Protein AF-0000000066117180 (afdb_homodimer)

Organism: Rubrobacter xylanophilus (strain DSM 9941 / JCM 11954 / NBRC 16129 / PRD-1) (NCBI:txid266117)

Structure (mmCIF, N/CA/C/O backbone):
data_AF-0000000066117180-model_v1
#
loop_
_entity.id
_entity.type
_entity.pdbx_description
1 polymer 'Redox-sensing transcriptional repressor Rex'
#
loop_
_atom_site.group_PDB
_atom_site.id
_atom_site.type_symbol
_atom_site.label_atom_id
_atom_site.label_alt_id
_atom_site.label_comp_id
_atom_site.label_asym_id
_atom_site.label_entity_id
_atom_site.label_seq_id
_atom_site.pdbx_PDB_ins_code
_atom_site.Cartn_x
_atom_site.Cartn_y
_atom_site.Cartn_z
_atom_site.occupancy
_atom_site.B_iso_or_equiv
_atom_site.auth_seq_id
_atom_site.auth_comp_id
_atom_site.auth_asym_id
_atom_site.auth_atom_id
_atom_site.pdbx_PDB_model_num
ATOM 1 N N . MET A 1 1 ? 9.18 31.922 16.375 1 34.31 1 MET A N 1
ATOM 2 C CA . MET A 1 1 ? 8.93 33.156 15.648 1 34.31 1 MET A CA 1
ATOM 3 C C . MET A 1 1 ? 8.219 32.875 14.328 1 34.31 1 MET A C 1
ATOM 5 O O . MET A 1 1 ? 8.703 32.094 13.516 1 34.31 1 MET A O 1
ATOM 9 N N . ARG A 1 2 ? 6.934 32.906 14.25 1 46.25 2 ARG A N 1
ATOM 10 C CA . ARG A 1 2 ? 6.141 32.781 13.031 1 46.25 2 ARG A CA 1
ATOM 11 C C . ARG A 1 2 ? 6.684 33.688 11.93 1 46.25 2 ARG A C 1
ATOM 13 O O . ARG A 1 2 ? 6.598 34.938 12.031 1 46.25 2 ARG A O 1
ATOM 20 N N . THR A 1 3 ? 7.832 33.312 11.391 1 52.91 3 THR A N 1
ATOM 21 C CA . THR A 1 3 ? 8.398 34.25 10.43 1 52.91 3 THR A CA 1
ATOM 22 C C . THR A 1 3 ? 7.328 34.781 9.477 1 52.91 3 THR A C 1
ATOM 24 O O . THR A 1 3 ? 6.582 34 8.883 1 52.91 3 THR A O 1
ATOM 27 N N . THR A 1 4 ? 6.91 35.938 9.695 1 66.19 4 THR A N 1
ATOM 28 C CA . THR A 1 4 ? 5.934 36.656 8.898 1 66.19 4 THR A CA 1
ATOM 29 C C . THR A 1 4 ? 6.227 36.531 7.41 1 66.19 4 THR A C 1
ATOM 31 O O . THR A 1 4 ? 7.281 36.938 6.938 1 66.19 4 THR A O 1
ATOM 34 N N . LEU A 1 5 ? 5.586 35.5 6.812 1 76 5 LEU A N 1
ATOM 35 C CA . LEU A 1 5 ? 5.758 35.281 5.379 1 76 5 LEU A CA 1
ATOM 36 C C . LEU A 1 5 ? 5.312 36.5 4.59 1 76 5 LEU A C 1
ATOM 38 O O . LEU A 1 5 ? 4.336 37.156 4.957 1 76 5 LEU A O 1
ATOM 42 N N . GLN A 1 6 ? 6.176 36.906 3.691 1 85.38 6 GLN A N 1
ATOM 43 C CA . GLN A 1 6 ? 5.758 37.938 2.754 1 85.38 6 GLN A CA 1
ATOM 44 C C . GLN A 1 6 ? 4.43 37.594 2.092 1 85.38 6 GLN A C 1
ATOM 46 O O . GLN A 1 6 ? 4.199 36.438 1.738 1 85.38 6 GLN A O 1
ATOM 51 N N . PRO A 1 7 ? 3.561 38.531 2.035 1 85 7 PRO A N 1
ATOM 52 C CA . PRO A 1 7 ? 2.229 38.281 1.475 1 85 7 PRO A CA 1
ATOM 53 C C . PRO A 1 7 ? 2.277 37.625 0.11 1 85 7 PRO A C 1
ATOM 55 O O . PRO A 1 7 ? 1.459 36.719 -0.174 1 85 7 PRO A O 1
ATOM 58 N N . GLY A 1 8 ? 3.215 38 -0.684 1 91.19 8 GLY A N 1
ATOM 59 C CA . GLY A 1 8 ? 3.352 37.375 -1.987 1 91.19 8 GLY A CA 1
ATOM 60 C C . GLY A 1 8 ? 3.623 35.875 -1.903 1 91.19 8 GLY A C 1
ATOM 61 O O . GLY A 1 8 ? 3.025 35.094 -2.641 1 91.19 8 GLY A O 1
ATOM 62 N N . LEU A 1 9 ? 4.402 35.5 -1.028 1 94.06 9 LEU A N 1
ATOM 63 C CA . LEU A 1 9 ? 4.742 34.094 -0.833 1 94.06 9 LEU A CA 1
ATOM 64 C C . LEU A 1 9 ? 3.537 33.312 -0.324 1 94.06 9 LEU A C 1
ATOM 66 O O . LEU A 1 9 ? 3.266 32.219 -0.799 1 94.06 9 LEU A O 1
ATOM 70 N N . THR A 1 10 ? 2.775 33.906 0.556 1 94.25 10 THR A N 1
ATOM 71 C CA . THR A 1 10 ? 1.603 33.25 1.113 1 94.25 10 THR A CA 1
ATOM 72 C C . THR A 1 10 ? 0.587 32.938 0.018 1 94.25 10 THR A C 1
ATOM 74 O O . THR A 1 10 ? 0.051 31.812 -0.039 1 94.25 10 THR A O 1
ATOM 77 N N . ASN A 1 11 ? 0.408 33.875 -0.772 1 94.69 11 ASN A N 1
ATOM 78 C CA . ASN A 1 11 ? -0.53 33.688 -1.875 1 94.69 11 ASN A CA 1
ATOM 79 C C . ASN A 1 11 ? -0.065 32.594 -2.832 1 94.69 11 ASN A C 1
ATOM 81 O O . ASN A 1 11 ? -0.863 31.766 -3.264 1 94.69 11 ASN A O 1
ATOM 85 N N . ARG A 1 12 ? 1.149 32.625 -3.104 1 96.38 12 ARG A N 1
ATOM 86 C CA . ARG A 1 12 ? 1.686 31.609 -4.02 1 96.38 12 ARG A CA 1
ATOM 87 C C . ARG A 1 12 ? 1.634 30.219 -3.396 1 96.38 12 ARG A C 1
ATOM 89 O O . ARG A 1 12 ? 1.299 29.25 -4.074 1 96.38 12 ARG A O 1
ATOM 96 N N . LEU A 1 13 ? 1.874 30.156 -2.111 1 96.06 13 LEU A N 1
ATOM 97 C CA . LEU A 1 13 ? 1.799 28.875 -1.409 1 96.06 13 LEU A CA 1
ATOM 98 C C . LEU A 1 13 ? 0.381 28.312 -1.451 1 96.06 13 LEU A C 1
ATOM 100 O O . LEU A 1 13 ? 0.192 27.109 -1.603 1 96.06 13 LEU A O 1
ATOM 104 N N . THR A 1 14 ? -0.554 29.188 -1.378 1 95.06 14 THR A N 1
ATOM 105 C CA . THR A 1 14 ? -1.945 28.766 -1.455 1 95.06 14 THR A CA 1
ATOM 106 C C . THR A 1 14 ? -2.25 28.156 -2.824 1 95.06 14 THR A C 1
ATOM 108 O O . THR A 1 14 ? -2.941 27.141 -2.924 1 95.06 14 THR A O 1
ATOM 111 N N . LYS A 1 15 ? -1.695 28.766 -3.811 1 96.5 15 LYS A N 1
ATOM 112 C CA . LYS A 1 15 ? -1.879 28.25 -5.164 1 96.5 15 LYS A CA 1
ATOM 113 C C . LYS A 1 15 ? -1.208 26.891 -5.332 1 96.5 15 LYS A C 1
ATOM 115 O O . LYS A 1 15 ? -1.79 25.984 -5.914 1 96.5 15 LYS A O 1
ATOM 120 N N . TYR A 1 16 ? 0.015 26.797 -4.832 1 96.88 16 TYR A N 1
ATOM 121 C CA . TYR A 1 16 ? 0.725 25.531 -4.887 1 96.88 16 TYR A CA 1
ATOM 122 C C . TYR A 1 16 ? -0.072 24.422 -4.195 1 96.88 16 TYR A C 1
ATOM 124 O O . TYR A 1 16 ? -0.152 23.297 -4.695 1 96.88 16 TYR A O 1
ATOM 132 N N . LEU A 1 17 ? -0.601 24.766 -3.062 1 93.62 17 LEU A N 1
ATOM 133 C CA . LEU A 1 17 ? -1.385 23.828 -2.277 1 93.62 17 LEU A CA 1
ATOM 134 C C . LEU A 1 17 ? -2.576 23.312 -3.078 1 93.62 17 LEU A C 1
ATOM 136 O O . LEU A 1 17 ? -2.775 22.094 -3.193 1 93.62 17 LEU A O 1
ATOM 140 N N . ARG A 1 18 ? -3.283 24.203 -3.697 1 92.62 18 ARG A N 1
ATOM 141 C CA . ARG A 1 18 ? -4.484 23.859 -4.453 1 92.62 18 ARG A CA 1
ATOM 142 C C . ARG A 1 18 ? -4.145 22.969 -5.645 1 92.62 18 ARG A C 1
ATOM 144 O O . ARG A 1 18 ? -4.777 21.938 -5.855 1 92.62 18 ARG A O 1
ATOM 151 N N . VAL A 1 19 ? -3.172 23.344 -6.344 1 95.19 19 VAL A N 1
ATOM 152 C CA . VAL A 1 19 ? -2.777 22.609 -7.543 1 95.19 19 VAL A CA 1
ATOM 153 C C . VAL A 1 19 ? -2.271 21.234 -7.156 1 95.19 19 VAL A C 1
ATOM 155 O O . VAL A 1 19 ? -2.643 20.234 -7.777 1 95.19 19 VAL A O 1
ATOM 158 N N . THR A 1 20 ? -1.399 21.156 -6.156 1 94.56 20 THR A N 1
ATOM 159 C CA . THR A 1 20 ? -0.832 19.875 -5.746 1 94.56 20 THR A CA 1
ATOM 160 C C . THR A 1 20 ? -1.925 18.938 -5.25 1 94.56 20 THR A C 1
ATOM 162 O O . THR A 1 20 ? -1.898 17.734 -5.539 1 94.56 20 THR A O 1
ATOM 165 N N . GLN A 1 21 ? -2.871 19.484 -4.566 1 89.06 21 GLN A N 1
ATOM 166 C CA . GLN A 1 21 ? -3.998 18.688 -4.094 1 89.06 21 GLN A CA 1
ATOM 167 C C . GLN A 1 21 ? -4.797 18.109 -5.262 1 89.06 21 GLN A C 1
ATOM 169 O O . GLN A 1 21 ? -5.199 16.938 -5.234 1 89.06 21 GLN A O 1
ATOM 174 N N . GLN A 1 22 ? -4.988 18.922 -6.215 1 88.19 22 GLN A N 1
ATOM 175 C CA . GLN A 1 22 ? -5.699 18.484 -7.406 1 88.19 22 GLN A CA 1
ATOM 176 C C . GLN A 1 22 ? -4.945 17.359 -8.109 1 88.19 22 GLN A C 1
ATOM 178 O O . GLN A 1 22 ? -5.547 16.375 -8.562 1 88.19 22 GLN A O 1
ATOM 183 N N . LEU A 1 23 ? -3.684 17.516 -8.188 1 89.25 23 LEU A N 1
ATOM 184 C CA . LEU A 1 23 ? -2.857 16.5 -8.836 1 89.25 23 LEU A CA 1
ATOM 185 C C . LEU A 1 23 ? -2.9 15.188 -8.062 1 89.25 23 LEU A C 1
ATOM 187 O O . LEU A 1 23 ? -2.928 14.109 -8.664 1 89.25 23 LEU A O 1
ATOM 191 N N . ILE A 1 24 ? -2.865 15.273 -6.77 1 85.69 24 ILE A N 1
ATOM 192 C CA . ILE A 1 24 ? -2.996 14.094 -5.922 1 85.69 24 ILE A CA 1
ATOM 193 C C . ILE A 1 24 ? -4.324 13.398 -6.207 1 85.69 24 ILE A C 1
ATOM 195 O O . ILE A 1 24 ? -4.383 12.172 -6.309 1 85.69 24 ILE A O 1
ATOM 199 N N . GLU A 1 25 ? -5.336 14.195 -6.395 1 79.81 25 GLU A N 1
ATOM 200 C CA . GLU A 1 25 ? -6.656 13.656 -6.707 1 79.81 25 GLU A CA 1
ATOM 201 C C . GLU A 1 25 ? -6.637 12.883 -8.023 1 79.81 25 GLU A C 1
ATOM 203 O O . GLU A 1 25 ? -7.395 11.922 -8.195 1 79.81 25 GLU A O 1
ATOM 208 N N . GLU A 1 26 ? -5.77 13.258 -8.789 1 80.88 26 GLU A N 1
ATOM 209 C CA . GLU A 1 26 ? -5.652 12.609 -10.094 1 80.88 26 GLU A CA 1
ATOM 210 C C . GLU A 1 26 ? -4.711 11.414 -10.039 1 80.88 26 GLU A C 1
ATOM 212 O O . GLU A 1 26 ? -4.445 10.773 -11.055 1 80.88 26 GLU A O 1
ATOM 217 N N . GLY A 1 27 ? -4.164 11.211 -8.906 1 77.69 27 GLY A N 1
ATOM 218 C CA . GLY A 1 27 ? -3.377 10 -8.711 1 77.69 27 GLY A CA 1
ATOM 219 C C . GLY A 1 27 ? -1.883 10.242 -8.812 1 77.69 27 GLY A C 1
ATOM 220 O O . GLY A 1 27 ? -1.098 9.289 -8.844 1 77.69 27 GLY A O 1
ATOM 221 N N . ARG A 1 28 ? -1.498 11.523 -8.867 1 86.69 28 ARG A N 1
ATOM 222 C CA . ARG A 1 28 ? -0.08 11.844 -8.984 1 86.69 28 ARG A CA 1
ATOM 223 C C . ARG A 1 28 ? 0.591 11.867 -7.617 1 86.69 28 ARG A C 1
ATOM 225 O O . ARG A 1 28 ? 0.012 12.359 -6.645 1 86.69 28 ARG A O 1
ATOM 232 N N . ASP A 1 29 ? 1.791 11.305 -7.605 1 88.12 29 ASP A N 1
ATOM 233 C CA . ASP A 1 29 ? 2.49 11.289 -6.324 1 88.12 29 ASP A CA 1
ATOM 234 C C . ASP A 1 29 ? 3.695 12.227 -6.348 1 88.12 29 ASP A C 1
ATOM 236 O O . ASP A 1 29 ? 4.391 12.375 -5.34 1 88.12 29 ASP A O 1
ATOM 240 N N . ALA A 1 30 ? 3.904 12.82 -7.477 1 93.5 30 ALA A N 1
ATOM 241 C CA . ALA A 1 30 ? 4.996 13.781 -7.629 1 93.5 30 ALA A CA 1
ATOM 242 C C . ALA A 1 30 ? 4.574 14.945 -8.516 1 93.5 30 ALA A C 1
ATOM 244 O O . ALA A 1 30 ? 3.635 14.828 -9.305 1 93.5 30 ALA A O 1
ATOM 245 N N . VAL A 1 31 ? 5.238 16.078 -8.312 1 95.62 31 VAL A N 1
ATOM 246 C CA . VAL A 1 31 ? 4.992 17.266 -9.125 1 95.62 31 VAL A CA 1
ATOM 247 C C . VAL A 1 31 ? 6.285 18.062 -9.289 1 95.62 31 VAL A C 1
ATOM 249 O O . VAL A 1 31 ? 7.09 18.156 -8.359 1 95.62 31 VAL A O 1
ATOM 252 N N . SER A 1 32 ? 6.449 18.562 -10.492 1 96 32 SER A N 1
ATOM 253 C CA . SER A 1 32 ? 7.66 19.328 -10.758 1 96 32 SER A CA 1
ATOM 254 C C . SER A 1 32 ? 7.391 20.828 -10.641 1 96 32 SER A C 1
ATOM 256 O O . SER A 1 32 ? 6.234 21.266 -10.648 1 96 32 SER A O 1
ATOM 258 N N . SER A 1 33 ? 8.539 21.594 -10.531 1 96.75 33 SER A N 1
ATOM 259 C CA . SER A 1 33 ? 8.406 23.047 -10.562 1 96.75 33 SER A CA 1
ATOM 260 C C . SER A 1 33 ? 7.781 23.516 -11.867 1 96.75 33 SER A C 1
ATOM 262 O O . SER A 1 33 ? 6.996 24.469 -11.875 1 96.75 33 SER A O 1
ATOM 264 N N . LYS A 1 34 ? 8.125 22.844 -12.922 1 96.56 34 LYS A N 1
ATOM 265 C CA . LYS A 1 34 ? 7.559 23.172 -14.227 1 96.56 34 LYS A CA 1
ATOM 266 C C . LYS A 1 34 ? 6.047 22.969 -14.234 1 96.56 34 LYS A C 1
ATOM 268 O O . LYS A 1 34 ? 5.293 23.828 -14.672 1 96.56 34 LYS A O 1
ATOM 273 N N . GLU A 1 35 ? 5.641 21.859 -13.75 1 96.12 35 GLU A N 1
ATOM 274 C CA . GLU A 1 35 ? 4.219 21.547 -13.695 1 96.12 35 GLU A CA 1
ATOM 275 C C . GLU A 1 35 ? 3.461 22.547 -12.82 1 96.12 35 GLU A C 1
ATOM 277 O O . GLU A 1 35 ? 2.398 23.031 -13.203 1 96.12 35 GLU A O 1
ATOM 282 N N . LEU A 1 36 ? 3.996 22.781 -11.633 1 96.94 36 LEU A N 1
ATOM 283 C CA . LEU A 1 36 ? 3.375 23.766 -10.758 1 96.94 36 LEU A CA 1
ATOM 284 C C . LEU A 1 36 ? 3.279 25.125 -11.445 1 96.94 36 LEU A C 1
ATOM 286 O O . LEU A 1 36 ? 2.248 25.797 -11.359 1 96.94 36 LEU A O 1
ATOM 290 N N . GLY A 1 37 ? 4.344 25.516 -12.094 1 97.25 37 GLY A N 1
ATOM 291 C CA . GLY A 1 37 ? 4.336 26.766 -12.836 1 97.25 37 GLY A CA 1
ATOM 292 C C . GLY A 1 37 ? 3.268 26.797 -13.914 1 97.25 37 GLY A C 1
ATOM 293 O O . GLY A 1 37 ? 2.525 27.781 -14.023 1 97.25 37 GLY A O 1
ATOM 294 N N . ASP A 1 38 ? 3.146 25.781 -14.656 1 96.88 38 ASP A N 1
ATOM 295 C CA . ASP A 1 38 ? 2.178 25.688 -15.742 1 96.88 38 ASP A CA 1
ATOM 296 C C . ASP A 1 38 ? 0.751 25.828 -15.219 1 96.88 38 ASP A C 1
ATOM 298 O O . ASP A 1 38 ? -0.068 26.531 -15.82 1 96.88 38 ASP A O 1
ATOM 302 N N . PHE A 1 39 ? 0.448 25.234 -14.172 1 95.94 39 PHE A N 1
ATOM 303 C CA . PHE A 1 39 ? -0.913 25.219 -13.641 1 95.94 39 PHE A CA 1
ATOM 304 C C . PHE A 1 39 ? -1.226 26.516 -12.906 1 95.94 39 PHE A C 1
ATOM 306 O O . PHE A 1 39 ? -2.381 26.953 -12.852 1 95.94 39 PHE A O 1
ATOM 313 N N . THR A 1 40 ? -0.212 27.172 -12.359 1 96.56 40 THR A N 1
ATOM 314 C CA . THR A 1 40 ? -0.459 28.344 -11.516 1 96.56 40 THR A CA 1
ATOM 315 C C . THR A 1 40 ? -0.173 29.625 -12.281 1 96.56 40 THR A C 1
ATOM 317 O O . THR A 1 40 ? -0.585 30.703 -11.867 1 96.56 40 THR A O 1
ATOM 320 N N . GLY A 1 41 ? 0.61 29.531 -13.32 1 96.44 41 GLY A N 1
ATOM 321 C CA . GLY A 1 41 ? 1.065 30.719 -14.047 1 96.44 41 GLY A CA 1
ATOM 322 C C . GLY A 1 41 ? 2.291 31.359 -13.422 1 96.44 41 GLY A C 1
ATOM 323 O O . GLY A 1 41 ? 2.639 32.5 -13.758 1 96.44 41 GLY A O 1
ATOM 324 N N . ILE A 1 42 ? 2.908 30.688 -12.57 1 97.19 42 ILE A N 1
ATOM 325 C CA . ILE A 1 42 ? 4.094 31.188 -11.883 1 97.19 42 ILE A CA 1
ATOM 326 C C . ILE A 1 42 ? 5.348 30.594 -12.516 1 97.19 42 ILE A C 1
ATOM 328 O O . ILE A 1 42 ? 5.387 29.406 -12.844 1 97.19 42 ILE A O 1
ATOM 332 N N . ASN A 1 43 ? 6.336 31.422 -12.68 1 97 43 ASN A N 1
ATOM 333 C CA . ASN A 1 43 ? 7.598 30.969 -13.242 1 97 43 ASN A CA 1
ATOM 334 C C . ASN A 1 43 ? 8.203 29.844 -12.414 1 97 43 ASN A C 1
ATOM 336 O O . ASN A 1 43 ? 8.281 29.922 -11.188 1 97 43 ASN A O 1
ATOM 340 N N . PRO A 1 44 ? 8.664 28.781 -13.125 1 96.81 44 PRO A N 1
ATOM 341 C CA . PRO A 1 44 ? 9.234 27.641 -12.406 1 96.81 44 PRO A CA 1
ATOM 342 C C . PRO A 1 44 ? 10.398 28.031 -11.5 1 96.81 44 PRO A C 1
ATOM 344 O O . PRO A 1 44 ? 10.594 27.438 -10.445 1 96.81 44 PRO A O 1
ATOM 347 N N . VAL A 1 45 ? 11.133 28.984 -11.938 1 97.06 45 VAL A N 1
ATOM 348 C CA . VAL A 1 45 ? 12.242 29.469 -11.117 1 97.06 45 VAL A CA 1
ATOM 349 C C . VAL A 1 45 ? 11.711 30.047 -9.805 1 97.06 45 VAL A C 1
ATOM 351 O O . VAL A 1 45 ? 12.266 29.797 -8.734 1 97.06 45 VAL A O 1
ATOM 354 N N . GLN A 1 46 ? 10.656 30.781 -9.875 1 97.31 46 GLN A N 1
ATOM 355 C CA . GLN A 1 46 ? 10.016 31.344 -8.688 1 97.31 46 GLN A CA 1
ATOM 356 C C . GLN A 1 46 ? 9.445 30.234 -7.797 1 97.31 46 GLN A C 1
ATOM 358 O O . GLN A 1 46 ? 9.516 30.328 -6.57 1 97.31 46 GLN A O 1
ATOM 363 N N . VAL A 1 47 ? 8.883 29.219 -8.398 1 97.69 47 VAL A N 1
ATOM 364 C CA . VAL A 1 47 ? 8.352 28.078 -7.641 1 97.69 47 VAL A CA 1
ATOM 365 C C . VAL A 1 47 ? 9.453 27.469 -6.781 1 97.69 47 VAL A C 1
ATOM 367 O O . VAL A 1 47 ? 9.273 27.266 -5.578 1 97.69 47 VAL A O 1
ATOM 370 N N . ARG A 1 48 ? 10.594 27.219 -7.395 1 96.56 48 ARG A N 1
ATOM 371 C CA . ARG A 1 48 ? 11.727 26.625 -6.688 1 96.56 48 ARG A CA 1
ATOM 372 C C . ARG A 1 48 ? 12.195 27.516 -5.551 1 96.56 48 ARG A C 1
ATOM 374 O O . ARG A 1 48 ? 12.516 27.031 -4.461 1 96.56 48 ARG A O 1
ATOM 381 N N . ARG A 1 49 ? 12.242 28.75 -5.773 1 96.12 49 ARG A N 1
ATOM 382 C CA . ARG A 1 49 ? 12.656 29.719 -4.758 1 96.12 49 ARG A CA 1
ATOM 383 C C . ARG A 1 49 ? 11.688 29.719 -3.576 1 96.12 49 ARG A C 1
ATOM 385 O O . ARG A 1 49 ? 12.117 29.719 -2.42 1 96.12 49 ARG A O 1
ATOM 392 N N . ASP A 1 50 ? 10.438 29.75 -3.9 1 96.88 50 ASP A N 1
ATOM 393 C CA . ASP A 1 50 ? 9.406 29.766 -2.861 1 96.88 50 ASP A CA 1
ATOM 394 C C . ASP A 1 50 ? 9.5 28.516 -1.987 1 96.88 50 ASP A C 1
ATOM 396 O O . ASP A 1 50 ? 9.484 28.609 -0.759 1 96.88 50 ASP A O 1
ATOM 400 N N . LEU A 1 51 ? 9.594 27.359 -2.643 1 96.62 51 LEU A N 1
ATOM 401 C CA . LEU A 1 51 ? 9.617 26.094 -1.912 1 96.62 51 LEU A CA 1
ATOM 402 C C . LEU A 1 51 ? 10.898 25.953 -1.102 1 96.62 51 LEU A C 1
ATOM 404 O O . LEU A 1 51 ? 10.875 25.453 0.024 1 96.62 51 LEU A O 1
ATOM 408 N N . ASN A 1 52 ? 11.977 26.484 -1.654 1 94.88 52 ASN A N 1
ATOM 409 C CA . ASN A 1 52 ? 13.227 26.516 -0.898 1 94.88 52 ASN A CA 1
ATOM 410 C C . ASN A 1 52 ? 13.117 27.422 0.326 1 94.88 52 ASN A C 1
ATOM 412 O O . ASN A 1 52 ? 13.672 27.109 1.381 1 94.88 52 ASN A O 1
ATOM 416 N N . ALA A 1 53 ? 12.461 28.5 0.186 1 94.69 53 ALA A N 1
ATOM 417 C CA . ALA A 1 53 ? 12.297 29.469 1.265 1 94.69 53 ALA A CA 1
ATOM 418 C C . ALA A 1 53 ? 11.594 28.844 2.463 1 94.69 53 ALA A C 1
ATOM 420 O O . ALA A 1 53 ? 11.82 29.25 3.607 1 94.69 53 ALA A O 1
ATOM 421 N N . ILE A 1 54 ? 10.797 27.859 2.195 1 93.75 54 ILE A N 1
ATOM 422 C CA . ILE A 1 54 ? 10.078 27.234 3.301 1 93.75 54 ILE A CA 1
ATOM 423 C C . ILE A 1 54 ? 10.758 25.922 3.686 1 93.75 54 ILE A C 1
ATOM 425 O O . ILE A 1 54 ? 10.18 25.109 4.395 1 93.75 54 ILE A O 1
ATOM 429 N N . GLY A 1 55 ? 11.898 25.672 3.082 1 92.12 55 GLY A N 1
ATOM 430 C CA . GLY A 1 55 ? 12.711 24.531 3.463 1 92.12 55 GLY A CA 1
ATOM 431 C C . GLY A 1 55 ? 12.32 23.25 2.75 1 92.12 55 GLY A C 1
ATOM 432 O O . GLY A 1 55 ? 12.562 22.156 3.25 1 92.12 55 GLY A O 1
ATOM 433 N N . PHE A 1 56 ? 11.555 23.391 1.733 1 92.56 56 PHE A N 1
ATOM 434 C CA . PHE A 1 56 ? 11.109 22.203 1.015 1 92.56 56 PHE A CA 1
ATOM 435 C C . PHE A 1 56 ? 11.883 22.031 -0.285 1 92.56 56 PHE A C 1
ATOM 437 O O . PHE A 1 56 ? 11.969 22.953 -1.093 1 92.56 56 PHE A O 1
ATOM 444 N N . SER A 1 57 ? 12.508 20.844 -0.412 1 91.44 57 SER A N 1
ATOM 445 C CA . SER A 1 57 ? 13.297 20.562 -1.604 1 91.44 57 SER A CA 1
ATOM 446 C C . SER A 1 57 ? 12.781 19.344 -2.34 1 91.44 57 SER A C 1
ATOM 448 O O . SER A 1 57 ? 12.188 18.453 -1.73 1 91.44 57 SER A O 1
ATOM 450 N N . GLY A 1 58 ? 12.977 19.391 -3.584 1 89 58 GLY A N 1
ATOM 451 C CA . GLY A 1 58 ? 12.617 18.25 -4.41 1 89 58 GLY A CA 1
ATOM 452 C C . GLY A 1 58 ? 13.812 17.406 -4.809 1 89 58 GLY A C 1
ATOM 453 O O . GLY A 1 58 ? 14.922 17.609 -4.305 1 89 58 GLY A O 1
ATOM 454 N N . THR A 1 59 ? 13.516 16.391 -5.555 1 85.06 59 THR A N 1
ATOM 455 C CA . THR A 1 59 ? 14.547 15.531 -6.141 1 85.06 59 THR A CA 1
ATOM 456 C C . THR A 1 59 ? 14.781 15.891 -7.602 1 85.06 59 THR A C 1
ATOM 458 O O . THR A 1 59 ? 13.844 15.914 -8.406 1 85.06 59 THR A O 1
ATOM 461 N N . ARG A 1 60 ? 16.094 16.172 -7.84 1 84.44 60 ARG A N 1
ATOM 462 C CA . ARG A 1 60 ? 16.422 16.562 -9.203 1 84.44 60 ARG A CA 1
ATOM 463 C C . ARG A 1 60 ? 15.961 15.5 -10.203 1 84.44 60 ARG A C 1
ATOM 465 O O . ARG A 1 60 ? 16.188 14.305 -10.016 1 84.44 60 ARG A O 1
ATOM 472 N N . GLY A 1 61 ? 15.297 15.922 -11.242 1 85.12 61 GLY A N 1
ATOM 473 C CA . GLY A 1 61 ? 14.867 15.039 -12.32 1 85.12 61 GLY A CA 1
ATOM 474 C C . GLY A 1 61 ? 13.578 14.305 -12.008 1 85.12 61 GLY A C 1
ATOM 475 O O . GLY A 1 61 ? 13.023 13.617 -12.875 1 85.12 61 GLY A O 1
ATOM 476 N N . VAL A 1 62 ? 13.109 14.445 -10.781 1 87.88 62 VAL A N 1
ATOM 477 C CA . VAL A 1 62 ? 11.906 13.734 -10.383 1 87.88 62 VAL A CA 1
ATOM 478 C C . VAL A 1 62 ? 10.852 14.727 -9.898 1 87.88 62 VAL A C 1
ATOM 480 O O . VAL A 1 62 ? 9.688 14.648 -10.289 1 87.88 62 VAL A O 1
ATOM 483 N N . GLY A 1 63 ? 11.164 15.695 -9.133 1 93.94 63 GLY A N 1
ATOM 484 C CA . GLY A 1 63 ? 10.242 16.703 -8.633 1 93.94 63 GLY A CA 1
ATOM 485 C C . GLY A 1 63 ? 10.055 16.641 -7.129 1 93.94 63 GLY A C 1
ATOM 486 O O . GLY A 1 63 ? 10.992 16.344 -6.391 1 93.94 63 GLY A O 1
ATOM 487 N N . TYR A 1 64 ? 8.867 17.141 -6.699 1 95.75 64 TYR A N 1
ATOM 488 C CA . TYR A 1 64 ? 8.484 17.188 -5.293 1 95.75 64 TYR A CA 1
ATOM 489 C C . TYR A 1 64 ? 7.516 16.047 -4.961 1 95.75 64 TYR A C 1
ATOM 491 O O . TYR A 1 64 ? 6.617 15.75 -5.75 1 95.75 64 TYR A O 1
ATOM 499 N N . GLN A 1 65 ? 7.801 15.398 -3.822 1 92.12 65 GLN A N 1
ATOM 500 C CA . GLN A 1 65 ? 6.773 14.484 -3.33 1 92.12 65 GLN A CA 1
ATOM 501 C C . GLN A 1 65 ? 5.48 15.234 -3.008 1 92.12 65 GLN A C 1
ATOM 503 O O . GLN A 1 65 ? 5.449 16.062 -2.098 1 92.12 65 GLN A O 1
ATOM 508 N N . ALA A 1 66 ? 4.453 14.906 -3.736 1 93.19 66 ALA A N 1
ATOM 509 C CA . ALA A 1 66 ? 3.23 15.703 -3.705 1 93.19 66 ALA A CA 1
ATOM 510 C C . ALA A 1 66 ? 2.631 15.734 -2.303 1 93.19 66 ALA A C 1
ATOM 512 O O . ALA A 1 66 ? 2.238 16.797 -1.812 1 93.19 66 ALA A O 1
ATOM 513 N N . TYR A 1 67 ? 2.625 14.633 -1.635 1 90.5 67 TYR A N 1
ATOM 514 C CA . TYR A 1 67 ? 1.999 14.539 -0.32 1 90.5 67 TYR A CA 1
ATOM 515 C C . TYR A 1 67 ? 2.783 15.344 0.712 1 90.5 67 TYR A C 1
ATOM 517 O O . TYR A 1 67 ? 2.195 16.062 1.53 1 90.5 67 TYR A O 1
ATOM 525 N N . ASP A 1 68 ? 4.047 15.258 0.594 1 91.75 68 ASP A N 1
ATOM 526 C CA . ASP A 1 68 ? 4.902 16 1.512 1 91.75 68 ASP A CA 1
ATOM 527 C C . ASP A 1 68 ? 4.809 17.5 1.251 1 91.75 68 ASP A C 1
ATOM 529 O O . ASP A 1 68 ? 4.859 18.312 2.186 1 91.75 68 ASP A O 1
ATOM 533 N N . LEU A 1 69 ? 4.719 17.812 0.025 1 94.31 69 LEU A N 1
ATOM 534 C CA . LEU A 1 69 ? 4.594 19.219 -0.334 1 94.31 69 LEU A CA 1
ATOM 535 C C . LEU A 1 69 ? 3.316 19.812 0.245 1 94.31 69 LEU A C 1
ATOM 537 O O . LEU A 1 69 ? 3.348 20.891 0.854 1 94.31 69 LEU A O 1
ATOM 541 N N . VAL A 1 70 ? 2.254 19.141 0.083 1 92.81 70 VAL A N 1
ATOM 542 C CA . VAL A 1 70 ? 0.974 19.594 0.616 1 92.81 70 VAL A CA 1
ATOM 543 C C . VAL A 1 70 ? 1.092 19.812 2.121 1 92.81 70 VAL A C 1
ATOM 545 O O . VAL A 1 70 ? 0.688 20.859 2.629 1 92.81 70 VAL A O 1
ATOM 548 N N . GLU A 1 71 ? 1.715 18.922 2.812 1 91.56 71 GLU A N 1
ATOM 549 C CA . GLU A 1 71 ? 1.809 19.031 4.266 1 91.56 71 GLU A CA 1
ATOM 550 C C . GLU A 1 71 ? 2.75 20.156 4.68 1 91.56 71 GLU A C 1
ATOM 552 O O . GLU A 1 71 ? 2.492 20.859 5.66 1 91.56 71 GLU A O 1
ATOM 557 N N . ALA A 1 72 ? 3.809 20.297 3.955 1 92.81 72 ALA A N 1
ATOM 558 C CA . ALA A 1 72 ? 4.738 21.375 4.242 1 92.81 72 ALA A CA 1
ATOM 559 C C . ALA A 1 72 ? 4.055 22.734 4.102 1 92.81 72 ALA A C 1
ATOM 561 O O . ALA A 1 72 ? 4.191 23.594 4.969 1 92.81 72 ALA A O 1
ATOM 562 N N . VAL A 1 73 ? 3.322 22.828 3.07 1 94.12 73 VAL A N 1
ATOM 563 C CA . VAL A 1 73 ? 2.652 24.094 2.803 1 94.12 73 VAL A CA 1
ATOM 564 C C . VAL A 1 73 ? 1.539 24.328 3.824 1 94.12 73 VAL A C 1
ATOM 566 O O . VAL A 1 73 ? 1.377 25.422 4.344 1 94.12 73 VAL A O 1
ATOM 569 N N . ARG A 1 74 ? 0.797 23.297 4.094 1 90.81 74 ARG A N 1
ATOM 570 C CA . ARG A 1 74 ? -0.234 23.406 5.121 1 90.81 74 ARG A CA 1
ATOM 571 C C . ARG A 1 74 ? 0.36 23.875 6.445 1 90.81 74 ARG A C 1
ATOM 573 O O . ARG A 1 74 ? -0.23 24.703 7.133 1 90.81 74 ARG A O 1
ATOM 580 N N . GLY A 1 75 ? 1.423 23.344 6.734 1 90.88 75 GLY A N 1
ATOM 581 C CA . GLY A 1 75 ? 2.094 23.719 7.969 1 90.88 75 GLY A CA 1
ATOM 582 C C . GLY A 1 75 ? 2.457 25.188 8.023 1 90.88 75 GLY A C 1
ATOM 583 O O . GLY A 1 75 ? 2.199 25.859 9.023 1 90.88 75 GLY A O 1
ATOM 584 N N . ILE A 1 76 ? 2.961 25.656 6.98 1 92.31 76 ILE A N 1
ATOM 585 C CA . ILE A 1 76 ? 3.395 27.047 6.891 1 92.31 76 ILE A CA 1
ATOM 586 C C . ILE A 1 76 ? 2.18 27.969 6.957 1 92.31 76 ILE A C 1
ATOM 588 O O . ILE A 1 76 ? 2.234 29.031 7.582 1 92.31 76 ILE A O 1
ATOM 592 N N . LEU A 1 77 ? 1.146 27.5 6.371 1 91 77 LEU A N 1
ATOM 593 C CA . LEU A 1 77 ? -0.048 28.328 6.281 1 91 77 LEU A CA 1
ATOM 594 C C . LEU A 1 77 ? -0.917 28.172 7.527 1 91 77 LEU A C 1
ATOM 596 O O . LEU A 1 77 ? -1.931 28.859 7.672 1 91 77 LEU A O 1
ATOM 600 N N . GLY A 1 78 ? -0.528 27.25 8.43 1 88.12 78 GLY A N 1
ATOM 601 C CA . GLY A 1 78 ? -1.29 27.016 9.641 1 88.12 78 GLY A CA 1
ATOM 602 C C . GLY A 1 78 ? -2.568 26.234 9.406 1 88.12 78 GLY A C 1
ATOM 603 O O . GLY A 1 78 ? -3.561 26.422 10.109 1 88.12 78 GLY A O 1
ATOM 604 N N . LEU A 1 79 ? -2.518 25.469 8.398 1 83.62 79 LEU A N 1
ATOM 605 C CA . LEU A 1 79 ? -3.711 24.719 8.016 1 83.62 79 LEU A CA 1
ATOM 606 C C . LEU A 1 79 ? -3.555 23.234 8.352 1 83.62 79 LEU A C 1
ATOM 608 O O . LEU A 1 79 ? -4.297 22.391 7.836 1 83.62 79 LEU A O 1
ATOM 612 N N . ARG A 1 80 ? -2.545 22.906 9.188 1 84 80 ARG A N 1
ATOM 613 C CA . ARG A 1 80 ? -2.305 21.5 9.492 1 84 80 ARG A CA 1
ATOM 614 C C . ARG A 1 80 ? -3.492 20.891 10.234 1 84 80 ARG A C 1
ATOM 616 O O . ARG A 1 80 ? -4.094 21.547 11.094 1 84 80 ARG A O 1
ATOM 623 N N . GLN A 1 81 ? -3.869 19.844 9.781 1 83.62 81 GLN A N 1
ATOM 624 C CA . GLN A 1 81 ? -4.887 19.047 10.461 1 83.62 81 GLN A CA 1
ATOM 625 C C . GLN A 1 81 ? -4.324 17.688 10.906 1 83.62 81 GLN A C 1
ATOM 627 O O . GLN A 1 81 ? -3.445 17.141 10.242 1 83.62 81 GLN A O 1
ATOM 632 N N . THR A 1 82 ? -4.73 17.328 12.094 1 90.19 82 THR A N 1
ATOM 633 C CA . THR A 1 82 ? -4.312 16.031 12.617 1 90.19 82 THR A CA 1
ATOM 634 C C . THR A 1 82 ? -5.496 15.078 12.719 1 90.19 82 THR A C 1
ATOM 636 O O . THR A 1 82 ? -6.59 15.477 13.125 1 90.19 82 THR A O 1
ATOM 639 N N . TYR A 1 83 ? -5.305 13.891 12.289 1 93.06 83 TYR A N 1
ATOM 640 C CA . TYR A 1 83 ? -6.324 12.844 12.367 1 93.06 83 TYR A CA 1
ATOM 641 C C . TYR A 1 83 ? -5.871 11.703 13.273 1 93.06 83 TYR A C 1
ATOM 643 O O . TYR A 1 83 ? -4.816 11.109 13.047 1 93.06 83 TYR A O 1
ATOM 651 N N . ASN A 1 84 ? -6.672 11.438 14.258 1 95.69 84 ASN A N 1
ATOM 652 C CA . ASN A 1 84 ? -6.418 10.297 15.125 1 95.69 84 ASN A CA 1
ATOM 653 C C . ASN A 1 84 ? -6.895 8.992 14.492 1 95.69 84 ASN A C 1
ATOM 655 O O . ASN A 1 84 ? -7.965 8.945 13.891 1 95.69 84 ASN A O 1
ATOM 659 N N . ILE A 1 85 ? -6.066 7.98 14.672 1 97.56 85 ILE A N 1
ATOM 660 C CA . ILE A 1 85 ? -6.359 6.707 14.023 1 97.56 85 ILE A CA 1
ATOM 661 C C . ILE A 1 85 ? -6.504 5.613 15.078 1 97.56 85 ILE A C 1
ATOM 663 O O . ILE A 1 85 ? -5.719 5.551 16.031 1 97.56 85 ILE A O 1
ATOM 667 N N . ALA A 1 86 ? -7.508 4.789 14.875 1 98.56 86 ALA A N 1
ATOM 668 C CA . ALA A 1 86 ? -7.656 3.547 15.633 1 98.56 86 ALA A CA 1
ATOM 669 C C . ALA A 1 86 ? -7.031 2.373 14.883 1 98.56 86 ALA A C 1
ATOM 671 O O . ALA A 1 86 ? -7.496 1.999 13.805 1 98.56 86 ALA A O 1
ATOM 672 N N . LEU A 1 87 ? -6.027 1.806 15.461 1 98.56 87 LEU A N 1
ATOM 673 C CA . LEU A 1 87 ? -5.355 0.65 14.875 1 98.56 87 LEU A CA 1
ATOM 674 C C . LEU A 1 87 ? -5.777 -0.637 15.578 1 98.56 87 LEU A C 1
ATOM 676 O O . LEU A 1 87 ? -5.641 -0.757 16.797 1 98.56 87 LEU A O 1
ATOM 680 N N . VAL A 1 88 ? -6.324 -1.556 14.82 1 98.75 88 VAL A N 1
ATOM 681 C CA . VAL A 1 88 ? -6.668 -2.854 15.398 1 98.75 88 VAL A CA 1
ATOM 682 C C . VAL A 1 88 ? -5.719 -3.922 14.859 1 98.75 88 VAL A C 1
ATOM 684 O O . VAL A 1 88 ? -5.645 -4.148 13.648 1 98.75 88 VAL A O 1
ATOM 687 N N . GLY A 1 89 ? -5.102 -4.602 15.688 1 97.62 89 GLY A N 1
ATOM 688 C CA . GLY A 1 89 ? -4.035 -5.547 15.398 1 97.62 89 GLY A CA 1
ATOM 689 C C . GLY A 1 89 ? -2.666 -5.051 15.828 1 97.62 89 GLY A C 1
ATOM 690 O O . GLY A 1 89 ? -2.121 -4.125 15.219 1 97.62 89 GLY A O 1
ATOM 691 N N . ALA A 1 90 ? -2.111 -5.691 16.812 1 96.44 90 ALA A N 1
ATOM 692 C CA . ALA A 1 90 ? -0.827 -5.262 17.359 1 96.44 90 ALA A CA 1
ATOM 693 C C . ALA A 1 90 ? 0.26 -6.297 17.078 1 96.44 90 ALA A C 1
ATOM 695 O O . ALA A 1 90 ? 1.148 -6.512 17.906 1 96.44 90 ALA A O 1
ATOM 696 N N . GLY A 1 91 ? 0.141 -7.016 16.031 1 91.88 91 GLY A N 1
ATOM 697 C CA . GLY A 1 91 ? 1.197 -7.914 15.586 1 91.88 91 GLY A CA 1
ATOM 698 C C . GLY A 1 91 ? 2.363 -7.191 14.938 1 91.88 91 GLY A C 1
ATOM 699 O O . GLY A 1 91 ? 2.584 -6.004 15.188 1 91.88 91 GLY A O 1
ATOM 700 N N . ASN A 1 92 ? 3.117 -7.906 14.086 1 87.12 92 ASN A N 1
ATOM 701 C CA . ASN A 1 92 ? 4.273 -7.312 13.422 1 87.12 92 ASN A CA 1
ATOM 702 C C . ASN A 1 92 ? 3.869 -6.129 12.547 1 87.12 92 ASN A C 1
ATOM 704 O O . ASN A 1 92 ? 4.453 -5.051 12.648 1 87.12 92 ASN A O 1
ATOM 708 N N . LEU A 1 93 ? 2.865 -6.398 11.781 1 90.75 93 LEU A N 1
ATOM 709 C CA . LEU A 1 93 ? 2.402 -5.348 10.883 1 90.75 93 LEU A CA 1
ATOM 710 C C . LEU A 1 93 ? 1.864 -4.156 11.672 1 90.75 93 LEU A C 1
ATOM 712 O O . LEU A 1 93 ? 2.215 -3.01 11.383 1 90.75 93 LEU A O 1
ATOM 716 N N . GLY A 1 94 ? 1.035 -4.434 12.664 1 93.75 94 GLY A N 1
ATOM 717 C CA . GLY A 1 94 ? 0.517 -3.373 13.516 1 93.75 94 GLY A CA 1
ATOM 718 C C . GLY A 1 94 ? 1.606 -2.582 14.211 1 93.75 94 GLY A C 1
ATOM 719 O O . GLY A 1 94 ? 1.544 -1.354 14.281 1 93.75 94 GLY A O 1
ATOM 720 N N . SER A 1 95 ? 2.533 -3.262 14.656 1 92.56 95 SER A N 1
ATOM 721 C CA . SER A 1 95 ? 3.656 -2.615 15.32 1 92.56 95 SER A CA 1
ATOM 722 C C . SER A 1 95 ? 4.43 -1.721 14.359 1 92.56 95 SER A C 1
ATOM 724 O O . SER A 1 95 ? 4.836 -0.614 14.719 1 92.56 95 SER A O 1
ATOM 726 N N . ALA A 1 96 ? 4.668 -2.217 13.18 1 90.75 96 ALA A N 1
ATOM 727 C CA . ALA A 1 96 ? 5.348 -1.42 12.156 1 90.75 96 ALA A CA 1
ATOM 728 C C . ALA A 1 96 ? 4.566 -0.149 11.844 1 90.75 96 ALA A C 1
ATOM 730 O O . ALA A 1 96 ? 5.145 0.933 11.727 1 90.75 96 ALA A O 1
ATOM 731 N N . ILE A 1 97 ? 3.262 -0.315 11.758 1 94.12 97 ILE A N 1
ATOM 732 C CA . ILE A 1 97 ? 2.396 0.815 11.438 1 94.12 97 ILE A CA 1
ATOM 733 C C . ILE A 1 97 ? 2.422 1.827 12.578 1 94.12 97 ILE A C 1
ATOM 735 O O . ILE A 1 97 ? 2.551 3.031 12.352 1 94.12 97 ILE A O 1
ATOM 739 N N . ALA A 1 98 ? 2.344 1.34 13.797 1 94.25 98 ALA A N 1
ATOM 740 C CA . ALA A 1 98 ? 2.322 2.188 14.984 1 94.25 98 ALA A CA 1
ATOM 741 C C . ALA A 1 98 ? 3.633 2.955 15.133 1 94.25 98 ALA A C 1
ATOM 743 O O . ALA A 1 98 ? 3.66 4.039 15.727 1 94.25 98 ALA A O 1
ATOM 744 N N . SER A 1 99 ? 4.652 2.43 14.594 1 90.56 99 SER A N 1
ATOM 745 C CA . SER A 1 99 ? 5.969 3.039 14.742 1 90.56 99 SER A CA 1
ATOM 746 C C . SER A 1 99 ? 6.344 3.859 13.516 1 90.56 99 SER A C 1
ATOM 748 O O . SER A 1 99 ? 7.473 4.34 13.398 1 90.56 99 SER A O 1
ATOM 750 N N . SER A 1 100 ? 5.445 3.945 12.633 1 90.62 100 SER A N 1
ATOM 751 C CA . SER A 1 100 ? 5.715 4.641 11.375 1 90.62 100 SER A CA 1
ATOM 752 C C . SER A 1 100 ? 6.141 6.082 11.625 1 90.62 100 SER A C 1
ATOM 754 O O . SER A 1 100 ? 5.547 6.777 12.453 1 90.62 100 SER A O 1
ATOM 756 N N . THR A 1 101 ? 7.125 6.547 10.859 1 86 101 THR A N 1
ATOM 757 C CA . THR A 1 101 ? 7.527 7.949 10.914 1 86 101 THR A CA 1
ATOM 758 C C . THR A 1 101 ? 6.828 8.758 9.82 1 86 101 THR A C 1
ATOM 760 O O . THR A 1 101 ? 6.824 9.984 9.859 1 86 101 THR A O 1
ATOM 763 N N . ILE A 1 102 ? 6.242 8.062 8.945 1 87.38 102 ILE A N 1
ATOM 764 C CA . ILE A 1 102 ? 5.617 8.711 7.797 1 87.38 102 ILE A CA 1
ATOM 765 C C . ILE A 1 102 ? 4.223 9.203 8.18 1 87.38 102 ILE A C 1
ATOM 767 O O . ILE A 1 102 ? 3.832 10.32 7.824 1 87.38 102 ILE A O 1
ATOM 771 N N . LEU A 1 103 ? 3.525 8.438 8.945 1 91.12 103 LEU A N 1
ATOM 772 C CA . LEU A 1 103 ? 2.145 8.758 9.297 1 91.12 103 LEU A CA 1
ATOM 773 C C . LEU A 1 103 ? 2.064 10.094 10.031 1 91.12 103 LEU A C 1
ATOM 775 O O . LEU A 1 103 ? 1.359 11.008 9.594 1 91.12 103 LEU A O 1
ATOM 779 N N . PRO A 1 104 ? 2.877 10.297 11.023 1 90 104 PRO A N 1
ATOM 780 C CA . PRO A 1 104 ? 2.77 11.555 11.766 1 90 104 PRO A CA 1
ATOM 781 C C . PRO A 1 104 ? 3.186 12.766 10.938 1 90 104 PRO A C 1
ATOM 783 O O . PRO A 1 104 ? 2.65 13.859 11.133 1 90 104 PRO A O 1
ATOM 786 N N . LYS A 1 105 ? 4.082 12.547 10.016 1 86.38 105 LYS A N 1
ATOM 787 C CA . LYS A 1 105 ? 4.527 13.633 9.148 1 86.38 105 LYS A CA 1
ATOM 788 C C . LYS A 1 105 ? 3.385 14.156 8.289 1 86.38 105 LYS A C 1
ATOM 790 O O . LYS A 1 105 ? 3.393 15.312 7.867 1 86.38 105 LYS A O 1
ATOM 795 N N . ARG A 1 106 ? 2.441 13.344 8.148 1 88.88 106 ARG A N 1
ATOM 796 C CA . ARG A 1 106 ? 1.341 13.727 7.27 1 88.88 106 ARG A CA 1
ATOM 797 C C . ARG A 1 106 ? 0.055 13.938 8.055 1 88.88 106 ARG A C 1
ATOM 799 O O . ARG A 1 106 ? -1.04 13.922 7.492 1 88.88 106 ARG A O 1
ATOM 806 N N . GLY A 1 107 ? 0.241 14.07 9.352 1 90.94 107 GLY A N 1
ATOM 807 C CA . GLY A 1 107 ? -0.868 14.469 10.203 1 90.94 107 GLY A CA 1
ATOM 808 C C . GLY A 1 107 ? -1.69 13.297 10.703 1 90.94 107 GLY A C 1
ATOM 809 O O . GLY A 1 107 ? -2.758 13.492 11.289 1 90.94 107 GLY A O 1
ATOM 810 N N . PHE A 1 108 ? -1.231 12.109 10.508 1 94.38 108 PHE A N 1
ATOM 811 C CA . PHE A 1 108 ? -1.932 10.922 10.984 1 94.38 108 PHE A CA 1
ATOM 812 C C . PHE A 1 108 ? -1.292 10.391 12.258 1 94.38 108 PHE A C 1
ATOM 814 O O . PHE A 1 108 ? -0.1 10.078 12.281 1 94.38 108 PHE A O 1
ATOM 821 N N . VAL A 1 109 ? -2.078 10.297 13.266 1 94.75 109 VAL A N 1
ATOM 822 C CA . VAL A 1 109 ? -1.556 9.891 14.57 1 94.75 109 VAL A CA 1
ATOM 823 C C . VAL A 1 109 ? -2.234 8.594 15.016 1 94.75 109 VAL A C 1
ATOM 825 O O . VAL A 1 109 ? -3.461 8.539 15.133 1 94.75 109 VAL A O 1
ATOM 828 N N . ILE A 1 110 ? -1.411 7.594 15.219 1 96.88 110 ILE A N 1
ATOM 829 C CA . ILE A 1 110 ? -1.951 6.402 15.859 1 96.88 110 ILE A CA 1
ATOM 830 C C . ILE A 1 110 ? -2.262 6.699 17.328 1 96.88 110 ILE A C 1
ATOM 832 O O . ILE A 1 110 ? -1.363 6.703 18.172 1 96.88 110 ILE A O 1
ATOM 836 N N . HIS A 1 111 ? -3.486 6.934 17.578 1 97.19 111 HIS A N 1
ATOM 837 C CA . HIS A 1 111 ? -3.906 7.344 18.922 1 97.19 111 HIS A CA 1
ATOM 838 C C . HIS A 1 111 ? -4.223 6.137 19.797 1 97.19 111 HIS A C 1
ATOM 840 O O . HIS A 1 111 ? -3.93 6.141 20.984 1 97.19 111 HIS A O 1
ATOM 846 N N . ASP A 1 112 ? -4.844 5.105 19.188 1 98 112 ASP A N 1
ATOM 847 C CA . ASP A 1 112 ? -5.199 3.891 19.906 1 98 112 ASP A CA 1
ATOM 848 C C . ASP A 1 112 ? -4.789 2.645 19.125 1 98 112 ASP A C 1
ATOM 850 O O . ASP A 1 112 ? -4.875 2.623 17.906 1 98 112 ASP A O 1
ATOM 854 N N . VAL A 1 113 ? -4.402 1.704 19.922 1 98.5 113 VAL A N 1
ATOM 855 C CA . VAL A 1 113 ? -4.105 0.379 19.375 1 98.5 113 VAL A CA 1
ATOM 856 C C . VAL A 1 113 ? -4.906 -0.676 20.141 1 98.5 113 VAL A C 1
ATOM 858 O O . VAL A 1 113 ? -4.98 -0.636 21.375 1 98.5 113 VAL A O 1
ATOM 861 N N . PHE A 1 114 ? -5.469 -1.595 19.375 1 98.75 114 PHE A N 1
ATOM 862 C CA . PHE A 1 114 ? -6.316 -2.607 19.984 1 98.75 114 PHE A CA 1
ATOM 863 C C . PHE A 1 114 ? -5.891 -4.004 19.562 1 98.75 114 PHE A C 1
ATOM 865 O O . PHE A 1 114 ? -5.414 -4.199 18.438 1 98.75 114 PHE A O 1
ATOM 872 N N . ASP A 1 115 ? -6.117 -4.938 20.438 1 98.56 115 ASP A N 1
ATOM 873 C CA . ASP A 1 115 ? -5.945 -6.363 20.188 1 98.56 115 ASP A CA 1
ATOM 874 C C . ASP A 1 115 ? -6.812 -7.195 21.125 1 98.56 115 ASP A C 1
ATOM 876 O O . ASP A 1 115 ? -7.324 -6.684 22.125 1 98.56 115 ASP A O 1
ATOM 880 N N . ASN A 1 116 ? -7.078 -8.422 20.688 1 98 116 ASN A N 1
ATOM 881 C CA . ASN A 1 116 ? -7.816 -9.289 21.594 1 98 116 ASN A CA 1
ATOM 882 C C . ASN A 1 116 ? -6.902 -10.328 22.25 1 98 116 ASN A C 1
ATOM 884 O O . ASN A 1 116 ? -7.352 -11.133 23.062 1 98 116 ASN A O 1
ATOM 888 N N . ASP A 1 117 ? -5.711 -10.359 21.875 1 97.69 117 ASP A N 1
ATOM 889 C CA . ASP A 1 117 ? -4.738 -11.281 22.453 1 97.69 117 ASP A CA 1
ATOM 890 C C . ASP A 1 117 ? -4.293 -10.805 23.828 1 97.69 117 ASP A C 1
ATOM 892 O O . ASP A 1 117 ? -3.635 -9.766 23.953 1 97.69 117 ASP A O 1
ATOM 896 N N . PRO A 1 118 ? -4.52 -11.602 24.859 1 97.31 118 PRO A N 1
ATOM 897 C CA . PRO A 1 118 ? -4.156 -11.18 26.219 1 97.31 118 PRO A CA 1
ATOM 898 C C . PRO A 1 118 ? -2.654 -10.953 26.375 1 97.31 118 PRO A C 1
ATOM 900 O O . PRO A 1 118 ? -2.236 -10.172 27.234 1 97.31 118 PRO A O 1
ATOM 903 N N . GLN A 1 119 ? -1.887 -11.57 25.625 1 97.38 119 GLN A N 1
ATOM 904 C CA . GLN A 1 119 ? -0.437 -11.445 25.734 1 97.38 119 GLN A CA 1
ATOM 905 C C . GLN A 1 119 ? 0.045 -10.102 25.188 1 97.38 119 GLN A C 1
ATOM 907 O O . GLN A 1 119 ? 1.164 -9.68 25.484 1 97.38 119 GLN A O 1
ATOM 912 N N . LYS A 1 120 ? -0.775 -9.469 24.422 1 96.75 120 LYS A N 1
ATOM 913 C CA . LYS A 1 120 ? -0.385 -8.203 23.797 1 96.75 120 LYS A CA 1
ATOM 914 C C . LYS A 1 120 ? -0.995 -7.02 24.547 1 96.75 120 LYS A C 1
ATOM 916 O O . LYS A 1 120 ? -0.449 -5.914 24.516 1 96.75 120 LYS A O 1
ATOM 921 N N . ILE A 1 121 ? -2.066 -7.258 25.156 1 97.12 121 ILE A N 1
ATOM 922 C CA . ILE A 1 121 ? -2.768 -6.195 25.875 1 97.12 121 ILE A CA 1
ATOM 923 C C . ILE A 1 121 ? -1.882 -5.652 26.984 1 97.12 121 ILE A C 1
ATOM 925 O O . ILE A 1 121 ? -1.268 -6.422 27.734 1 97.12 121 ILE A O 1
ATOM 929 N N . GLY A 1 122 ? -1.735 -4.324 27.078 1 97.06 122 GLY A N 1
ATOM 930 C CA . GLY A 1 122 ? -0.924 -3.701 28.109 1 97.06 122 GLY A CA 1
ATOM 931 C C . GLY A 1 122 ? 0.495 -3.41 27.656 1 97.06 122 GLY A C 1
ATOM 932 O O . GLY A 1 122 ? 1.196 -2.607 28.281 1 97.06 122 GLY A O 1
ATOM 933 N N . ARG A 1 123 ? 0.87 -4.023 26.609 1 96.06 123 ARG A N 1
ATOM 934 C CA . ARG A 1 123 ? 2.186 -3.748 26.047 1 96.06 123 ARG A CA 1
ATOM 935 C C . ARG A 1 123 ? 2.168 -2.467 25.219 1 96.06 123 ARG A C 1
ATOM 937 O O . ARG A 1 123 ? 1.104 -2.008 24.797 1 96.06 123 ARG A O 1
ATOM 944 N N . THR A 1 124 ? 3.369 -1.968 25.031 1 95.62 124 THR A N 1
ATOM 945 C CA . THR A 1 124 ? 3.479 -0.749 24.234 1 95.62 124 THR A CA 1
ATOM 946 C C . THR A 1 124 ? 3.961 -1.063 22.812 1 95.62 124 THR A C 1
ATOM 948 O O . THR A 1 124 ? 4.922 -1.812 22.641 1 95.62 124 THR A O 1
ATOM 951 N N . VAL A 1 125 ? 3.256 -0.563 21.938 1 91.69 125 VAL A N 1
ATOM 952 C CA . VAL A 1 125 ? 3.656 -0.598 20.531 1 91.69 125 VAL A CA 1
ATOM 953 C C . VAL A 1 125 ? 3.824 0.826 20.016 1 91.69 125 VAL A C 1
ATOM 955 O O . VAL A 1 125 ? 2.889 1.628 20.062 1 91.69 125 VAL A O 1
ATOM 958 N N . GLY A 1 126 ? 5.02 1.096 19.422 1 88 126 GLY A N 1
ATOM 959 C CA . GLY A 1 126 ? 5.305 2.508 19.219 1 88 126 GLY A CA 1
ATOM 960 C C . GLY A 1 126 ? 5.246 3.312 20.516 1 88 126 GLY A C 1
ATOM 961 O O . GLY A 1 126 ? 5.957 3.012 21.469 1 88 126 GLY A O 1
ATOM 962 N N . ASN A 1 127 ? 4.332 4.242 20.594 1 90.56 127 ASN A N 1
ATOM 963 C CA . ASN A 1 127 ? 4.164 5.051 21.797 1 90.56 127 ASN A CA 1
ATOM 964 C C . ASN A 1 127 ? 2.762 4.902 22.375 1 90.56 127 ASN A C 1
ATOM 966 O O . ASN A 1 127 ? 2.287 5.785 23.094 1 90.56 127 ASN A O 1
ATOM 970 N N . VAL A 1 128 ? 2.191 3.76 22.047 1 96.31 128 VAL A N 1
ATOM 971 C CA . VAL A 1 128 ? 0.794 3.598 22.438 1 96.31 128 VAL A CA 1
ATOM 972 C C . VAL A 1 128 ? 0.612 2.27 23.156 1 96.31 128 VAL A C 1
ATOM 974 O O . VAL A 1 128 ? 1.166 1.247 22.75 1 96.31 128 VAL A O 1
ATOM 977 N N . VAL A 1 129 ? -0.141 2.271 24.234 1 97.25 129 VAL A N 1
ATOM 978 C CA . VAL A 1 129 ? -0.446 1.052 24.969 1 97.25 129 VAL A CA 1
ATOM 979 C C . VAL A 1 129 ? -1.596 0.31 24.297 1 97.25 129 VAL A C 1
ATOM 981 O O . VAL A 1 129 ? -2.607 0.916 23.938 1 97.25 129 VAL A O 1
ATOM 984 N N . VAL A 1 130 ? -1.414 -0.952 24.156 1 98.56 130 VAL A N 1
ATOM 985 C CA . VAL A 1 130 ? -2.414 -1.782 23.5 1 98.56 130 VAL A CA 1
ATOM 986 C C . VAL A 1 130 ? -3.602 -2.004 24.438 1 98.56 130 VAL A C 1
ATOM 988 O O . VAL A 1 130 ? -3.426 -2.43 25.578 1 98.56 130 VAL A O 1
ATOM 991 N N . LYS A 1 131 ? -4.746 -1.666 23.984 1 98.62 131 LYS A N 1
ATOM 992 C CA . LYS A 1 131 ? -6 -1.879 24.703 1 98.62 131 LYS A CA 1
ATOM 993 C C . LYS A 1 131 ? -6.754 -3.086 24.156 1 98.62 131 LYS A C 1
ATOM 995 O O . LYS A 1 131 ? -6.465 -3.553 23.047 1 98.62 131 LYS A O 1
ATOM 1000 N N . HIS A 1 132 ? -7.656 -3.619 24.953 1 98.62 132 HIS A N 1
ATOM 1001 C CA . HIS A 1 132 ? -8.531 -4.676 24.453 1 98.62 132 HIS A CA 1
ATOM 1002 C C . HIS A 1 132 ? -9.508 -4.137 23.422 1 98.62 132 HIS A C 1
ATOM 1004 O O . HIS A 1 132 ? -10.008 -3.021 23.547 1 98.62 132 HIS A O 1
ATOM 1010 N N . ILE A 1 133 ? -9.898 -4.898 22.453 1 98.5 133 ILE A N 1
ATOM 1011 C CA . ILE A 1 133 ? -10.742 -4.52 21.328 1 98.5 133 ILE A CA 1
ATOM 1012 C C . ILE A 1 133 ? -12.117 -4.078 21.844 1 98.5 133 ILE A C 1
ATOM 1014 O O . ILE A 1 133 ? -12.781 -3.25 21.219 1 98.5 133 ILE A O 1
ATOM 1018 N N . ASP A 1 134 ? -12.5 -4.496 22.984 1 98 134 ASP A N 1
ATOM 1019 C CA . ASP A 1 134 ? -13.781 -4.133 23.578 1 98 134 ASP A CA 1
ATOM 1020 C C . ASP A 1 134 ? -13.828 -2.646 23.922 1 98 134 ASP A C 1
ATOM 1022 O O . ASP A 1 134 ? -14.906 -2.078 24.109 1 98 134 ASP A O 1
ATOM 1026 N N . GLU A 1 135 ? -12.75 -2.012 24.016 1 98.19 135 GLU A N 1
ATOM 1027 C CA . GLU A 1 135 ? -12.664 -0.599 24.359 1 98.19 135 GLU A CA 1
ATOM 1028 C C . GLU A 1 135 ? -12.742 0.287 23.125 1 98.19 135 GLU A C 1
ATOM 1030 O O . GLU A 1 135 ? -12.758 1.516 23.234 1 98.19 135 GLU A O 1
ATOM 1035 N N . LEU A 1 136 ? -12.844 -0.285 22 1 98.5 136 LEU A N 1
ATOM 1036 C CA . LEU A 1 136 ? -12.734 0.425 20.719 1 98.5 136 LEU A CA 1
ATOM 1037 C C . LEU A 1 136 ? -13.781 1.529 20.625 1 98.5 136 LEU A C 1
ATOM 1039 O O . LEU A 1 136 ? -13.445 2.689 20.375 1 98.5 136 LEU A O 1
ATOM 1043 N N . LYS A 1 137 ? -15.008 1.172 20.812 1 98.06 137 LYS A N 1
ATOM 1044 C CA . LYS A 1 137 ? -16.094 2.131 20.656 1 98.06 137 LYS A CA 1
ATOM 1045 C C . LYS A 1 137 ? -15.906 3.342 21.562 1 98.06 137 LYS A C 1
ATOM 1047 O O . LYS A 1 137 ? -16 4.484 21.109 1 98.06 137 LYS A O 1
ATOM 1052 N N . LYS A 1 138 ? -15.609 3.076 22.797 1 98.12 138 LYS A N 1
ATOM 1053 C CA . LYS A 1 138 ? -15.406 4.141 23.766 1 98.12 138 LYS A CA 1
ATOM 1054 C C . LYS A 1 138 ? -14.211 5.012 23.391 1 98.12 138 LYS A C 1
ATOM 1056 O O . LYS A 1 138 ? -14.305 6.242 23.406 1 98.12 138 LYS A O 1
ATOM 1061 N N . SER A 1 139 ? -13.125 4.422 23.078 1 97.75 139 SER A N 1
ATOM 1062 C CA . SER A 1 139 ? -11.891 5.133 22.766 1 97.75 139 SER A CA 1
ATOM 1063 C C . SER A 1 139 ? -12.055 5.992 21.516 1 97.75 139 SER A C 1
ATOM 1065 O O . SER A 1 139 ? -11.586 7.129 21.469 1 97.75 139 SER A O 1
ATOM 1067 N N . VAL A 1 140 ? -12.68 5.434 20.531 1 97.56 140 VAL A N 1
ATOM 1068 C CA . VAL A 1 140 ? -12.914 6.133 19.266 1 97.56 140 VAL A CA 1
ATOM 1069 C C . VAL A 1 140 ? -13.734 7.391 19.516 1 97.56 140 VAL A C 1
ATOM 1071 O O . VAL A 1 140 ? -13.422 8.461 19 1 97.56 140 VAL A O 1
ATOM 1074 N N . ALA A 1 141 ? -14.75 7.262 20.297 1 96.75 141 ALA A N 1
ATOM 1075 C CA . ALA A 1 141 ? -15.609 8.398 20.625 1 96.75 141 ALA A CA 1
ATOM 1076 C C . ALA A 1 141 ? -14.828 9.461 21.391 1 96.75 141 ALA A C 1
ATOM 1078 O O . ALA A 1 141 ? -14.938 10.656 21.094 1 96.75 141 ALA A O 1
ATOM 1079 N N . GLU A 1 142 ? -14.055 9.055 22.312 1 97 142 GLU A N 1
ATOM 1080 C CA . GLU A 1 142 ? -13.312 9.969 23.172 1 97 142 GLU A CA 1
ATOM 1081 C C . GLU A 1 142 ? -12.25 10.734 22.391 1 97 142 GLU A C 1
ATOM 1083 O O . GLU A 1 142 ? -11.992 11.906 22.656 1 97 142 GLU A O 1
ATOM 1088 N N . ALA A 1 143 ? -11.695 10.117 21.406 1 95.5 143 ALA A N 1
ATOM 1089 C CA . ALA A 1 143 ? -10.586 10.711 20.672 1 95.5 143 ALA A CA 1
ATOM 1090 C C . ALA A 1 143 ? -11.055 11.281 19.328 1 95.5 143 ALA A C 1
ATOM 1092 O O . ALA A 1 143 ? -10.258 11.797 18.547 1 95.5 143 ALA A O 1
ATOM 1093 N N . ASP A 1 144 ? -12.297 11.133 19.016 1 94.06 144 ASP A N 1
ATOM 1094 C CA . ASP A 1 144 ? -12.883 11.617 17.766 1 94.06 144 ASP A CA 1
ATOM 1095 C C . ASP A 1 144 ? -12.148 11.031 16.562 1 94.06 144 ASP A C 1
ATOM 1097 O O . ASP A 1 144 ? -11.703 11.781 15.68 1 94.06 144 ASP A O 1
ATOM 1101 N N . GLU A 1 145 ? -12.016 9.75 16.562 1 94.5 145 GLU A N 1
ATOM 1102 C CA . GLU A 1 145 ? -11.336 9.07 15.477 1 94.5 145 GLU A CA 1
ATOM 1103 C C . GLU A 1 145 ? -12.289 8.789 14.32 1 94.5 145 GLU A C 1
ATOM 1105 O O . GLU A 1 145 ? -13.367 8.219 14.523 1 94.5 145 GLU A O 1
ATOM 1110 N N . VAL A 1 146 ? -11.867 9.211 13.117 1 93.69 146 VAL A N 1
ATOM 1111 C CA . VAL A 1 146 ? -12.727 8.977 11.961 1 93.69 146 VAL A CA 1
ATOM 1112 C C . VAL A 1 146 ? -12.086 7.945 11.039 1 93.69 146 VAL A C 1
ATOM 1114 O O . VAL A 1 146 ? -12.727 7.453 10.109 1 93.69 146 VAL A O 1
ATOM 1117 N N . ILE A 1 147 ? -10.812 7.578 11.336 1 97.38 147 ILE A N 1
ATOM 1118 C CA . ILE A 1 147 ? -10.055 6.641 10.508 1 97.38 147 ILE A CA 1
ATOM 1119 C C . ILE A 1 147 ? -9.688 5.41 11.336 1 97.38 147 ILE A C 1
ATOM 1121 O O . ILE A 1 147 ? -9.25 5.531 12.484 1 97.38 147 ILE A O 1
ATOM 1125 N N . GLY A 1 148 ? -9.867 4.203 10.758 1 98.38 148 GLY A N 1
ATOM 1126 C CA . GLY A 1 148 ? -9.43 2.947 11.336 1 98.38 148 GLY A CA 1
ATOM 1127 C C . GLY A 1 148 ? -8.508 2.158 10.43 1 98.38 148 GLY A C 1
ATOM 1128 O O . GLY A 1 148 ? -8.594 2.27 9.203 1 98.38 148 GLY A O 1
ATOM 1129 N N . ILE A 1 149 ? -7.637 1.428 11.07 1 98.44 149 ILE A N 1
ATOM 1130 C CA . ILE A 1 149 ? -6.75 0.517 10.352 1 98.44 149 ILE A CA 1
ATOM 1131 C C . ILE A 1 149 ? -6.977 -0.913 10.836 1 98.44 149 ILE A C 1
ATOM 1133 O O . ILE A 1 149 ? -7.031 -1.163 12.047 1 98.44 149 ILE A O 1
ATOM 1137 N N . ILE A 1 150 ? -7.109 -1.795 9.883 1 98.44 150 ILE A N 1
ATOM 1138 C CA . ILE A 1 150 ? -7.238 -3.213 10.195 1 98.44 150 ILE A CA 1
ATOM 1139 C C . ILE A 1 150 ? -5.953 -3.945 9.812 1 98.44 150 ILE A C 1
ATOM 1141 O O . ILE A 1 150 ? -5.641 -4.09 8.625 1 98.44 150 ILE A O 1
ATOM 1145 N N . ALA A 1 151 ? -5.254 -4.367 10.766 1 96.69 151 ALA A N 1
ATOM 1146 C CA . ALA A 1 151 ? -4.016 -5.129 10.609 1 96.69 151 ALA A CA 1
ATOM 1147 C C . ALA A 1 151 ? -4.098 -6.465 11.336 1 96.69 151 ALA A C 1
ATOM 1149 O O . ALA A 1 151 ? -3.137 -6.883 11.992 1 96.69 151 ALA A O 1
ATOM 1150 N N . THR A 1 152 ? -5.234 -7.129 11.281 1 96.62 152 THR A N 1
ATOM 1151 C CA . THR A 1 152 ? -5.508 -8.414 11.914 1 96.62 152 THR A CA 1
ATOM 1152 C C . THR A 1 152 ? -5.367 -9.555 10.914 1 96.62 152 THR A C 1
ATOM 1154 O O . THR A 1 152 ? -5.215 -9.312 9.711 1 96.62 152 THR A O 1
ATOM 1157 N N . PRO A 1 153 ? -5.387 -10.758 11.453 1 94.38 153 PRO A N 1
ATOM 1158 C CA . PRO A 1 153 ? -5.59 -11.859 10.508 1 94.38 153 PRO A CA 1
ATOM 1159 C C . PRO A 1 153 ? -6.902 -11.742 9.734 1 94.38 153 PRO A C 1
ATOM 1161 O O . PRO A 1 153 ? -7.844 -11.094 10.203 1 94.38 153 PRO A O 1
ATOM 1164 N N . ALA A 1 154 ? -6.934 -12.383 8.594 1 93.06 154 ALA A N 1
ATOM 1165 C CA . ALA A 1 154 ? -8.07 -12.297 7.688 1 93.06 154 ALA A CA 1
ATOM 1166 C C . ALA A 1 154 ? -9.367 -12.703 8.391 1 93.06 154 ALA A C 1
ATOM 1168 O O . ALA A 1 154 ? -10.414 -12.102 8.164 1 93.06 154 ALA A O 1
ATOM 1169 N N . SER A 1 155 ? -9.297 -13.711 9.25 1 95.44 155 SER A N 1
ATOM 1170 C CA . SER A 1 155 ? -10.477 -14.297 9.883 1 95.44 155 SER A CA 1
ATOM 1171 C C . SER A 1 155 ? -11.18 -13.289 10.781 1 95.44 155 SER A C 1
ATOM 1173 O O . SER A 1 155 ? -12.375 -13.414 11.062 1 95.44 155 SER A O 1
ATOM 1175 N N . ALA A 1 156 ? -10.5 -12.25 11.203 1 97.62 156 ALA A N 1
ATOM 1176 C CA . ALA A 1 156 ? -11.062 -11.281 12.141 1 97.62 156 ALA A CA 1
ATOM 1177 C C . ALA A 1 156 ? -11.445 -9.984 11.438 1 97.62 156 ALA A C 1
ATOM 1179 O O . ALA A 1 156 ? -12.07 -9.109 12.031 1 97.62 156 ALA A O 1
ATOM 1180 N N . ALA A 1 157 ? -11.141 -9.836 10.211 1 96.94 157 ALA A N 1
ATOM 1181 C CA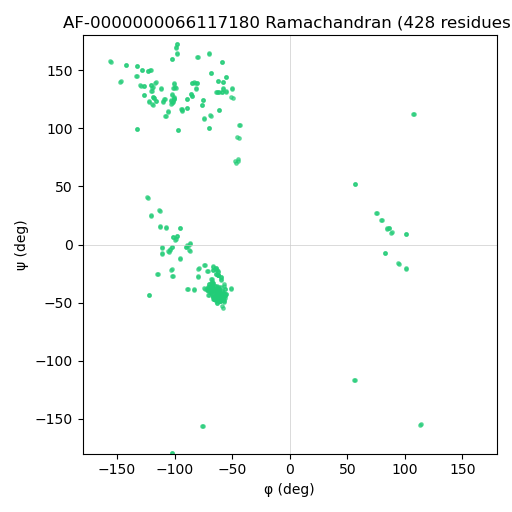 . ALA A 1 157 ? -11.188 -8.555 9.508 1 96.94 157 ALA A CA 1
ATOM 1182 C C . ALA A 1 157 ? -12.609 -8.008 9.461 1 96.94 157 ALA A C 1
ATOM 1184 O O . ALA A 1 157 ? -12.836 -6.844 9.781 1 96.94 157 ALA A O 1
ATOM 1185 N N . GLN A 1 158 ? -13.539 -8.828 9.039 1 97 158 GLN A N 1
ATOM 1186 C CA . GLN A 1 158 ? -14.914 -8.367 8.906 1 97 158 GLN A CA 1
ATOM 1187 C C . GLN A 1 158 ? -15.492 -7.961 10.258 1 97 158 GLN A C 1
ATOM 1189 O O . GLN A 1 158 ? -16.188 -6.945 10.367 1 97 158 GLN A O 1
ATOM 1194 N N . GLN A 1 159 ? -15.242 -8.781 11.242 1 98.25 159 GLN A N 1
ATOM 1195 C CA . GLN A 1 159 ? -15.734 -8.461 12.578 1 98.25 159 GLN A CA 1
ATOM 1196 C C . GLN A 1 159 ? -15.188 -7.117 13.055 1 98.25 159 GLN A C 1
ATOM 1198 O O . GLN A 1 159 ? -15.922 -6.312 13.633 1 98.25 159 GLN A O 1
ATOM 1203 N N . VAL A 1 160 ? -13.969 -6.875 12.883 1 98.69 160 VAL A N 1
ATOM 1204 C CA . VAL A 1 160 ? -13.328 -5.625 13.289 1 98.69 160 VAL A CA 1
ATOM 1205 C C . VAL A 1 160 ? -13.93 -4.461 12.508 1 98.69 160 VAL A C 1
ATOM 1207 O O . VAL A 1 160 ? -14.195 -3.396 13.07 1 98.69 160 VAL A O 1
ATOM 1210 N N . ALA A 1 161 ? -14.141 -4.672 11.195 1 98.31 161 ALA A N 1
ATOM 1211 C CA . ALA A 1 161 ? -14.789 -3.648 10.383 1 98.31 161 ALA A CA 1
ATOM 1212 C C . ALA A 1 161 ? -16.156 -3.283 10.938 1 98.31 161 ALA A C 1
ATOM 1214 O O . ALA A 1 161 ? -16.516 -2.104 11.016 1 98.31 161 ALA A O 1
ATOM 1215 N N . ASP A 1 162 ? -16.859 -4.316 11.336 1 98.44 162 ASP A N 1
ATOM 1216 C CA . ASP A 1 162 ? -18.172 -4.086 11.898 1 98.44 162 ASP A CA 1
ATOM 1217 C C . ASP A 1 162 ? -18.094 -3.246 13.172 1 98.44 162 ASP A C 1
ATOM 1219 O O . ASP A 1 162 ? -18.891 -2.33 13.375 1 98.44 162 ASP A O 1
ATOM 1223 N N . LEU A 1 163 ? -17.188 -3.549 13.984 1 98.69 163 LEU A N 1
ATOM 1224 C CA . LEU A 1 163 ? -16.984 -2.795 15.211 1 98.69 163 LEU A CA 1
ATOM 1225 C C . LEU A 1 163 ? -16.594 -1.349 14.906 1 98.69 163 LEU A C 1
ATOM 1227 O O . LEU A 1 163 ? -17.078 -0.426 15.578 1 98.69 163 LEU A O 1
ATOM 1231 N N . MET A 1 164 ? -15.797 -1.12 13.945 1 98.62 164 MET A N 1
ATOM 1232 C CA . MET A 1 164 ? -15.383 0.223 13.555 1 98.62 164 MET A CA 1
ATOM 1233 C C . MET A 1 164 ? -16.562 1.036 13.047 1 98.62 164 MET A C 1
ATOM 1235 O O . MET A 1 164 ? -16.719 2.209 13.391 1 98.62 164 MET A O 1
ATOM 1239 N N . VAL A 1 165 ? -17.344 0.377 12.242 1 98.19 165 VAL A N 1
ATOM 1240 C CA . VAL A 1 165 ? -18.531 1.035 11.711 1 98.19 165 VAL A CA 1
ATOM 1241 C C . VAL A 1 165 ? -19.453 1.444 12.859 1 98.19 165 VAL A C 1
ATOM 1243 O O . VAL A 1 165 ? -19.938 2.572 12.891 1 98.19 165 VAL A O 1
ATOM 1246 N N . GLU A 1 166 ? -19.625 0.508 13.75 1 98 166 GLU A N 1
ATOM 1247 C CA . GLU A 1 166 ? -20.453 0.792 14.922 1 98 166 GLU A CA 1
ATOM 1248 C C . GLU A 1 166 ? -19.891 1.958 15.727 1 98 166 GLU A C 1
ATOM 1250 O O . GLU A 1 166 ? -20.641 2.717 16.344 1 98 166 GLU A O 1
ATOM 1255 N N . ALA A 1 167 ? -18.625 2.125 15.711 1 98.12 167 ALA A N 1
ATOM 1256 C CA . ALA A 1 167 ? -17.953 3.186 16.453 1 98.12 167 ALA A CA 1
ATOM 1257 C C . ALA A 1 167 ? -17.906 4.48 15.641 1 98.12 167 ALA A C 1
ATOM 1259 O O . ALA A 1 167 ? -17.281 5.457 16.062 1 98.12 167 ALA A O 1
ATOM 1260 N N . ASN A 1 168 ? -18.469 4.512 14.422 1 96.56 168 ASN A N 1
ATOM 1261 C CA . ASN A 1 168 ? -18.641 5.684 13.57 1 96.56 168 ASN A CA 1
ATOM 1262 C C . ASN A 1 168 ? -17.359 6.043 12.844 1 96.56 168 ASN A C 1
ATOM 1264 O O . ASN A 1 168 ? -17.125 7.211 12.508 1 96.56 168 ASN A O 1
ATOM 1268 N N . ILE A 1 169 ? -16.5 5.074 12.742 1 97.44 169 ILE A N 1
ATOM 1269 C CA . ILE A 1 169 ? -15.383 5.227 11.82 1 97.44 169 ILE A CA 1
ATOM 1270 C C . ILE A 1 169 ? -15.898 5.359 10.391 1 97.44 169 ILE A C 1
ATOM 1272 O O . ILE A 1 169 ? -16.812 4.633 9.984 1 97.44 169 ILE A O 1
ATOM 1276 N N . ARG A 1 170 ? -15.227 6.254 9.617 1 95.75 170 ARG A N 1
ATOM 1277 C CA . ARG A 1 170 ? -15.766 6.555 8.289 1 95.75 170 ARG A CA 1
ATOM 1278 C C . ARG A 1 170 ? -14.805 6.09 7.195 1 95.75 170 ARG A C 1
ATOM 1280 O O . ARG A 1 170 ? -15.211 5.934 6.043 1 95.75 170 ARG A O 1
ATOM 1287 N N . VAL A 1 171 ? -13.609 5.992 7.473 1 96.88 171 VAL A N 1
ATOM 1288 C CA . VAL A 1 171 ? -12.586 5.551 6.531 1 96.88 171 VAL A CA 1
ATOM 1289 C C . VAL A 1 171 ? -11.789 4.402 7.137 1 96.88 171 VAL A C 1
ATOM 1291 O O . VAL A 1 171 ? -11.297 4.504 8.266 1 96.88 171 VAL A O 1
ATOM 1294 N N . ILE A 1 172 ? -11.664 3.293 6.379 1 97.69 172 ILE A N 1
ATOM 1295 C CA . ILE A 1 172 ? -10.953 2.117 6.867 1 97.69 172 ILE A CA 1
ATOM 1296 C C . ILE A 1 172 ? -9.812 1.768 5.91 1 97.69 172 ILE A C 1
ATOM 1298 O O . ILE A 1 172 ? -10.031 1.619 4.703 1 97.69 172 ILE A O 1
ATOM 1302 N N . LEU A 1 173 ? -8.633 1.729 6.453 1 96.94 173 LEU A N 1
ATOM 1303 C CA . LEU A 1 173 ? -7.523 1.107 5.742 1 96.94 173 LEU A CA 1
ATOM 1304 C C . LEU A 1 173 ? -7.434 -0.38 6.066 1 96.94 173 LEU A C 1
ATOM 1306 O O . LEU A 1 173 ? -7.203 -0.756 7.219 1 96.94 173 LEU A O 1
ATOM 1310 N N . ASN A 1 174 ? -7.598 -1.158 5.086 1 96.38 174 ASN A N 1
ATOM 1311 C CA . ASN A 1 174 ? -7.633 -2.607 5.25 1 96.38 174 ASN A CA 1
ATOM 1312 C C . ASN A 1 174 ? -6.352 -3.262 4.75 1 96.38 174 ASN A C 1
ATOM 1314 O O . ASN A 1 174 ? -6.102 -3.303 3.543 1 96.38 174 ASN A O 1
ATOM 1318 N N . TYR A 1 175 ? -5.57 -3.873 5.66 1 94 175 TYR A N 1
ATOM 1319 C CA . TYR A 1 175 ? -4.305 -4.492 5.293 1 94 175 TYR A CA 1
ATOM 1320 C C . TYR A 1 175 ? -4.469 -5.992 5.09 1 94 175 TYR A C 1
ATOM 1322 O O . TYR A 1 175 ? -3.482 -6.715 4.914 1 94 175 TYR A O 1
ATOM 1330 N N . THR A 1 176 ? -5.715 -6.441 5.117 1 92.56 176 THR A N 1
ATOM 1331 C CA . THR A 1 176 ? -6 -7.844 4.848 1 92.56 176 THR A CA 1
ATOM 1332 C C . THR A 1 176 ? -6.438 -8.039 3.398 1 92.56 176 THR A C 1
ATOM 1334 O O . THR A 1 176 ? -6.676 -7.062 2.682 1 92.56 176 THR A O 1
ATOM 1337 N N . ASP A 1 177 ? -6.574 -9.258 2.986 1 89.5 177 ASP A N 1
ATOM 1338 C CA . ASP A 1 177 ? -7.027 -9.555 1.631 1 89.5 177 ASP A CA 1
ATOM 1339 C C . ASP A 1 177 ? -8.531 -9.797 1.595 1 89.5 177 ASP A C 1
ATOM 1341 O O . ASP A 1 177 ? -9.062 -10.281 0.593 1 89.5 177 ASP A O 1
ATOM 1345 N N . VAL A 1 178 ? -9.18 -9.414 2.676 1 92.06 178 VAL A N 1
ATOM 1346 C CA . VAL A 1 178 ? -10.609 -9.656 2.783 1 92.06 178 VAL A CA 1
ATOM 1347 C C . VAL A 1 178 ? -11.375 -8.508 2.123 1 92.06 178 VAL A C 1
ATOM 1349 O O . VAL A 1 178 ? -11.055 -7.336 2.336 1 92.06 178 VAL A O 1
ATOM 1352 N N . LEU A 1 179 ? -12.32 -8.883 1.221 1 93.44 179 LEU A N 1
ATOM 1353 C CA . LEU A 1 179 ? -13.289 -7.902 0.754 1 93.44 179 LEU A CA 1
ATOM 1354 C C . LEU A 1 179 ? -14.328 -7.613 1.83 1 93.44 179 LEU A C 1
ATOM 1356 O O . LEU A 1 179 ? -15.219 -8.43 2.072 1 93.44 179 LEU A O 1
ATOM 1360 N N . LEU A 1 180 ? -14.242 -6.445 2.404 1 94.62 180 LEU A N 1
ATOM 1361 C CA . LEU A 1 180 ? -15.086 -6.105 3.545 1 94.62 180 LEU A CA 1
ATOM 1362 C C . LEU A 1 180 ? -16.469 -5.652 3.088 1 94.62 180 LEU A C 1
ATOM 1364 O O . LEU A 1 180 ? -16.594 -4.953 2.08 1 94.62 180 LEU A O 1
ATOM 1368 N N . HIS A 1 181 ? -17.391 -6.066 3.764 1 94.19 181 HIS A N 1
ATOM 1369 C CA . HIS A 1 181 ? -18.734 -5.539 3.629 1 94.19 181 HIS A CA 1
ATOM 1370 C C . HIS A 1 181 ? -19 -4.41 4.621 1 94.19 181 HIS A C 1
ATOM 1372 O O . HIS A 1 181 ? -18.969 -4.625 5.832 1 94.19 181 HIS A O 1
ATOM 1378 N N . VAL A 1 182 ? -19.219 -3.201 4.086 1 95.31 182 VAL A N 1
ATOM 1379 C CA . VAL A 1 182 ? -19.484 -2.045 4.938 1 95.31 182 VAL A CA 1
ATOM 1380 C C . VAL A 1 182 ? -20.688 -1.274 4.406 1 95.31 182 VAL A C 1
ATOM 1382 O O . VAL A 1 182 ? -21.031 -1.373 3.227 1 95.31 182 VAL A O 1
ATOM 1385 N N . PRO A 1 183 ? -21.406 -0.549 5.246 1 95.12 183 PRO A N 1
ATOM 1386 C CA . PRO A 1 183 ? -22.531 0.255 4.773 1 95.12 183 PRO A CA 1
ATOM 1387 C C . PRO A 1 183 ? -22.094 1.46 3.943 1 95.12 183 PRO A C 1
ATOM 1389 O O . PRO A 1 183 ? -20.906 1.811 3.936 1 95.12 183 PRO A O 1
ATOM 1392 N N . PRO A 1 184 ? -23.078 2.035 3.217 1 91.69 184 PRO A N 1
ATOM 1393 C CA . PRO A 1 184 ? -22.781 3.285 2.516 1 91.69 184 PRO A CA 1
ATOM 1394 C C . PRO A 1 184 ? -22.25 4.371 3.451 1 91.69 184 PRO A C 1
ATOM 1396 O O . PRO A 1 184 ? -22.656 4.438 4.617 1 91.69 184 PRO A O 1
ATOM 1399 N N . GLY A 1 185 ? -21.359 5.16 2.986 1 91.38 185 GLY A N 1
ATOM 1400 C CA . GLY A 1 185 ? -20.812 6.242 3.789 1 91.38 185 GLY A CA 1
ATOM 1401 C C . GLY A 1 185 ? -19.453 5.914 4.379 1 91.38 185 GLY A C 1
ATOM 1402 O O . GLY A 1 185 ? -18.734 6.809 4.84 1 91.38 185 GLY A O 1
ATOM 1403 N N . VAL A 1 186 ? -19.188 4.574 4.453 1 94.75 186 VAL A N 1
ATOM 1404 C CA . VAL A 1 186 ? -17.859 4.164 4.914 1 94.75 186 VAL A CA 1
ATOM 1405 C C . VAL A 1 186 ? -16.984 3.795 3.719 1 94.75 186 VAL A C 1
ATOM 1407 O O . VAL A 1 186 ? -17.406 3.008 2.861 1 94.75 186 VAL A O 1
ATOM 1410 N N . THR A 1 187 ? -15.867 4.418 3.674 1 94.12 187 THR A N 1
ATOM 1411 C CA . THR A 1 187 ? -14.93 4.145 2.59 1 94.12 187 THR A CA 1
ATOM 1412 C C . THR A 1 187 ? -13.852 3.17 3.045 1 94.12 187 THR A C 1
ATOM 1414 O O . THR A 1 187 ? -13.297 3.311 4.137 1 94.12 187 THR A O 1
ATOM 1417 N N . VAL A 1 188 ? -13.547 2.148 2.184 1 93.88 188 VAL A N 1
ATOM 1418 C CA . VAL A 1 188 ? -12.508 1.177 2.492 1 93.88 188 VAL A CA 1
ATOM 1419 C C . VAL A 1 188 ? -11.398 1.261 1.446 1 93.88 188 VAL A C 1
ATOM 1421 O O . VAL A 1 188 ? -11.664 1.256 0.243 1 93.88 188 VAL A O 1
ATOM 1424 N N . HIS A 1 189 ? -10.211 1.427 1.896 1 92.31 189 HIS A N 1
ATOM 1425 C CA . HIS A 1 189 ? -9.031 1.314 1.05 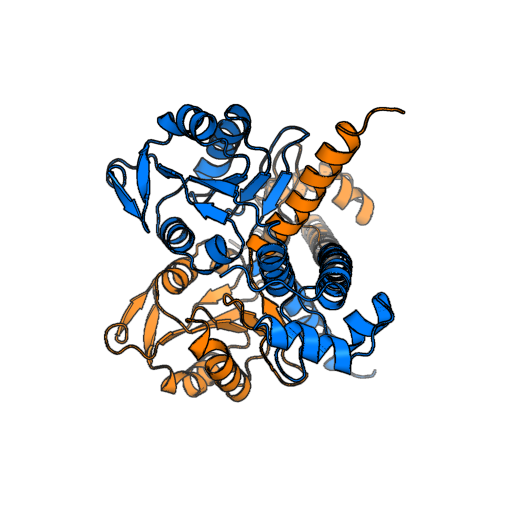1 92.31 189 HIS A CA 1
ATOM 1426 C C . HIS A 1 189 ? -8.227 0.064 1.391 1 92.31 189 HIS A C 1
ATOM 1428 O O . HIS A 1 189 ? -7.836 -0.134 2.543 1 92.31 189 HIS A O 1
ATOM 1434 N N . ARG A 1 190 ? -8.023 -0.736 0.46 1 90.56 190 ARG A N 1
ATOM 1435 C CA . ARG A 1 190 ? -7.188 -1.916 0.656 1 90.56 190 ARG A CA 1
ATOM 1436 C C . ARG A 1 190 ? -5.723 -1.604 0.365 1 90.56 190 ARG A C 1
ATOM 1438 O O . ARG A 1 190 ? -5.402 -1.036 -0.681 1 90.56 190 ARG A O 1
ATOM 1445 N N . ILE A 1 191 ? -4.922 -1.889 1.323 1 90.31 191 ILE A N 1
ATOM 1446 C CA . ILE A 1 191 ? -3.484 -1.721 1.146 1 90.31 191 ILE A CA 1
ATOM 1447 C C . ILE A 1 191 ? -2.852 -3.057 0.764 1 90.31 191 ILE A C 1
ATOM 1449 O O . ILE A 1 191 ? -2.596 -3.898 1.629 1 90.31 191 ILE A O 1
ATOM 1453 N N . ASP A 1 192 ? -2.619 -3.244 -0.515 1 86.94 192 ASP A N 1
ATOM 1454 C CA . ASP A 1 192 ? -2.127 -4.5 -1.07 1 86.94 192 ASP A CA 1
ATOM 1455 C C . ASP A 1 192 ? -0.963 -4.262 -2.027 1 86.94 192 ASP A C 1
ATOM 1457 O O . ASP A 1 192 ? -1.173 -3.984 -3.211 1 86.94 192 ASP A O 1
ATOM 1461 N N . PRO A 1 193 ? 0.205 -4.457 -1.535 1 85.88 193 PRO A N 1
ATOM 1462 C CA . PRO A 1 193 ? 1.348 -4.172 -2.406 1 85.88 193 PRO A CA 1
ATOM 1463 C C . PRO A 1 193 ? 1.439 -5.133 -3.59 1 85.88 193 PRO A C 1
ATOM 1465 O O . PRO A 1 193 ? 2.123 -4.84 -4.574 1 85.88 193 PRO A O 1
ATOM 1468 N N . THR A 1 194 ? 0.819 -6.336 -3.477 1 87.69 194 THR A N 1
ATOM 1469 C CA . THR A 1 194 ? 0.94 -7.324 -4.543 1 87.69 194 THR A CA 1
ATOM 1470 C C . THR A 1 194 ? 0.145 -6.891 -5.773 1 87.69 194 THR A C 1
ATOM 1472 O O . THR A 1 194 ? 0.441 -7.312 -6.891 1 87.69 194 THR A O 1
ATOM 1475 N N . ALA A 1 195 ? -0.855 -6.027 -5.535 1 83.62 195 ALA A N 1
ATOM 1476 C CA . ALA A 1 195 ? -1.684 -5.555 -6.641 1 83.62 195 ALA A CA 1
ATOM 1477 C C . ALA A 1 195 ? -0.837 -4.855 -7.703 1 83.62 195 ALA A C 1
ATOM 1479 O O . ALA A 1 195 ? -0.981 -5.129 -8.898 1 83.62 195 ALA A O 1
ATOM 1480 N N . GLN A 1 196 ? 0.029 -4.035 -7.309 1 82.06 196 GLN A N 1
ATOM 1481 C CA . GLN A 1 196 ? 0.875 -3.299 -8.242 1 82.06 196 GLN A CA 1
ATOM 1482 C C . GLN A 1 196 ? 1.851 -4.23 -8.953 1 82.06 196 GLN A C 1
ATOM 1484 O O . GLN A 1 196 ? 2.135 -4.055 -10.141 1 82.06 196 GLN A O 1
ATOM 1489 N N . LEU A 1 197 ? 2.301 -5.211 -8.25 1 87.31 197 LEU A N 1
ATOM 1490 C CA . LEU A 1 197 ? 3.221 -6.184 -8.828 1 87.31 197 LEU A CA 1
ATOM 1491 C C . LEU A 1 197 ? 2.531 -6.996 -9.922 1 87.31 197 LEU A C 1
ATOM 1493 O O . LEU A 1 197 ? 3.074 -7.152 -11.023 1 87.31 197 LEU A O 1
ATOM 1497 N N . MET A 1 198 ? 1.373 -7.434 -9.586 1 83.19 198 MET A N 1
ATOM 1498 C CA . MET A 1 198 ? 0.611 -8.25 -10.523 1 83.19 198 MET A CA 1
ATOM 1499 C C . MET A 1 198 ? 0.302 -7.473 -11.797 1 83.19 198 MET A C 1
ATOM 1501 O O . MET A 1 198 ? 0.426 -8.008 -12.898 1 83.19 198 MET A O 1
ATOM 1505 N N . HIS A 1 199 ? 0.027 -6.254 -11.641 1 81.25 199 HIS A N 1
ATOM 1506 C CA . HIS A 1 199 ? -0.229 -5.398 -12.797 1 81.25 199 HIS A CA 1
ATOM 1507 C C . HIS A 1 199 ? 1.02 -5.25 -13.656 1 81.25 199 HIS A C 1
ATOM 1509 O O . HIS A 1 199 ? 0.964 -5.449 -14.875 1 81.25 199 HIS A O 1
ATOM 1515 N N . THR A 1 200 ? 2.041 -4.996 -13.062 1 83.5 200 THR A N 1
ATOM 1516 C CA . THR A 1 200 ? 3.293 -4.727 -13.758 1 83.5 200 THR A CA 1
ATOM 1517 C C . THR A 1 200 ? 3.822 -5.992 -14.43 1 83.5 200 THR A C 1
ATOM 1519 O O . THR A 1 200 ? 4.285 -5.953 -15.57 1 83.5 200 THR A O 1
ATOM 1522 N N . LEU A 1 201 ? 3.736 -7.117 -13.766 1 82.5 201 LEU A N 1
ATOM 1523 C CA . LEU A 1 201 ? 4.293 -8.367 -14.281 1 82.5 201 LEU A CA 1
ATOM 1524 C C . LEU A 1 201 ? 3.488 -8.867 -15.469 1 82.5 201 LEU A C 1
ATOM 1526 O O . LEU A 1 201 ? 4.035 -9.523 -16.359 1 82.5 201 LEU A O 1
ATOM 1530 N N . TYR A 1 202 ? 2.248 -8.625 -15.406 1 74.94 202 TYR A N 1
ATOM 1531 C CA . TYR A 1 202 ? 1.425 -8.984 -16.562 1 74.94 202 TYR A CA 1
ATOM 1532 C C . TYR A 1 202 ? 1.934 -8.312 -17.828 1 74.94 202 TYR A C 1
ATOM 1534 O O . TYR A 1 202 ? 2.053 -8.953 -18.875 1 74.94 202 TYR A O 1
ATOM 1542 N N . TYR A 1 203 ? 2.26 -7.145 -17.672 1 72.25 203 TYR A N 1
ATOM 1543 C CA . TYR A 1 203 ? 2.764 -6.383 -18.812 1 72.25 203 TYR A CA 1
ATOM 1544 C C . TYR A 1 203 ? 4.141 -6.879 -19.234 1 72.25 203 TYR A C 1
ATOM 1546 O O . TYR A 1 203 ? 4.438 -6.961 -20.422 1 72.25 203 TYR A O 1
ATOM 1554 N N . LEU A 1 204 ? 4.938 -7.234 -18.281 1 73.88 204 LEU A N 1
ATOM 1555 C CA . LEU A 1 204 ? 6.293 -7.688 -18.562 1 73.88 204 LEU A CA 1
ATOM 1556 C C . LEU A 1 204 ? 6.281 -9.039 -19.266 1 73.88 204 LEU A C 1
ATOM 1558 O O . LEU A 1 204 ? 7.086 -9.281 -20.172 1 73.88 204 LEU A O 1
ATOM 1562 N N . THR A 1 205 ? 5.375 -9.875 -18.828 1 71.62 205 THR A N 1
ATOM 1563 C CA . THR A 1 205 ? 5.305 -11.211 -19.422 1 71.62 205 THR A CA 1
ATOM 1564 C C . THR A 1 205 ? 4.707 -11.148 -20.828 1 71.62 205 THR A C 1
ATOM 1566 O O . THR A 1 205 ? 5.129 -11.883 -21.719 1 71.62 205 THR A O 1
ATOM 1569 N N . GLN A 1 206 ? 3.693 -10.289 -21.031 1 64.88 206 GLN A N 1
ATOM 1570 C CA . GLN A 1 206 ? 3.102 -10.125 -22.359 1 64.88 206 GLN A CA 1
ATOM 1571 C C . GLN A 1 206 ? 4.117 -9.555 -23.344 1 64.88 206 GLN A C 1
ATOM 1573 O O . GLN A 1 206 ? 4.148 -9.961 -24.516 1 64.88 206 GLN A O 1
ATOM 1578 N N . ALA A 1 207 ? 4.855 -8.68 -22.859 1 62.41 207 ALA A N 1
ATOM 1579 C CA . ALA A 1 207 ? 5.871 -8.078 -23.719 1 62.41 207 ALA A CA 1
ATOM 1580 C C . ALA A 1 207 ? 6.922 -9.102 -24.141 1 62.41 207 ALA A C 1
ATOM 1582 O O . ALA A 1 207 ? 7.398 -9.078 -25.281 1 62.41 207 ALA A O 1
ATOM 1583 N N . GLU A 1 208 ? 7.176 -9.938 -23.219 1 62.22 208 GLU A N 1
ATOM 1584 C CA . GLU A 1 208 ? 8.164 -10.969 -23.531 1 62.22 208 GLU A CA 1
ATOM 1585 C C . GLU A 1 208 ? 7.605 -11.984 -24.531 1 62.22 208 GLU A C 1
ATOM 1587 O O . GLU A 1 208 ? 8.336 -12.477 -25.391 1 62.22 208 GLU A O 1
ATOM 1592 N N . THR A 1 209 ? 6.328 -12.266 -24.375 1 61.19 209 THR A N 1
ATOM 1593 C CA . THR A 1 209 ? 5.695 -13.203 -25.297 1 61.19 209 THR A CA 1
ATOM 1594 C C . THR A 1 209 ? 5.543 -12.586 -26.672 1 61.19 209 THR A C 1
ATOM 1596 O O . THR A 1 209 ? 5.734 -13.266 -27.688 1 61.19 209 THR A O 1
ATOM 1599 N N . GLU A 1 210 ? 5.207 -11.359 -26.703 1 57.38 210 GLU A N 1
ATOM 1600 C CA . GLU A 1 210 ? 5.078 -10.68 -28 1 57.38 210 GLU A CA 1
ATOM 1601 C C . GLU A 1 210 ? 6.438 -10.523 -28.672 1 57.38 210 GLU A C 1
ATOM 1603 O O . GLU A 1 210 ? 6.531 -10.602 -29.906 1 57.38 210 GLU A O 1
ATOM 1608 N N . GLU A 1 211 ? 7.348 -10.203 -27.906 1 52.88 211 GLU A N 1
ATOM 1609 C CA . GLU A 1 211 ? 8.68 -10.094 -28.484 1 52.88 211 GLU A CA 1
ATOM 1610 C C . GLU A 1 211 ? 9.195 -11.461 -28.938 1 52.88 211 GLU A C 1
ATOM 1612 O O . GLU A 1 211 ? 9.922 -11.555 -29.922 1 52.88 211 GLU A O 1
ATOM 1617 N N . ALA A 1 212 ? 8.891 -12.586 -28.312 1 52.12 212 ALA A N 1
ATOM 1618 C CA . ALA A 1 212 ? 9.328 -13.922 -28.703 1 52.12 212 ALA A CA 1
ATOM 1619 C C . ALA A 1 212 ? 8.492 -14.469 -29.859 1 52.12 212 ALA A C 1
ATOM 1621 O O . ALA A 1 212 ? 8.82 -15.508 -30.422 1 52.12 212 ALA A O 1
ATOM 1622 N N . ALA A 1 213 ? 7.316 -14.031 -30.188 1 53.88 213 ALA A N 1
ATOM 1623 C CA . ALA A 1 213 ? 6.586 -14.508 -31.359 1 53.88 213 ALA A CA 1
ATOM 1624 C C . ALA A 1 213 ? 7.258 -14.055 -32.656 1 53.88 213 ALA A C 1
ATOM 1626 O O . ALA A 1 213 ? 7.535 -12.867 -32.812 1 53.88 213 ALA A O 1
ATOM 1627 N N . PRO A 1 214 ? 7.805 -14.953 -33.344 1 43.88 214 PRO A N 1
ATOM 1628 C CA . PRO A 1 214 ? 8.438 -14.648 -34.625 1 43.88 214 PRO A CA 1
ATOM 1629 C C . PRO A 1 214 ? 7.523 -13.852 -35.562 1 43.88 214 PRO A C 1
ATOM 1631 O O . PRO A 1 214 ? 6.301 -14 -35.5 1 43.88 214 PRO A O 1
ATOM 1634 N N . ALA A 1 215 ? 8.062 -12.711 -36.062 1 49.97 215 ALA A N 1
ATOM 1635 C CA . ALA A 1 215 ? 7.477 -12.109 -37.25 1 49.97 215 ALA A CA 1
ATOM 1636 C C . ALA A 1 215 ? 7.188 -13.172 -38.312 1 49.97 215 ALA A C 1
ATOM 1638 O O . ALA A 1 215 ? 8.109 -13.781 -38.844 1 49.97 215 ALA A O 1
ATOM 1639 N N . THR A 1 216 ? 6.121 -13.867 -37.906 1 31.69 216 THR A N 1
ATOM 1640 C CA . THR A 1 216 ? 5.844 -14.609 -39.125 1 31.69 216 THR A CA 1
ATOM 1641 C C . THR A 1 216 ? 5.449 -13.664 -40.25 1 31.69 216 THR A C 1
ATOM 1643 O O . THR A 1 216 ? 4.664 -12.734 -40.031 1 31.69 216 THR A O 1
ATOM 1646 N N . MET B 1 1 ? -4.023 -36.094 -7.434 1 34.5 1 MET B N 1
ATOM 1647 C CA . MET B 1 1 ? -4.855 -36.438 -8.578 1 34.5 1 MET B CA 1
ATOM 1648 C C . MET B 1 1 ? -5.297 -35.219 -9.344 1 34.5 1 MET B C 1
ATOM 1650 O O . MET B 1 1 ? -5.91 -34.312 -8.773 1 34.5 1 MET B O 1
ATOM 1654 N N . ARG B 1 2 ? -4.582 -34.781 -10.312 1 46.06 2 ARG B N 1
ATOM 1655 C CA . ARG B 1 2 ? -4.953 -33.688 -11.211 1 46.06 2 ARG B CA 1
ATOM 1656 C C . ARG B 1 2 ? -6.383 -33.844 -11.711 1 46.06 2 ARG B C 1
ATOM 1658 O O . ARG B 1 2 ? -6.672 -34.781 -12.477 1 46.06 2 ARG B O 1
ATOM 1665 N N . THR B 1 3 ? -7.348 -33.656 -10.812 1 52.53 3 THR B N 1
ATOM 1666 C CA . THR B 1 3 ? -8.703 -33.938 -11.266 1 52.53 3 THR B CA 1
ATOM 1667 C C . THR B 1 3 ? -8.938 -33.375 -12.664 1 52.53 3 THR B C 1
ATOM 1669 O O . THR B 1 3 ? -8.672 -32.219 -12.93 1 52.53 3 THR B O 1
ATOM 1672 N N . THR B 1 4 ? -8.906 -34.219 -13.594 1 65.88 4 THR B N 1
ATOM 1673 C CA . THR B 1 4 ? -9.164 -33.938 -15.008 1 65.88 4 THR B CA 1
ATOM 1674 C C . THR B 1 4 ? -10.375 -33.031 -15.172 1 65.88 4 THR B C 1
ATOM 1676 O O . THR B 1 4 ? -11.492 -33.406 -14.797 1 65.88 4 THR B O 1
ATOM 1679 N N . LEU B 1 5 ? -10.094 -31.719 -15.203 1 75.5 5 LEU B N 1
ATOM 1680 C CA . LEU B 1 5 ? -11.172 -30.766 -15.398 1 75.5 5 LEU B CA 1
ATOM 1681 C C . LEU B 1 5 ? -11.898 -31.031 -16.719 1 75.5 5 LEU B C 1
ATOM 1683 O O . LEU B 1 5 ? -11.266 -31.391 -17.719 1 75.5 5 LEU B O 1
ATOM 1687 N N . GLN B 1 6 ? -13.188 -31.078 -16.594 1 85 6 GLN B N 1
ATOM 1688 C CA . GLN B 1 6 ? -13.969 -31.125 -17.828 1 85 6 GLN B CA 1
ATOM 1689 C C . GLN B 1 6 ? -13.547 -30.031 -18.797 1 85 6 GLN B C 1
ATOM 1691 O O . GLN B 1 6 ? -13.281 -28.891 -18.375 1 85 6 GLN B O 1
ATOM 1696 N N . PRO B 1 7 ? -13.391 -30.375 -20.031 1 84.88 7 PRO B N 1
ATOM 1697 C CA . PRO B 1 7 ? -12.93 -29.422 -21.031 1 84.88 7 PRO B CA 1
ATOM 1698 C C . PRO B 1 7 ? -13.727 -28.125 -21.031 1 84.88 7 PRO B C 1
ATOM 1700 O O . PRO B 1 7 ? -13.156 -27.047 -21.188 1 84.88 7 PRO B O 1
ATOM 1703 N N . GLY B 1 8 ? -14.992 -28.234 -20.828 1 91.12 8 GLY B N 1
ATOM 1704 C CA . GLY B 1 8 ? -15.82 -27.047 -20.766 1 91.12 8 GLY B CA 1
ATOM 1705 C C . GLY B 1 8 ? -15.422 -26.094 -19.656 1 91.12 8 GLY B C 1
ATOM 1706 O O . GLY B 1 8 ? -15.344 -24.891 -19.844 1 91.12 8 GLY B O 1
ATOM 1707 N N . LEU B 1 9 ? -15.133 -26.625 -18.578 1 94 9 LEU B N 1
ATOM 1708 C CA . LEU B 1 9 ? -14.719 -25.828 -17.422 1 94 9 LEU B CA 1
ATOM 1709 C C . LEU B 1 9 ? -13.367 -25.172 -17.672 1 94 9 LEU B C 1
ATOM 1711 O O . LEU B 1 9 ? -13.188 -24 -17.359 1 94 9 LEU B O 1
ATOM 1715 N N . THR B 1 10 ? -12.461 -25.875 -18.281 1 94.12 10 THR B N 1
ATOM 1716 C CA . THR B 1 10 ? -11.133 -25.328 -18.562 1 94.12 10 THR B CA 1
ATOM 1717 C C . THR B 1 10 ? -11.227 -24.109 -19.469 1 94.12 10 THR B C 1
ATOM 1719 O O . THR B 1 10 ? -10.57 -23.094 -19.219 1 94.12 10 THR B O 1
ATOM 1722 N N . ASN B 1 11 ? -12.016 -24.266 -20.438 1 94.56 11 ASN B N 1
ATOM 1723 C CA . ASN B 1 11 ? -12.211 -23.156 -21.359 1 94.56 11 ASN B CA 1
ATOM 1724 C C . ASN B 1 11 ? -12.82 -21.938 -20.672 1 94.56 11 ASN B C 1
ATOM 1726 O O . ASN B 1 11 ? -12.383 -20.812 -20.891 1 94.56 11 ASN B O 1
ATOM 1730 N N . ARG B 1 12 ? -13.742 -22.188 -19.891 1 96.25 12 ARG B N 1
ATOM 1731 C CA . ARG B 1 12 ? -14.398 -21.094 -19.188 1 96.25 12 ARG B CA 1
ATOM 1732 C C . ARG B 1 12 ? -13.445 -20.438 -18.188 1 96.25 12 ARG B C 1
ATOM 1734 O O . ARG B 1 12 ? -13.414 -19.219 -18.062 1 96.25 12 ARG B O 1
ATOM 1741 N N . LEU B 1 13 ? -12.625 -21.234 -17.562 1 95.94 13 LEU B N 1
ATOM 1742 C CA . LEU B 1 13 ? -11.633 -20.719 -16.625 1 95.94 13 LEU B CA 1
ATOM 1743 C C . LEU B 1 13 ? -10.633 -19.812 -17.328 1 95.94 13 LEU B C 1
ATOM 1745 O O . LEU B 1 13 ? -10.227 -18.781 -16.797 1 95.94 13 LEU B O 1
ATOM 1749 N N . THR B 1 14 ? -10.312 -20.172 -18.516 1 95 14 THR B N 1
ATOM 1750 C CA . THR B 1 14 ? -9.398 -19.359 -19.312 1 95 14 THR B CA 1
ATOM 1751 C C . THR B 1 14 ? -10.016 -17.984 -19.609 1 95 14 THR B C 1
ATOM 1753 O O . THR B 1 14 ? -9.336 -16.969 -19.531 1 95 14 THR B O 1
ATOM 1756 N N . LYS B 1 15 ? -11.273 -18.031 -19.875 1 96.44 15 LYS B N 1
ATOM 1757 C CA . LYS B 1 15 ? -11.984 -16.781 -20.141 1 96.44 15 LYS B CA 1
ATOM 1758 C C . LYS B 1 15 ? -12.047 -15.922 -18.891 1 96.44 15 LYS B C 1
ATOM 1760 O O . LYS B 1 15 ? -11.82 -14.711 -18.938 1 96.44 15 LYS B O 1
ATOM 1765 N N . TYR B 1 16 ? -12.375 -16.547 -17.766 1 96.81 16 TYR B N 1
ATOM 1766 C CA . TYR B 1 16 ? -12.414 -15.828 -16.5 1 96.81 16 TYR B CA 1
ATOM 1767 C C . TYR B 1 16 ? -11.062 -15.18 -16.203 1 96.81 16 TYR B C 1
ATOM 1769 O O . TYR B 1 16 ? -11.008 -14.039 -15.75 1 96.81 16 TYR B O 1
ATOM 1777 N N . LEU B 1 17 ? -10.039 -15.938 -16.422 1 93.56 17 LEU B N 1
ATOM 1778 C CA . LEU B 1 17 ? -8.68 -15.469 -16.188 1 93.56 17 LEU B CA 1
ATOM 1779 C C . LEU B 1 17 ? -8.383 -14.219 -17 1 93.56 17 LEU B C 1
ATOM 1781 O O . LEU B 1 17 ? -7.945 -13.203 -16.453 1 93.56 17 LEU B O 1
ATOM 1785 N N . ARG B 1 18 ? -8.727 -14.258 -18.266 1 92.5 18 ARG B N 1
ATOM 1786 C CA . ARG B 1 18 ? -8.445 -13.148 -19.172 1 92.5 18 ARG B CA 1
ATOM 1787 C C . ARG B 1 18 ? -9.227 -11.898 -18.781 1 92.5 18 ARG B C 1
ATOM 1789 O O . ARG B 1 18 ? -8.656 -10.812 -18.688 1 92.5 18 ARG B O 1
ATOM 1796 N N . VAL B 1 19 ? -10.438 -12.07 -18.5 1 95.12 19 VAL B N 1
ATOM 1797 C CA . VAL B 1 19 ? -11.305 -10.953 -18.156 1 95.12 19 VAL B CA 1
ATOM 1798 C C . VAL B 1 19 ? -10.859 -10.344 -16.828 1 95.12 19 VAL B C 1
ATOM 1800 O O . VAL B 1 19 ? -10.758 -9.117 -16.703 1 95.12 19 VAL B O 1
ATOM 1803 N N . THR B 1 20 ? -10.617 -11.18 -15.836 1 94.44 20 THR B N 1
ATOM 1804 C CA . THR B 1 20 ? -10.227 -10.688 -14.516 1 94.44 20 THR B CA 1
ATOM 1805 C C . THR B 1 20 ? -8.898 -9.945 -14.594 1 94.44 20 THR B C 1
ATOM 1807 O O . THR B 1 20 ? -8.727 -8.906 -13.945 1 94.44 20 THR B O 1
ATOM 1810 N N . GLN B 1 21 ? -8.016 -10.438 -15.391 1 89 21 GLN B N 1
ATOM 1811 C CA . GLN B 1 21 ? -6.73 -9.773 -15.586 1 89 21 GLN B CA 1
ATOM 1812 C C . GLN B 1 21 ? -6.914 -8.383 -16.203 1 89 21 GLN B C 1
ATOM 1814 O O . GLN B 1 21 ? -6.266 -7.426 -15.789 1 89 21 GLN B O 1
ATOM 1819 N N . GLN B 1 22 ? -7.77 -8.336 -17.141 1 88.12 22 GLN B N 1
ATOM 1820 C CA . GLN B 1 22 ? -8.07 -7.059 -17.781 1 88.12 22 GLN B CA 1
ATOM 1821 C C . GLN B 1 22 ? -8.656 -6.07 -16.766 1 88.12 22 GLN B C 1
ATOM 1823 O O . GLN B 1 22 ? -8.297 -4.891 -16.766 1 88.12 22 GLN B O 1
ATOM 1828 N N . LEU B 1 23 ? -9.508 -6.559 -15.961 1 89.19 23 LEU B N 1
ATOM 1829 C CA . LEU B 1 23 ? -10.133 -5.703 -14.953 1 89.19 23 LEU B CA 1
ATOM 1830 C C . LEU B 1 23 ? -9.102 -5.199 -13.945 1 89.19 23 LEU B C 1
ATOM 1832 O O . LEU B 1 23 ? -9.164 -4.047 -13.516 1 89.19 23 LEU B O 1
ATOM 1836 N N . ILE B 1 24 ? -8.211 -6.055 -13.562 1 85.5 24 ILE B N 1
ATOM 1837 C CA . ILE B 1 24 ? -7.121 -5.664 -12.68 1 85.5 24 ILE B CA 1
ATOM 1838 C C . ILE B 1 24 ? -6.305 -4.547 -13.328 1 85.5 24 ILE B C 1
ATOM 1840 O O . ILE B 1 24 ? -5.93 -3.578 -12.672 1 85.5 24 ILE B O 1
ATOM 1844 N N . GLU B 1 25 ? -6.105 -4.672 -14.617 1 79.75 25 GLU B N 1
ATOM 1845 C CA . GLU B 1 25 ? -5.367 -3.656 -15.359 1 79.75 25 GLU B CA 1
ATOM 1846 C C . GLU B 1 25 ? -6.082 -2.309 -15.312 1 79.75 25 GLU B C 1
ATOM 1848 O O . GLU B 1 25 ? -5.438 -1.257 -15.352 1 79.75 25 GLU B O 1
ATOM 1853 N N . GLU B 1 26 ? -7.293 -2.412 -15.141 1 81 26 GLU B N 1
ATOM 1854 C CA . GLU B 1 26 ? -8.094 -1.196 -15.086 1 81 26 GLU B CA 1
ATOM 1855 C C . GLU B 1 26 ? -8.211 -0.674 -13.656 1 81 26 GLU B C 1
ATOM 1857 O O . GLU B 1 26 ? -8.906 0.314 -13.406 1 81 26 GLU B O 1
ATOM 1862 N N . GLY B 1 27 ? -7.645 -1.39 -12.758 1 77.75 27 GLY B N 1
ATOM 1863 C CA . GLY B 1 27 ? -7.562 -0.896 -11.391 1 77.75 27 GLY B CA 1
ATOM 1864 C C . GLY B 1 27 ? -8.609 -1.502 -10.477 1 77.75 27 GLY B C 1
ATOM 1865 O O . GLY B 1 27 ? -8.781 -1.052 -9.344 1 77.75 27 GLY B O 1
ATOM 1866 N N . ARG B 1 28 ? -9.312 -2.516 -10.977 1 86.62 28 ARG B N 1
ATOM 1867 C CA . ARG B 1 28 ? -10.352 -3.148 -10.172 1 86.62 28 ARG B CA 1
ATOM 1868 C C . ARG B 1 28 ? -9.758 -4.215 -9.258 1 86.62 28 ARG B C 1
ATOM 1870 O O . ARG B 1 28 ? -8.867 -4.961 -9.656 1 86.62 28 ARG B O 1
ATOM 1877 N N . ASP B 1 29 ? -10.273 -4.215 -8.039 1 87.94 29 ASP B N 1
ATOM 1878 C CA . ASP B 1 29 ? -9.75 -5.207 -7.102 1 87.94 29 ASP B CA 1
ATOM 1879 C C . ASP B 1 29 ? -10.797 -6.273 -6.789 1 87.94 29 ASP B C 1
ATOM 1881 O O . ASP B 1 29 ? -10.523 -7.227 -6.059 1 87.94 29 ASP B O 1
ATOM 1885 N N . ALA B 1 30 ? -11.953 -6.098 -7.344 1 93.5 30 ALA B N 1
ATOM 1886 C CA . ALA B 1 30 ? -13.031 -7.062 -7.172 1 93.5 30 ALA B CA 1
ATOM 1887 C C . ALA B 1 30 ? -13.828 -7.234 -8.461 1 93.5 30 ALA B C 1
ATOM 1889 O O . ALA B 1 30 ? -13.812 -6.359 -9.328 1 93.5 30 ALA B O 1
ATOM 1890 N N . VAL B 1 31 ? -14.445 -8.406 -8.594 1 95.56 31 VAL B N 1
ATOM 1891 C CA . VAL B 1 31 ? -15.289 -8.695 -9.75 1 95.56 31 VAL B CA 1
ATOM 1892 C C . VAL B 1 31 ? -16.438 -9.602 -9.328 1 95.56 31 VAL B C 1
ATOM 1894 O O . VAL B 1 31 ? -16.266 -10.5 -8.5 1 95.56 31 VAL B O 1
ATOM 1897 N N . SER B 1 32 ? -17.578 -9.297 -9.891 1 95.94 32 SER B N 1
ATOM 1898 C CA . SER B 1 32 ? -18.75 -10.109 -9.555 1 95.94 32 SER B CA 1
ATOM 1899 C C . SER B 1 32 ? -19 -11.172 -10.609 1 95.94 32 SER B C 1
ATOM 1901 O O . SER B 1 32 ? -18.469 -11.102 -11.719 1 95.94 32 SER B O 1
ATOM 1903 N N . SER B 1 33 ? -19.875 -12.18 -10.203 1 96.69 33 SER B N 1
ATOM 1904 C CA . SER B 1 33 ? -20.297 -13.172 -11.18 1 96.69 33 SER B CA 1
ATOM 1905 C C . SER B 1 33 ? -21.047 -12.523 -12.344 1 96.69 33 SER B C 1
ATOM 1907 O O . SER B 1 33 ? -20.906 -12.945 -13.492 1 96.69 33 SER B O 1
ATOM 1909 N N . LYS B 1 34 ? -21.812 -11.508 -12.008 1 96.56 34 LYS B N 1
ATOM 1910 C CA . LYS B 1 34 ? -22.531 -10.781 -13.047 1 96.56 34 LYS B CA 1
ATOM 1911 C C . LYS B 1 34 ? -21.562 -10.117 -14.023 1 96.56 34 LYS B C 1
ATOM 1913 O O . LYS B 1 34 ? -21.734 -10.234 -15.242 1 96.56 34 LYS B O 1
ATOM 1918 N N . GLU B 1 35 ? -20.594 -9.469 -13.508 1 96.12 35 GLU B N 1
ATOM 1919 C CA . GLU B 1 35 ? -19.609 -8.789 -14.344 1 96.12 35 GLU B CA 1
ATOM 1920 C C . GLU B 1 35 ? -18.844 -9.789 -15.211 1 96.12 35 GLU B C 1
ATOM 1922 O O . GLU B 1 35 ? -18.672 -9.562 -16.406 1 96.12 35 GLU B O 1
ATOM 1927 N N . LEU B 1 36 ? -18.359 -10.859 -14.594 1 96.88 36 LEU B N 1
ATOM 1928 C CA . LEU B 1 36 ? -17.688 -11.898 -15.359 1 96.88 36 LEU B CA 1
ATOM 1929 C C . LEU B 1 36 ? -18.594 -12.43 -16.469 1 96.88 36 LEU B C 1
ATOM 1931 O O . LEU B 1 36 ? -18.141 -12.625 -17.594 1 96.88 36 LEU B O 1
ATOM 1935 N N . GLY B 1 37 ? -19.812 -12.688 -16.125 1 97.19 37 GLY B N 1
ATOM 1936 C CA . GLY B 1 37 ? -20.781 -13.141 -17.125 1 97.19 37 GLY B CA 1
ATOM 1937 C C . GLY B 1 37 ? -20.953 -12.164 -18.266 1 97.19 37 GLY B C 1
ATOM 1938 O O . GLY B 1 37 ? -20.906 -12.562 -19.438 1 97.19 37 GLY B O 1
ATOM 1939 N N . ASP B 1 38 ? -21.078 -10.93 -17.984 1 96.81 38 ASP B N 1
ATOM 1940 C CA . ASP B 1 38 ? -21.281 -9.898 -18.984 1 96.81 38 ASP B CA 1
ATOM 1941 C C . ASP B 1 38 ? -20.094 -9.836 -19.953 1 96.81 38 ASP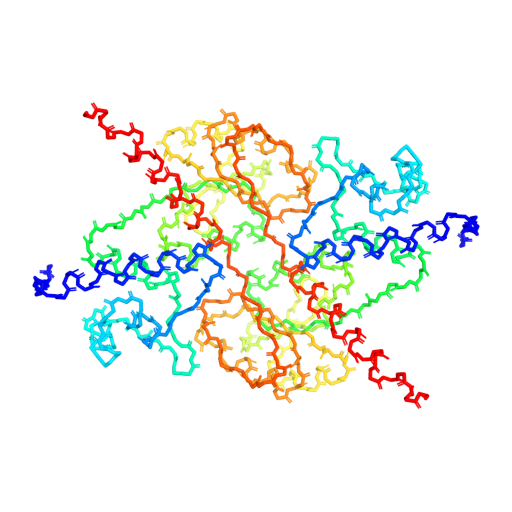 B C 1
ATOM 1943 O O . ASP B 1 38 ? -20.281 -9.719 -21.156 1 96.81 38 ASP B O 1
ATOM 1947 N N . PHE B 1 39 ? -18.938 -9.93 -19.469 1 95.81 39 PHE B N 1
ATOM 1948 C CA . PHE B 1 39 ? -17.734 -9.781 -20.297 1 95.81 39 PHE B CA 1
ATOM 1949 C C . PHE B 1 39 ? -17.453 -11.062 -21.062 1 95.81 39 PHE B C 1
ATOM 1951 O O . PHE B 1 39 ? -16.859 -11.016 -22.141 1 95.81 39 PHE B O 1
ATOM 1958 N N . THR B 1 40 ? -17.875 -12.195 -20.547 1 96.5 40 THR B N 1
ATOM 1959 C CA . THR B 1 40 ? -17.5 -13.469 -21.156 1 96.5 40 THR B CA 1
ATOM 1960 C C . THR B 1 40 ? -18.656 -14.039 -21.969 1 96.5 40 THR B C 1
ATOM 1962 O O . THR B 1 40 ? -18.469 -14.938 -22.781 1 96.5 40 THR B O 1
ATOM 1965 N N . GLY B 1 41 ? -19.844 -13.617 -21.672 1 96.38 41 GLY B N 1
ATOM 1966 C CA . GLY B 1 41 ? -21.047 -14.18 -22.281 1 96.38 41 GLY B CA 1
ATOM 1967 C C . GLY B 1 41 ? -21.531 -15.43 -21.578 1 96.38 41 GLY B C 1
ATOM 1968 O O . GLY B 1 41 ? -22.359 -16.172 -22.109 1 96.38 41 GLY B O 1
ATOM 1969 N N . ILE B 1 42 ? -21.062 -15.672 -20.453 1 97.12 42 ILE B N 1
ATOM 1970 C CA . ILE B 1 42 ? -21.438 -16.844 -19.656 1 97.12 42 ILE B CA 1
ATOM 1971 C C . ILE B 1 42 ? -22.453 -16.453 -18.594 1 97.12 42 ILE B C 1
ATOM 1973 O O . ILE B 1 42 ? -22.312 -15.406 -17.953 1 97.12 42 ILE B O 1
ATOM 1977 N N . ASN B 1 43 ? -23.422 -17.297 -18.422 1 97 43 ASN B N 1
ATOM 1978 C CA . ASN B 1 43 ? -24.422 -17.047 -17.391 1 97 43 ASN B CA 1
ATOM 1979 C C . ASN B 1 43 ? -23.797 -16.922 -16.016 1 97 43 ASN B C 1
ATOM 1981 O O . ASN B 1 43 ? -22.984 -17.75 -15.617 1 97 43 ASN B O 1
ATOM 1985 N N . PRO B 1 44 ? -24.25 -15.875 -15.266 1 96.75 44 PRO B N 1
ATOM 1986 C CA . PRO B 1 44 ? -23.688 -15.664 -13.93 1 96.75 44 PRO B CA 1
ATOM 1987 C C . PRO B 1 44 ? -23.844 -16.891 -13.031 1 96.75 44 PRO B C 1
ATOM 1989 O O . PRO B 1 44 ? -22.984 -17.141 -12.18 1 96.75 44 PRO B O 1
ATOM 1992 N N . VAL B 1 45 ? -24.922 -17.562 -13.195 1 97.06 45 VAL B N 1
ATOM 1993 C CA . VAL B 1 45 ? -25.125 -18.766 -12.406 1 97.06 45 VAL B CA 1
ATOM 1994 C C . VAL B 1 45 ? -24.047 -19.797 -12.734 1 97.06 45 VAL B C 1
ATOM 1996 O O . VAL B 1 45 ? -23.516 -20.438 -11.828 1 97.06 45 VAL B O 1
ATOM 1999 N N . GLN B 1 46 ? -23.734 -19.953 -13.969 1 97.31 46 GLN B N 1
ATOM 2000 C CA . GLN B 1 46 ? -22.672 -20.859 -14.391 1 97.31 46 GLN B CA 1
ATOM 2001 C C . GLN B 1 46 ? -21.312 -20.406 -13.867 1 97.31 46 GLN B C 1
ATOM 2003 O O . GLN B 1 46 ? -20.484 -21.219 -13.477 1 97.31 46 GLN B O 1
ATOM 2008 N N . VAL B 1 47 ? -21.078 -19.109 -13.852 1 97.62 47 VAL B N 1
ATOM 2009 C CA . VAL B 1 47 ? -19.828 -18.562 -13.32 1 97.62 47 VAL B CA 1
ATOM 2010 C C . VAL B 1 47 ? -19.641 -19 -11.875 1 97.62 47 VAL B C 1
ATOM 2012 O O . VAL B 1 47 ? -18.578 -19.516 -11.5 1 97.62 47 VAL B O 1
ATOM 2015 N N . ARG B 1 48 ? -20.688 -18.828 -11.086 1 96.44 48 ARG B N 1
ATOM 2016 C CA . ARG B 1 48 ? -20.641 -19.203 -9.672 1 96.44 48 ARG B CA 1
ATOM 2017 C C . ARG B 1 48 ? -20.391 -20.688 -9.5 1 96.44 48 ARG B C 1
ATOM 2019 O O . ARG B 1 48 ? -19.609 -21.109 -8.633 1 96.44 48 ARG B O 1
ATOM 2026 N N . ARG B 1 49 ? -20.984 -21.469 -10.289 1 96 49 ARG B N 1
ATOM 2027 C CA . ARG B 1 49 ? -20.812 -22.922 -10.234 1 96 49 ARG B CA 1
ATOM 2028 C C . ARG B 1 49 ? -19.375 -23.312 -10.57 1 96 49 ARG B C 1
ATOM 2030 O O . ARG B 1 49 ? -18.781 -24.156 -9.891 1 96 49 ARG B O 1
ATOM 2037 N N . ASP B 1 50 ? -18.875 -22.719 -11.617 1 96.81 50 ASP B N 1
ATOM 2038 C CA . ASP B 1 50 ? -17.516 -23.016 -12.039 1 96.81 50 ASP B CA 1
ATOM 2039 C C . ASP B 1 50 ? -16.516 -22.672 -10.945 1 96.81 50 ASP B C 1
ATOM 2041 O O . ASP B 1 50 ? -15.633 -23.469 -10.617 1 96.81 50 ASP B O 1
ATOM 2045 N N . LEU B 1 51 ? -16.656 -21.469 -10.383 1 96.56 51 LEU B N 1
ATOM 2046 C CA . LEU B 1 51 ? -15.711 -21 -9.375 1 96.56 51 LEU B CA 1
ATOM 2047 C C . LEU B 1 51 ? -15.836 -21.812 -8.094 1 96.56 51 LEU B C 1
ATOM 2049 O O . LEU B 1 51 ? -14.828 -22.109 -7.445 1 96.56 51 LEU B O 1
ATOM 2053 N N . ASN B 1 52 ? -17.047 -22.234 -7.809 1 94.81 52 ASN B N 1
ATOM 2054 C CA . ASN B 1 52 ? -17.25 -23.125 -6.672 1 94.81 52 ASN B CA 1
ATOM 2055 C C . ASN B 1 52 ? -16.594 -24.484 -6.906 1 94.81 52 ASN B C 1
ATOM 2057 O O . ASN B 1 52 ? -16.047 -25.078 -5.977 1 94.81 52 ASN B O 1
ATOM 2061 N N . ALA B 1 53 ? -16.672 -24.953 -8.078 1 94.62 53 ALA B N 1
ATOM 2062 C CA . ALA B 1 53 ? -16.109 -26.25 -8.438 1 94.62 53 ALA B CA 1
ATOM 2063 C C . ALA B 1 53 ? -14.602 -26.281 -8.195 1 94.62 53 ALA B C 1
ATOM 2065 O O . ALA B 1 53 ? -14.031 -27.344 -7.902 1 94.62 53 ALA B O 1
ATOM 2066 N N . ILE B 1 54 ? -13.992 -25.156 -8.273 1 93.69 54 ILE B N 1
ATOM 2067 C CA . IL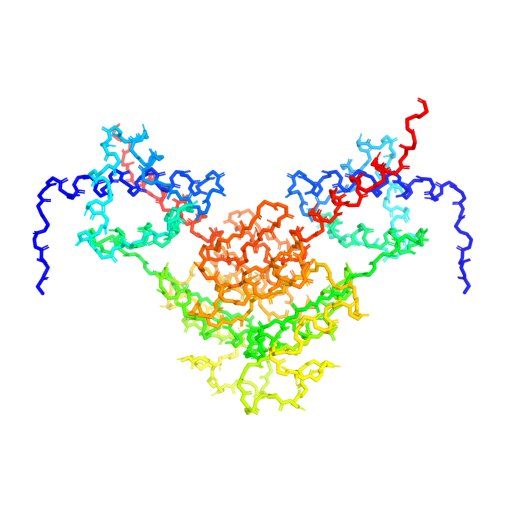E B 1 54 ? -12.547 -25.125 -8.078 1 93.69 54 ILE B CA 1
ATOM 2068 C C . ILE B 1 54 ? -12.227 -24.641 -6.664 1 93.69 54 ILE B C 1
ATOM 2070 O O . ILE B 1 54 ? -11.086 -24.281 -6.363 1 93.69 54 ILE B O 1
ATOM 2074 N N . GLY B 1 55 ? -13.266 -24.469 -5.859 1 92.06 55 GLY B N 1
ATOM 2075 C CA . GLY B 1 55 ? -13.086 -24.141 -4.453 1 92.06 55 GLY B CA 1
ATOM 2076 C C . GLY B 1 55 ? -12.945 -22.656 -4.203 1 92.06 55 GLY B C 1
ATOM 2077 O O . GLY B 1 55 ? -12.352 -22.234 -3.201 1 92.06 55 GLY B O 1
ATOM 2078 N N . PHE B 1 56 ? -13.273 -21.875 -5.168 1 92.5 56 PHE B N 1
ATOM 2079 C CA . PHE B 1 56 ? -13.141 -20.438 -5.008 1 92.5 56 PHE B CA 1
ATOM 2080 C C . PHE B 1 56 ? -14.492 -19.781 -4.75 1 92.5 56 PHE B C 1
ATOM 2082 O O . PHE B 1 56 ? -15.453 -20.016 -5.496 1 92.5 56 PHE B O 1
ATOM 2089 N N . SER B 1 57 ? -14.562 -19.047 -3.621 1 91.38 57 SER B N 1
ATOM 2090 C CA . SER B 1 57 ? -15.82 -18.391 -3.25 1 91.38 57 SER B CA 1
ATOM 2091 C C . SER B 1 57 ? -15.641 -16.891 -3.129 1 91.38 57 SER B C 1
ATOM 2093 O O . SER B 1 57 ? -14.539 -16.406 -2.854 1 91.38 57 SER B O 1
ATOM 2095 N N . GLY B 1 58 ? -16.688 -16.25 -3.414 1 89 58 GLY B N 1
ATOM 2096 C CA . GLY B 1 58 ? -16.688 -14.797 -3.252 1 89 58 GLY B CA 1
ATOM 2097 C C . GLY B 1 58 ? -17.406 -14.344 -1.992 1 89 58 GLY B C 1
ATOM 2098 O O . GLY B 1 58 ? -17.766 -15.164 -1.147 1 89 58 GLY B O 1
ATOM 2099 N N . THR B 1 59 ? -17.438 -13.055 -1.824 1 85 59 THR B N 1
ATOM 2100 C CA . THR B 1 59 ? -18.188 -12.422 -0.745 1 85 59 THR B CA 1
ATOM 2101 C C . THR B 1 59 ? -19.516 -11.883 -1.256 1 85 59 THR B C 1
ATOM 2103 O O . THR B 1 59 ? -19.562 -11.102 -2.213 1 85 59 THR B O 1
ATOM 2106 N N . ARG B 1 60 ? -20.562 -12.367 -0.54 1 84.44 60 ARG B N 1
ATOM 2107 C CA . ARG B 1 60 ? -21.891 -11.938 -0.966 1 84.44 60 ARG B CA 1
ATOM 2108 C C . ARG B 1 60 ? -22 -10.414 -0.995 1 84.44 60 ARG B C 1
ATOM 2110 O O . ARG B 1 60 ? -21.594 -9.742 -0.044 1 84.44 60 ARG B O 1
ATOM 2117 N N . GLY B 1 61 ? -22.5 -9.875 -2.057 1 85.25 61 GLY B N 1
ATOM 2118 C CA . GLY B 1 61 ? -22.734 -8.445 -2.182 1 85.25 61 GLY B CA 1
ATOM 2119 C C . GLY B 1 61 ? -21.484 -7.672 -2.582 1 85.25 61 GLY B C 1
ATOM 2120 O O . GLY B 1 61 ? -21.562 -6.473 -2.848 1 85.25 61 GLY B O 1
ATOM 2121 N N . VAL B 1 62 ? -20.359 -8.367 -2.617 1 87.81 62 VAL B N 1
ATOM 2122 C CA . VAL B 1 62 ? -19.109 -7.688 -2.941 1 87.81 62 VAL B CA 1
ATOM 2123 C C . VAL B 1 62 ? -18.469 -8.344 -4.156 1 87.81 62 VAL B C 1
ATOM 2125 O O . VAL B 1 62 ? -18.031 -7.656 -5.082 1 87.81 62 VAL B O 1
ATOM 2128 N N . GLY B 1 63 ? -18.422 -9.617 -4.285 1 93.88 63 GLY B N 1
ATOM 2129 C CA . GLY B 1 63 ? -17.844 -10.336 -5.406 1 93.88 63 GLY B CA 1
ATOM 2130 C C . GLY B 1 63 ? -16.609 -11.133 -5.031 1 93.88 63 GLY B C 1
ATOM 2131 O O . GLY B 1 63 ? -16.531 -11.688 -3.93 1 93.88 63 GLY B O 1
ATOM 2132 N N . TYR B 1 64 ? -15.773 -11.375 -6.062 1 95.75 64 TYR B N 1
ATOM 2133 C CA . TYR B 1 64 ? -14.523 -12.125 -5.926 1 95.75 64 TYR B CA 1
ATOM 2134 C C . TYR B 1 64 ? -13.328 -11.18 -5.848 1 95.75 64 TYR B C 1
ATOM 2136 O O . TYR B 1 64 ? -13.266 -10.18 -6.57 1 95.75 64 TYR B O 1
ATOM 2144 N N . GLN B 1 65 ? -12.438 -11.477 -4.895 1 91.94 65 GLN B N 1
ATOM 2145 C CA . GLN B 1 65 ? -11.164 -10.773 -4.938 1 91.94 65 GLN B CA 1
ATOM 2146 C C . GLN B 1 65 ? -10.414 -11.07 -6.23 1 91.94 65 GLN B C 1
ATOM 2148 O O . GLN B 1 65 ? -10 -12.211 -6.465 1 91.94 65 GLN B O 1
ATOM 2153 N N . ALA B 1 66 ? -10.234 -10.055 -7.008 1 93.06 66 ALA B N 1
ATOM 2154 C CA . ALA B 1 66 ? -9.75 -10.242 -8.375 1 93.06 66 ALA B CA 1
ATOM 2155 C C . ALA B 1 66 ? -8.383 -10.906 -8.383 1 93.06 66 ALA B C 1
ATOM 2157 O O . ALA B 1 66 ? -8.148 -11.844 -9.156 1 93.06 66 ALA B O 1
ATOM 2158 N N . TYR B 1 67 ? -7.512 -10.5 -7.531 1 90.19 67 TYR B N 1
ATOM 2159 C CA . TYR B 1 67 ? -6.152 -11.023 -7.516 1 90.19 67 TYR B CA 1
ATOM 2160 C C . TYR B 1 67 ? -6.133 -12.484 -7.09 1 90.19 67 TYR B C 1
ATOM 2162 O O . TYR B 1 67 ? -5.422 -13.305 -7.684 1 90.19 67 TYR B O 1
ATOM 2170 N N . ASP B 1 68 ? -6.938 -12.781 -6.137 1 91.5 68 ASP B N 1
ATOM 2171 C CA . ASP B 1 68 ? -7.027 -14.156 -5.668 1 91.5 68 ASP B CA 1
ATOM 2172 C C . ASP B 1 68 ? -7.66 -15.055 -6.723 1 91.5 68 ASP B C 1
ATOM 2174 O O . ASP B 1 68 ? -7.27 -16.219 -6.871 1 91.5 68 ASP B O 1
ATOM 2178 N N . LEU B 1 69 ? -8.609 -14.516 -7.363 1 94.25 69 LEU B N 1
ATOM 2179 C CA . LEU B 1 69 ? -9.266 -15.273 -8.414 1 94.25 69 LEU B CA 1
ATOM 2180 C C . LEU B 1 69 ? -8.281 -15.633 -9.531 1 94.25 69 LEU B C 1
ATOM 2182 O O . LEU B 1 69 ? -8.211 -16.781 -9.961 1 94.25 69 LEU B O 1
ATOM 2186 N N . VAL B 1 70 ? -7.539 -14.688 -9.953 1 92.75 70 VAL B N 1
ATOM 2187 C CA . VAL B 1 70 ? -6.539 -14.906 -10.992 1 92.75 70 VAL B CA 1
ATOM 2188 C C . VAL B 1 70 ? -5.586 -16.016 -10.562 1 92.75 70 VAL B C 1
ATOM 2190 O O . VAL B 1 70 ? -5.328 -16.953 -11.328 1 92.75 70 VAL B O 1
ATOM 2193 N N . GLU B 1 71 ? -5.148 -15.992 -9.352 1 91.38 71 GLU B N 1
ATOM 2194 C CA . GLU B 1 71 ? -4.176 -16.969 -8.883 1 91.38 71 GLU B CA 1
ATOM 2195 C C . GLU B 1 71 ? -4.809 -18.359 -8.742 1 91.38 71 GLU B C 1
ATOM 2197 O O . GLU B 1 71 ? -4.176 -19.375 -9.047 1 91.38 71 GLU B O 1
ATOM 2202 N N . ALA B 1 72 ? -6.027 -18.375 -8.266 1 92.69 72 ALA B N 1
ATOM 2203 C CA . ALA B 1 72 ? -6.734 -19.641 -8.148 1 92.69 72 ALA B CA 1
ATOM 2204 C C . ALA B 1 72 ? -6.887 -20.312 -9.516 1 92.69 72 ALA B C 1
ATOM 2206 O O . ALA B 1 72 ? -6.621 -21.516 -9.656 1 92.69 72 ALA B O 1
ATOM 2207 N N . VAL B 1 73 ? -7.23 -19.516 -10.438 1 94.06 73 VAL B N 1
ATOM 2208 C CA . VAL B 1 73 ? -7.453 -20.062 -11.781 1 94.06 73 VAL B CA 1
ATOM 2209 C C . VAL B 1 73 ? -6.121 -20.469 -12.406 1 94.06 73 VAL B C 1
ATOM 2211 O O . VAL B 1 73 ? -6.016 -21.531 -13.023 1 94.06 73 VAL B O 1
ATOM 2214 N N . ARG B 1 74 ? -5.141 -19.641 -12.25 1 90.75 74 ARG B N 1
ATOM 2215 C CA . ARG B 1 74 ? -3.814 -19.984 -12.742 1 90.75 74 ARG B CA 1
ATOM 2216 C C . ARG B 1 74 ? -3.355 -21.328 -12.164 1 90.75 74 ARG B C 1
ATOM 2218 O O . ARG B 1 74 ? -2.781 -22.156 -12.875 1 90.75 74 ARG B O 1
ATOM 2225 N N . GLY B 1 75 ? -3.598 -21.469 -10.961 1 90.75 75 GLY B N 1
ATOM 2226 C CA . GLY B 1 75 ? -3.221 -22.719 -10.305 1 90.75 75 GLY B CA 1
ATOM 2227 C C . GLY B 1 75 ? -3.893 -23.938 -10.906 1 90.75 75 GLY B C 1
ATOM 2228 O O . GLY B 1 75 ? -3.236 -24.938 -11.18 1 90.75 75 GLY B O 1
ATOM 2229 N N . ILE B 1 76 ? -5.102 -23.797 -11.156 1 92.06 76 ILE B N 1
ATOM 2230 C CA . ILE B 1 76 ? -5.891 -24.906 -11.703 1 92.06 76 ILE B CA 1
ATOM 2231 C C . ILE B 1 76 ? -5.43 -25.203 -13.125 1 92.06 76 ILE B C 1
ATOM 2233 O O . ILE B 1 76 ? -5.363 -26.375 -13.531 1 92.06 76 ILE B O 1
ATOM 2237 N N . LEU B 1 77 ? -5.086 -24.172 -13.797 1 90.88 77 LEU B N 1
ATOM 2238 C CA . LEU B 1 77 ? -4.719 -24.328 -15.195 1 90.88 77 LEU B CA 1
ATOM 2239 C C . LEU B 1 77 ? -3.24 -24.656 -15.336 1 90.88 77 LEU B C 1
ATOM 2241 O O . LEU B 1 77 ? -2.76 -24.906 -16.453 1 90.88 77 LEU B O 1
ATOM 2245 N N . GLY B 1 78 ? -2.496 -24.656 -14.219 1 87.81 78 GLY B N 1
ATOM 2246 C CA . GLY B 1 78 ? -1.075 -24.969 -14.25 1 87.81 78 GLY B CA 1
ATOM 2247 C C . GLY B 1 78 ? -0.227 -23.844 -14.789 1 87.81 78 GLY B C 1
ATOM 2248 O O . GLY B 1 78 ? 0.81 -24.078 -15.414 1 87.81 78 GLY B O 1
ATOM 2249 N N . LEU B 1 79 ? -0.737 -22.688 -14.609 1 82.94 79 LEU B N 1
ATOM 2250 C CA . LEU B 1 79 ? -0.06 -21.516 -15.156 1 82.94 79 LEU B CA 1
ATOM 2251 C C . LEU B 1 79 ? 0.588 -20.703 -14.047 1 82.94 79 LEU B C 1
ATOM 2253 O O . LEU B 1 79 ? 0.938 -19.531 -14.258 1 82.94 79 LEU B O 1
ATOM 2257 N N . ARG B 1 80 ? 0.705 -21.297 -12.844 1 83.62 80 ARG B N 1
ATOM 2258 C CA . ARG B 1 80 ? 1.259 -20.531 -11.719 1 83.62 80 ARG B CA 1
ATOM 2259 C C . ARG B 1 80 ? 2.707 -20.141 -11.992 1 83.62 80 ARG B C 1
ATOM 2261 O O . ARG B 1 80 ? 3.479 -20.938 -12.539 1 83.62 80 ARG B O 1
ATOM 2268 N N . GLN B 1 81 ? 2.947 -18.969 -11.789 1 83.62 81 GLN B N 1
ATOM 2269 C CA . GLN B 1 81 ? 4.312 -18.469 -11.836 1 83.62 81 GLN B CA 1
ATOM 2270 C C . GLN B 1 81 ? 4.758 -17.938 -10.469 1 83.62 81 GLN B C 1
ATOM 2272 O O . GLN B 1 81 ? 3.941 -17.438 -9.695 1 83.62 81 GLN B O 1
ATOM 2277 N N . THR B 1 82 ? 5.996 -18.25 -10.18 1 90.06 82 THR B N 1
ATOM 2278 C CA . THR B 1 82 ? 6.566 -17.781 -8.93 1 90.06 82 THR B CA 1
ATOM 2279 C C . THR B 1 82 ? 7.66 -16.75 -9.188 1 90.06 82 THR B C 1
ATOM 2281 O O . THR B 1 82 ? 8.477 -16.906 -10.094 1 90.06 82 THR B O 1
ATOM 2284 N N . TYR B 1 83 ? 7.629 -15.688 -8.469 1 92.94 83 TYR B N 1
ATOM 2285 C CA . TYR B 1 83 ? 8.641 -14.641 -8.562 1 92.94 83 TYR B CA 1
ATOM 2286 C C . TYR B 1 83 ? 9.414 -14.516 -7.258 1 92.94 83 TYR B C 1
ATOM 2288 O O . TYR B 1 83 ? 8.828 -14.305 -6.195 1 92.94 83 TYR B O 1
ATOM 2296 N N . ASN B 1 84 ? 10.703 -14.648 -7.367 1 95.56 84 ASN B N 1
ATOM 2297 C CA . ASN B 1 84 ? 11.578 -14.438 -6.215 1 95.56 84 ASN B CA 1
ATOM 2298 C C . ASN B 1 84 ? 11.836 -12.953 -5.977 1 95.56 84 ASN B C 1
ATOM 2300 O O . ASN B 1 84 ? 12.039 -12.188 -6.926 1 95.56 84 ASN B O 1
ATOM 2304 N N . ILE B 1 85 ? 11.812 -12.609 -4.707 1 97.44 85 ILE B N 1
ATOM 2305 C CA . ILE B 1 85 ? 11.938 -11.195 -4.355 1 97.44 85 ILE B CA 1
ATOM 2306 C C . ILE B 1 85 ? 13.164 -10.992 -3.467 1 97.44 85 ILE B C 1
ATOM 2308 O O . ILE B 1 85 ? 13.422 -11.789 -2.559 1 97.44 85 ILE B O 1
ATOM 2312 N N . ALA B 1 86 ? 13.883 -9.938 -3.773 1 98.56 86 ALA B N 1
ATOM 2313 C CA . ALA B 1 86 ? 14.945 -9.445 -2.891 1 98.56 86 ALA B CA 1
ATOM 2314 C C . ALA B 1 86 ? 14.414 -8.359 -1.963 1 98.56 86 ALA B C 1
ATOM 2316 O O . ALA B 1 86 ? 14.023 -7.277 -2.418 1 98.56 86 ALA B O 1
ATOM 2317 N N . LEU B 1 87 ? 14.438 -8.633 -0.704 1 98.56 87 LEU B N 1
ATOM 2318 C CA . LEU B 1 87 ? 13.992 -7.676 0.299 1 98.56 87 LEU B CA 1
ATOM 2319 C C . LEU B 1 87 ? 15.188 -7.02 0.988 1 98.56 87 LEU B C 1
ATOM 2321 O O . LEU B 1 87 ? 16.031 -7.711 1.553 1 98.56 87 LEU B O 1
ATOM 2325 N N . VAL B 1 88 ? 15.273 -5.707 0.897 1 98.75 88 VAL B N 1
ATOM 2326 C CA . VAL B 1 88 ? 16.328 -4.992 1.607 1 98.75 88 VAL B CA 1
ATOM 2327 C C . VAL B 1 88 ? 15.734 -4.223 2.781 1 98.75 88 VAL B C 1
ATOM 2329 O O . VAL B 1 88 ? 14.883 -3.355 2.592 1 98.75 88 VAL B O 1
ATOM 2332 N N . GLY B 1 89 ? 16.219 -4.438 3.9 1 97.62 89 GLY B N 1
ATOM 2333 C CA . GLY B 1 89 ? 15.68 -3.936 5.16 1 97.62 89 GLY B CA 1
ATOM 2334 C C . GLY B 1 89 ? 15.016 -5.012 5.996 1 97.62 89 GLY B C 1
ATOM 2335 O O . GLY B 1 89 ? 13.945 -5.504 5.641 1 97.62 89 GLY B O 1
ATOM 2336 N N . ALA B 1 90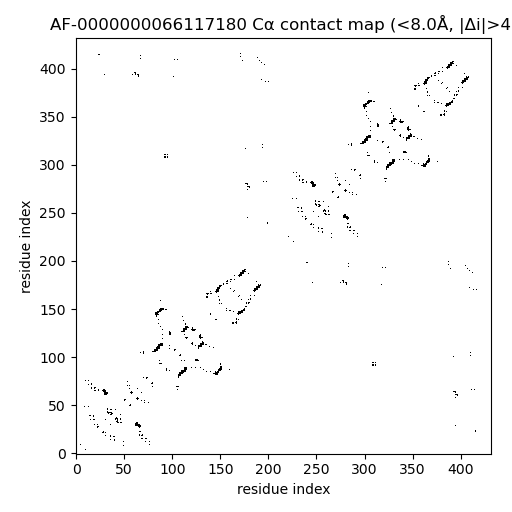 ? 15.625 -5.324 7.109 1 96.44 90 ALA B N 1
ATOM 2337 C CA . ALA B 1 90 ? 15.125 -6.395 7.969 1 96.44 90 ALA B CA 1
ATOM 2338 C C . ALA B 1 90 ? 14.625 -5.844 9.305 1 96.44 90 ALA B C 1
ATOM 2340 O O . ALA B 1 90 ? 14.773 -6.488 10.344 1 96.44 90 ALA B O 1
ATOM 2341 N N . GLY B 1 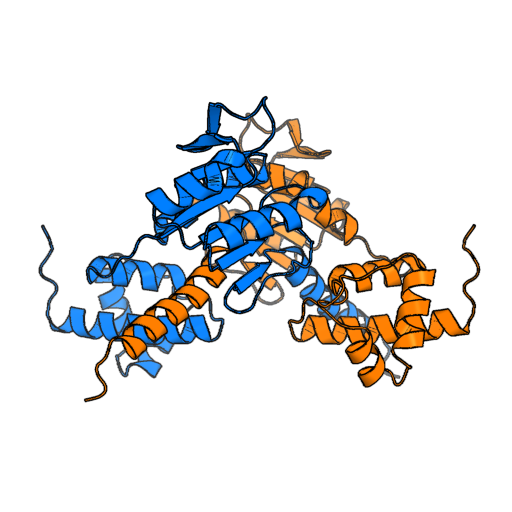91 ? 14.156 -4.648 9.305 1 91.88 91 GLY B N 1
ATOM 2342 C CA . GLY B 1 91 ? 13.508 -4.086 10.484 1 91.88 91 GLY B CA 1
ATOM 2343 C C . GLY B 1 91 ? 12.102 -4.609 10.695 1 91.88 91 GLY B C 1
ATOM 2344 O O . GLY B 1 91 ? 11.758 -5.691 10.219 1 91.88 91 GLY B O 1
ATOM 2345 N N . ASN B 1 92 ? 11.273 -3.828 11.406 1 87.19 92 ASN B N 1
ATOM 2346 C CA . ASN B 1 92 ? 9.906 -4.246 11.695 1 87.19 92 ASN B CA 1
ATOM 2347 C C . ASN B 1 92 ? 9.102 -4.441 10.406 1 87.19 92 ASN B C 1
ATOM 2349 O O . ASN B 1 92 ? 8.461 -5.48 10.227 1 87.19 92 ASN B O 1
ATOM 2353 N N . LEU B 1 93 ? 9.219 -3.449 9.594 1 90.81 93 LEU B N 1
ATOM 2354 C CA . LEU B 1 93 ? 8.477 -3.521 8.336 1 90.81 93 LEU B CA 1
ATOM 2355 C C . LEU B 1 93 ? 8.977 -4.68 7.477 1 90.81 93 LEU B C 1
ATOM 2357 O O . LEU B 1 93 ? 8.18 -5.461 6.957 1 90.81 93 LEU B O 1
ATOM 2361 N N . GLY B 1 94 ? 10.289 -4.789 7.348 1 93.75 94 GLY B N 1
ATOM 2362 C CA . GLY B 1 94 ? 10.867 -5.898 6.602 1 93.75 94 GLY B CA 1
ATOM 2363 C C . GLY B 1 94 ? 10.461 -7.258 7.145 1 93.75 94 GLY B C 1
ATOM 2364 O O . GLY B 1 94 ? 10.141 -8.164 6.379 1 93.75 94 GLY B O 1
ATOM 2365 N N . SER B 1 95 ? 10.469 -7.344 8.367 1 92.56 95 SER B N 1
ATOM 2366 C CA . SER B 1 95 ? 10.07 -8.586 9.016 1 92.56 95 SER B CA 1
ATOM 2367 C C . SER B 1 95 ? 8.609 -8.914 8.734 1 92.56 95 SER B C 1
ATOM 2369 O O . SER B 1 95 ? 8.266 -10.07 8.469 1 92.56 95 SER B O 1
ATOM 2371 N N . ALA B 1 96 ? 7.773 -7.922 8.828 1 90.75 96 ALA B N 1
ATOM 2372 C CA . ALA B 1 96 ? 6.359 -8.109 8.523 1 90.75 96 ALA B CA 1
ATOM 2373 C C . ALA B 1 96 ? 6.168 -8.586 7.086 1 90.75 96 ALA B C 1
ATOM 2375 O O . ALA B 1 96 ? 5.375 -9.492 6.824 1 90.75 96 ALA B O 1
ATOM 2376 N N . ILE B 1 97 ? 6.926 -7.977 6.207 1 94.12 97 ILE B N 1
ATOM 2377 C CA . ILE B 1 97 ? 6.824 -8.312 4.789 1 94.12 97 ILE B CA 1
ATOM 2378 C C . ILE B 1 97 ? 7.305 -9.742 4.562 1 94.12 97 ILE B C 1
ATOM 2380 O O . ILE B 1 97 ? 6.656 -10.523 3.857 1 94.12 97 ILE B O 1
ATOM 2384 N N . ALA B 1 98 ? 8.414 -10.094 5.184 1 94.19 98 ALA B N 1
ATOM 2385 C CA . ALA B 1 98 ? 9.008 -11.422 5.035 1 94.19 98 ALA B CA 1
ATOM 2386 C C . ALA B 1 98 ? 8.078 -12.5 5.582 1 94.19 98 ALA B C 1
ATOM 2388 O O . ALA B 1 98 ? 8.125 -13.648 5.137 1 94.19 98 ALA B O 1
ATOM 2389 N N . SER B 1 99 ? 7.262 -12.133 6.477 1 90.38 99 SER B N 1
ATOM 2390 C CA . SER B 1 99 ? 6.387 -13.102 7.121 1 90.38 99 SER B CA 1
ATOM 2391 C C . SER B 1 99 ? 4.988 -13.078 6.512 1 90.38 99 SER B C 1
ATOM 2393 O O . SER B 1 99 ? 4.074 -13.734 7.016 1 90.38 99 SER B O 1
ATOM 2395 N N . SER B 1 100 ? 4.848 -12.32 5.52 1 90.56 100 SER B N 1
ATOM 2396 C CA . SER B 1 100 ? 3.537 -12.156 4.902 1 90.56 100 SER B CA 1
ATOM 2397 C C . SER B 1 100 ? 2.98 -13.492 4.426 1 90.56 100 SER B C 1
ATOM 2399 O O . SER B 1 100 ? 3.703 -14.297 3.836 1 90.56 100 SER B O 1
ATOM 2401 N N . THR B 1 101 ? 1.685 -13.688 4.617 1 85.81 101 THR B N 1
ATOM 2402 C CA . THR B 1 101 ? 1.013 -14.867 4.09 1 85.81 101 THR B CA 1
ATOM 2403 C C . THR B 1 101 ? 0.358 -14.562 2.744 1 85.81 101 THR B C 1
ATOM 2405 O O . THR B 1 101 ? -0.023 -15.477 2.012 1 85.81 101 THR B O 1
ATOM 2408 N N . ILE B 1 102 ? 0.3 -13.336 2.453 1 87.12 102 ILE B N 1
ATOM 2409 C CA . ILE B 1 102 ? -0.389 -12.906 1.241 1 87.12 102 ILE B CA 1
ATOM 2410 C C . ILE B 1 102 ? 0.551 -13.023 0.043 1 87.12 102 ILE B C 1
ATOM 2412 O O . ILE B 1 102 ? 0.15 -13.492 -1.024 1 87.12 102 ILE B O 1
ATOM 2416 N N . LEU B 1 103 ? 1.782 -12.703 0.231 1 91.06 103 LEU B N 1
ATOM 2417 C CA . LEU B 1 103 ? 2.75 -12.68 -0.86 1 91.06 103 LEU B CA 1
ATOM 2418 C C . LEU B 1 103 ? 2.887 -14.055 -1.494 1 91.06 103 LEU B C 1
ATOM 2420 O O . LEU B 1 103 ? 2.68 -14.219 -2.699 1 91.06 103 LEU B O 1
ATOM 2424 N N . PRO B 1 104 ? 3.066 -15.07 -0.701 1 89.81 104 PRO B N 1
ATOM 2425 C CA . PRO B 1 104 ? 3.252 -16.391 -1.305 1 89.81 104 PRO B CA 1
ATOM 2426 C C . PRO B 1 104 ? 1.991 -16.906 -1.997 1 89.81 104 PRO B C 1
ATOM 2428 O O . PRO B 1 104 ? 2.08 -17.625 -2.99 1 89.81 104 PRO B O 1
ATOM 2431 N N . LYS B 1 105 ? 0.859 -16.5 -1.502 1 86.06 105 LYS B N 1
ATOM 2432 C CA . LYS B 1 105 ? -0.405 -16.922 -2.105 1 86.06 105 LYS B CA 1
ATOM 2433 C C . LYS B 1 105 ? -0.536 -16.375 -3.529 1 86.06 105 LYS B C 1
ATOM 2435 O O . LYS B 1 105 ? -1.239 -16.969 -4.355 1 86.06 105 LYS B O 1
ATOM 2440 N N . ARG B 1 106 ? 0.183 -15.398 -3.771 1 88.5 106 ARG B N 1
ATOM 2441 C CA . ARG B 1 106 ? 0.064 -14.766 -5.082 1 88.5 106 ARG B CA 1
ATOM 2442 C C . ARG B 1 106 ? 1.331 -14.969 -5.906 1 88.5 106 ARG B C 1
ATOM 2444 O O . ARG B 1 106 ? 1.565 -14.258 -6.883 1 88.5 106 ARG B O 1
ATOM 2451 N N . GLY B 1 107 ? 2.129 -15.906 -5.438 1 90.81 107 GLY B N 1
ATOM 2452 C CA . GLY B 1 107 ? 3.271 -16.344 -6.227 1 90.81 107 GLY B CA 1
ATOM 2453 C C . GLY B 1 107 ? 4.523 -15.523 -5.965 1 90.81 107 GLY B C 1
ATOM 2454 O O . GLY B 1 107 ? 5.52 -15.656 -6.68 1 90.81 107 GLY B O 1
ATOM 2455 N N . PHE B 1 108 ? 4.512 -14.703 -4.965 1 94.19 108 PHE B N 1
ATOM 2456 C CA . PHE B 1 108 ? 5.676 -13.898 -4.613 1 94.19 108 PHE B CA 1
ATOM 2457 C C . PHE B 1 108 ? 6.41 -14.508 -3.418 1 94.19 108 PHE B C 1
ATOM 2459 O O . PHE B 1 108 ? 5.82 -14.688 -2.352 1 94.19 108 PHE B O 1
ATOM 2466 N N . VAL B 1 109 ? 7.645 -14.766 -3.627 1 94.62 109 VAL B N 1
ATOM 2467 C CA . VAL B 1 109 ? 8.422 -15.43 -2.588 1 94.62 109 VAL B CA 1
ATOM 2468 C C . VAL B 1 109 ? 9.594 -14.539 -2.166 1 94.62 109 VAL B C 1
ATOM 2470 O O . VAL B 1 109 ? 10.422 -14.156 -2.994 1 94.62 109 VAL B O 1
ATOM 2473 N N . ILE B 1 110 ? 9.586 -14.219 -0.893 1 96.81 110 ILE B N 1
ATOM 2474 C CA . ILE B 1 110 ? 10.773 -13.562 -0.366 1 96.81 110 ILE B CA 1
ATOM 2475 C C . ILE B 1 110 ? 11.93 -14.555 -0.312 1 96.81 110 ILE B C 1
ATOM 2477 O O . ILE B 1 110 ? 12.016 -15.375 0.608 1 96.81 110 ILE B O 1
ATOM 2481 N N . HIS B 1 111 ? 12.766 -14.469 -1.263 1 97.12 111 HIS B N 1
ATOM 2482 C CA . HIS B 1 111 ? 13.852 -15.43 -1.4 1 97.12 111 HIS B CA 1
ATOM 2483 C C . HIS B 1 111 ? 15.086 -14.984 -0.628 1 97.12 111 HIS B C 1
ATOM 2485 O O . HIS B 1 111 ? 15.789 -15.805 -0.039 1 97.12 111 HIS B O 1
ATOM 2491 N N . ASP B 1 112 ? 15.359 -13.664 -0.646 1 97.94 112 ASP B N 1
ATOM 2492 C CA . ASP B 1 112 ? 16.516 -13.102 0.053 1 97.94 112 ASP B CA 1
ATOM 2493 C C . ASP B 1 112 ? 16.109 -11.867 0.856 1 97.94 112 ASP B C 1
ATOM 2495 O O . ASP B 1 112 ? 15.273 -11.078 0.419 1 97.94 112 ASP B O 1
ATOM 2499 N N . VAL B 1 113 ? 16.781 -11.797 1.961 1 98.5 113 VAL B N 1
ATOM 2500 C CA . VAL B 1 113 ? 16.656 -10.609 2.807 1 98.5 113 VAL B CA 1
ATOM 2501 C C . VAL B 1 113 ? 18.047 -10.039 3.1 1 98.5 113 VAL B C 1
ATOM 2503 O O . VAL B 1 113 ? 18.969 -10.789 3.41 1 98.5 113 VAL B O 1
ATOM 2506 N N . PHE B 1 114 ? 18.109 -8.711 2.988 1 98.75 114 PHE B N 1
ATOM 2507 C CA . PHE B 1 114 ? 19.406 -8.07 3.176 1 98.75 114 PHE B CA 1
ATOM 2508 C C . PHE B 1 114 ? 19.312 -6.938 4.191 1 98.75 114 PHE B C 1
ATOM 2510 O O . PHE B 1 114 ? 18.281 -6.285 4.305 1 98.75 114 PHE B O 1
ATOM 2517 N N . ASP B 1 115 ? 20.391 -6.723 4.863 1 98.56 115 ASP B N 1
ATOM 2518 C CA . ASP B 1 115 ? 20.594 -5.598 5.773 1 98.56 115 ASP B CA 1
ATOM 2519 C C . ASP B 1 115 ? 22.078 -5.27 5.934 1 98.56 115 ASP B C 1
ATOM 2521 O O . ASP B 1 115 ? 22.938 -6.07 5.559 1 98.56 115 ASP B O 1
ATOM 2525 N N . ASN B 1 116 ? 22.328 -4.012 6.332 1 97.94 116 ASN B N 1
ATOM 2526 C CA . ASN B 1 116 ? 23.719 -3.691 6.605 1 97.94 116 ASN B CA 1
ATOM 2527 C C . ASN B 1 116 ? 24 -3.637 8.102 1 97.94 116 ASN B C 1
ATOM 2529 O O . ASN B 1 116 ? 25.141 -3.395 8.516 1 97.94 116 ASN B O 1
ATOM 2533 N N . ASP B 1 117 ? 23.016 -3.787 8.891 1 97.62 117 ASP B N 1
ATOM 2534 C CA . ASP B 1 117 ? 23.188 -3.801 10.336 1 97.62 117 ASP B CA 1
ATOM 2535 C C . ASP B 1 117 ? 23.766 -5.129 10.812 1 97.62 117 ASP B C 1
ATOM 2537 O O . ASP B 1 117 ? 23.125 -6.172 10.711 1 97.62 117 ASP B O 1
ATOM 2541 N N . PRO B 1 118 ? 24.922 -5.094 11.438 1 97.31 118 PRO B N 1
ATOM 2542 C CA . PRO B 1 118 ? 25.562 -6.336 11.875 1 97.31 118 PRO B CA 1
ATOM 2543 C C . PRO B 1 118 ? 24.719 -7.105 12.891 1 97.31 118 PRO B C 1
ATOM 2545 O O . PRO B 1 118 ? 24.844 -8.328 12.984 1 97.31 118 PRO B O 1
ATOM 2548 N N . GLN B 1 119 ? 23.922 -6.465 13.594 1 97.38 119 GLN B N 1
ATOM 2549 C CA . GLN B 1 119 ? 23.109 -7.105 14.617 1 97.38 119 GLN B CA 1
ATOM 2550 C C . GLN B 1 119 ? 21.969 -7.914 13.992 1 97.38 119 GLN B C 1
ATOM 2552 O O . GLN B 1 119 ? 21.391 -8.781 14.641 1 97.38 119 GLN B O 1
ATOM 2557 N N . LYS B 1 120 ? 21.688 -7.641 12.766 1 96.75 120 LYS B N 1
ATOM 2558 C CA . LYS B 1 120 ? 20.578 -8.312 12.094 1 96.75 120 LYS B CA 1
ATOM 2559 C C . LYS B 1 120 ? 21.078 -9.414 11.172 1 96.75 120 LYS B C 1
ATOM 2561 O O . LYS B 1 120 ? 20.359 -10.375 10.891 1 96.75 120 LYS B O 1
ATOM 2566 N N . ILE B 1 121 ? 22.25 -9.242 10.727 1 97.19 121 ILE B N 1
ATOM 2567 C CA . ILE B 1 121 ? 22.828 -10.203 9.797 1 97.19 121 ILE B CA 1
ATOM 2568 C C . ILE B 1 121 ? 22.938 -11.57 10.469 1 97.19 121 ILE B C 1
ATOM 2570 O O . ILE B 1 121 ? 23.375 -11.672 11.617 1 97.19 121 ILE B O 1
ATOM 2574 N N . GLY B 1 122 ? 22.469 -12.641 9.805 1 97.06 122 GLY B N 1
ATOM 2575 C CA . GLY B 1 122 ? 22.531 -13.992 10.344 1 97.06 122 GLY B CA 1
ATOM 2576 C C . GLY B 1 122 ? 21.266 -14.406 11.07 1 97.06 122 GLY B C 1
ATOM 2577 O O . GLY B 1 122 ? 21.047 -15.594 11.297 1 97.06 122 GLY B O 1
ATOM 2578 N N . ARG B 1 123 ? 20.484 -13.461 11.391 1 96.06 123 ARG B N 1
ATOM 2579 C CA . ARG B 1 123 ? 19.203 -13.758 12.008 1 96.06 123 ARG B CA 1
ATOM 2580 C C . ARG B 1 123 ? 18.172 -14.18 10.961 1 96.06 123 ARG B C 1
ATOM 2582 O O . ARG B 1 123 ? 18.344 -13.914 9.766 1 96.06 123 ARG B O 1
ATOM 2589 N N . THR B 1 124 ? 17.156 -14.82 11.469 1 95.62 124 THR B N 1
ATOM 2590 C CA . THR B 1 124 ? 16.094 -15.266 10.57 1 95.62 124 THR B CA 1
ATOM 2591 C C . THR B 1 124 ? 14.883 -14.352 10.664 1 95.62 124 THR B C 1
ATOM 2593 O O . THR B 1 124 ? 14.43 -14.023 11.766 1 95.62 124 THR B O 1
ATOM 2596 N N . VAL B 1 125 ? 14.492 -13.953 9.562 1 91.62 125 VAL B N 1
ATOM 2597 C CA . VAL B 1 125 ? 13.234 -13.211 9.438 1 91.62 125 VAL B CA 1
ATOM 2598 C C . VAL B 1 125 ? 12.273 -13.984 8.539 1 91.62 125 VAL B C 1
ATOM 2600 O O . VAL B 1 125 ? 12.594 -14.281 7.387 1 91.62 125 VAL B O 1
ATOM 2603 N N . GLY B 1 126 ? 11.039 -14.219 9.07 1 88 126 GLY B N 1
ATOM 2604 C CA . GLY B 1 126 ? 10.25 -15.219 8.367 1 88 126 GLY B CA 1
ATOM 2605 C C . GLY B 1 126 ? 10.953 -16.562 8.242 1 88 126 GLY B C 1
ATOM 2606 O O . GLY B 1 126 ? 11.344 -17.156 9.25 1 88 126 GLY B O 1
ATOM 2607 N N . ASN B 1 127 ? 11.242 -16.969 7.043 1 90.5 127 ASN B N 1
ATOM 2608 C CA . ASN B 1 127 ? 11.953 -18.219 6.809 1 90.5 127 ASN B CA 1
ATOM 2609 C C . ASN B 1 127 ? 13.266 -17.984 6.059 1 90.5 127 ASN B C 1
ATOM 2611 O O . ASN B 1 127 ? 13.781 -18.906 5.414 1 90.5 127 ASN B O 1
ATOM 2615 N N . VAL B 1 128 ? 13.742 -16.781 6.215 1 96.19 128 VAL B N 1
ATOM 2616 C CA . VAL B 1 128 ? 14.906 -16.422 5.41 1 96.19 128 VAL B CA 1
ATOM 2617 C C . VAL B 1 128 ? 15.992 -15.836 6.305 1 96.19 128 VAL B C 1
ATOM 2619 O O . VAL B 1 128 ? 15.711 -15.031 7.191 1 96.19 128 VAL B O 1
ATOM 2622 N N . VAL B 1 129 ? 17.219 -16.234 6.086 1 97.19 129 VAL B N 1
ATOM 2623 C CA . VAL B 1 129 ? 18.359 -15.695 6.828 1 97.19 129 VAL B CA 1
ATOM 2624 C C . VAL B 1 129 ? 18.781 -14.359 6.219 1 97.19 129 VAL B C 1
ATOM 2626 O O . VAL B 1 129 ? 18.906 -14.242 5 1 97.19 129 VAL B O 1
ATOM 2629 N N . VAL B 1 130 ? 19 -13.43 7.082 1 98.56 130 VAL B N 1
ATOM 2630 C CA . VAL B 1 130 ? 19.391 -12.094 6.641 1 98.56 130 VAL B CA 1
ATOM 2631 C C . VAL B 1 130 ? 20.844 -12.094 6.203 1 98.56 130 VAL B C 1
ATOM 2633 O O . VAL B 1 130 ? 21.719 -12.539 6.949 1 98.56 130 VAL B O 1
ATOM 2636 N N . LYS B 1 131 ? 21.094 -11.68 5.012 1 98.56 131 LYS B N 1
ATOM 2637 C CA . LYS B 1 131 ? 22.422 -11.539 4.453 1 98.56 131 LYS B CA 1
ATOM 2638 C C . LYS B 1 131 ? 22.875 -10.078 4.453 1 98.56 131 LYS B C 1
ATOM 2640 O O . LYS B 1 131 ? 22.047 -9.172 4.602 1 98.56 131 LYS B O 1
ATOM 2645 N N . HIS B 1 132 ? 24.172 -9.883 4.367 1 98.62 132 HIS B N 1
ATOM 2646 C CA . HIS B 1 132 ? 24.688 -8.523 4.207 1 98.62 132 HIS B CA 1
ATOM 2647 C C . HIS B 1 132 ? 24.312 -7.961 2.84 1 98.62 132 HIS B C 1
ATOM 2649 O O . HIS B 1 132 ? 24.344 -8.68 1.84 1 98.62 132 HIS B O 1
ATOM 2655 N N . ILE B 1 133 ? 24.094 -6.695 2.707 1 98.44 133 ILE B N 1
ATOM 2656 C CA . ILE B 1 133 ? 23.641 -6.004 1.503 1 98.44 133 ILE B CA 1
ATOM 2657 C C . ILE B 1 133 ? 24.688 -6.18 0.395 1 98.44 133 ILE B C 1
ATOM 2659 O O . ILE B 1 133 ? 24.344 -6.176 -0.79 1 98.44 133 ILE B O 1
ATOM 2663 N N . ASP B 1 134 ? 25.891 -6.438 0.726 1 97.94 134 ASP B N 1
ATOM 2664 C CA . ASP B 1 134 ? 26.969 -6.629 -0.249 1 97.94 134 ASP B CA 1
ATOM 2665 C C . ASP B 1 134 ? 26.734 -7.895 -1.07 1 97.94 134 ASP B C 1
ATOM 2667 O O . ASP B 1 134 ? 27.312 -8.055 -2.148 1 97.94 134 ASP B O 1
ATOM 2671 N N . GLU B 1 135 ? 25.953 -8.766 -0.627 1 98.19 135 GLU B N 1
ATOM 2672 C CA . GLU B 1 135 ? 25.688 -10.031 -1.308 1 98.19 135 GLU B CA 1
ATOM 2673 C C . GLU B 1 135 ? 24.531 -9.906 -2.287 1 98.19 135 GLU B C 1
ATOM 2675 O O . GLU B 1 135 ? 24.203 -10.852 -3.006 1 98.19 135 GLU B O 1
ATOM 2680 N N . LEU B 1 136 ? 23.953 -8.773 -2.385 1 98.5 136 LEU B N 1
ATOM 2681 C CA . LEU B 1 136 ? 22.719 -8.562 -3.133 1 98.5 136 LEU B CA 1
ATOM 2682 C C . LEU B 1 136 ? 22.891 -8.945 -4.598 1 98.5 136 LEU B C 1
ATOM 2684 O O . LEU B 1 136 ? 22.125 -9.758 -5.125 1 98.5 136 LEU B O 1
ATOM 2688 N N . LYS B 1 137 ? 23.906 -8.391 -5.211 1 98 137 LYS B N 1
ATOM 2689 C CA . LYS B 1 137 ? 24.109 -8.617 -6.637 1 98 137 LYS B CA 1
ATOM 2690 C C . LYS B 1 137 ? 24.25 -10.109 -6.938 1 98 137 LYS B C 1
ATOM 2692 O O . LYS B 1 137 ? 23.594 -10.633 -7.84 1 98 137 LYS B O 1
ATOM 2697 N N . LYS B 1 138 ? 25.047 -10.75 -6.176 1 98.06 138 LYS B N 1
ATOM 2698 C CA . LYS B 1 138 ? 25.297 -12.18 -6.359 1 98.06 138 LYS B CA 1
ATOM 2699 C C . LYS B 1 138 ? 24.016 -12.984 -6.129 1 98.06 138 LYS B C 1
ATOM 2701 O O . LYS B 1 138 ? 23.656 -13.852 -6.934 1 98.06 138 LYS B O 1
ATOM 2706 N N . SER B 1 139 ? 23.344 -12.734 -5.078 1 97.62 139 SER B N 1
ATOM 2707 C CA . SER B 1 139 ? 22.125 -13.469 -4.707 1 97.62 139 SER B CA 1
ATOM 2708 C C . SER B 1 139 ? 21.031 -13.281 -5.742 1 97.62 139 SER B C 1
ATOM 2710 O O . SER B 1 139 ? 20.344 -14.242 -6.102 1 97.62 139 SER B O 1
ATOM 2712 N N . VAL B 1 140 ? 20.859 -12.078 -6.172 1 97.44 140 VAL B N 1
ATOM 2713 C CA . VAL B 1 140 ? 19.844 -11.75 -7.168 1 97.44 140 VAL B CA 1
ATOM 2714 C C . VAL B 1 140 ? 20.109 -12.539 -8.445 1 97.44 140 VAL B C 1
ATOM 2716 O O . VAL B 1 140 ? 19.172 -13.102 -9.031 1 97.44 140 VAL B O 1
ATOM 2719 N N . ALA B 1 141 ? 21.312 -12.562 -8.867 1 96.62 141 ALA B N 1
ATOM 2720 C CA . ALA B 1 141 ? 21.688 -13.297 -10.078 1 96.62 141 ALA B CA 1
ATOM 2721 C C . ALA B 1 141 ? 21.438 -14.789 -9.906 1 96.62 141 ALA B C 1
ATOM 2723 O O . ALA B 1 141 ? 20.875 -15.438 -10.797 1 96.62 141 ALA B O 1
ATOM 2724 N N . GLU B 1 142 ? 21.781 -15.312 -8.805 1 96.81 142 GLU B N 1
ATOM 2725 C CA . GLU B 1 142 ? 21.656 -16.75 -8.539 1 96.81 142 GLU B CA 1
ATOM 2726 C C . GLU B 1 142 ? 20.188 -17.172 -8.477 1 96.81 142 GLU B C 1
ATOM 2728 O O . GLU B 1 142 ? 19.844 -18.281 -8.906 1 96.81 142 GLU B O 1
ATOM 2733 N N . ALA B 1 143 ? 19.359 -16.328 -8.008 1 95.25 143 ALA B N 1
ATOM 2734 C CA . ALA B 1 143 ? 17.953 -16.688 -7.781 1 95.25 143 ALA B CA 1
ATOM 2735 C C . ALA B 1 143 ? 17.062 -16.141 -8.891 1 95.25 143 ALA B C 1
ATOM 2737 O O . ALA B 1 143 ? 15.844 -16.312 -8.859 1 95.25 143 ALA B O 1
ATOM 2738 N N . ASP B 1 144 ? 17.609 -15.43 -9.812 1 93.81 144 ASP B N 1
ATOM 2739 C CA . ASP B 1 144 ? 16.875 -14.82 -10.922 1 93.81 144 ASP B CA 1
ATOM 2740 C C . ASP B 1 144 ? 15.758 -13.922 -10.414 1 93.81 144 ASP B C 1
ATOM 2742 O O . ASP B 1 144 ? 14.602 -14.078 -10.812 1 93.81 144 ASP B O 1
ATOM 2746 N N . GLU B 1 145 ? 16.125 -13.047 -9.547 1 94.19 145 GLU B N 1
ATOM 2747 C CA . GLU B 1 145 ? 15.148 -12.117 -8.977 1 94.19 145 GLU B CA 1
ATOM 2748 C C . GLU B 1 145 ? 14.961 -10.891 -9.875 1 94.19 145 GLU B C 1
ATOM 2750 O O . GLU B 1 145 ? 15.938 -10.242 -10.258 1 94.19 145 GLU B O 1
ATOM 2755 N N . VAL B 1 146 ? 13.695 -10.617 -10.203 1 93.31 146 VAL B N 1
ATOM 2756 C CA . VAL B 1 146 ? 13.438 -9.461 -11.055 1 93.31 146 VAL B CA 1
ATOM 2757 C C . VAL B 1 146 ? 12.727 -8.375 -10.258 1 93.31 146 VAL B C 1
ATOM 2759 O O . VAL B 1 146 ? 12.578 -7.242 -10.727 1 93.31 146 VAL B O 1
ATOM 2762 N N . ILE B 1 147 ? 12.32 -8.711 -8.992 1 97.25 147 ILE B N 1
ATOM 2763 C CA . ILE B 1 147 ? 11.578 -7.793 -8.133 1 97.25 147 ILE B CA 1
ATOM 2764 C C . ILE B 1 147 ? 12.375 -7.523 -6.859 1 97.25 147 ILE B C 1
ATOM 2766 O O . ILE B 1 147 ? 12.922 -8.453 -6.254 1 97.25 147 ILE B O 1
ATOM 2770 N N . GLY B 1 148 ? 12.461 -6.234 -6.457 1 98.31 148 GLY B N 1
ATOM 2771 C CA . GLY B 1 148 ? 13.047 -5.824 -5.191 1 98.31 148 GLY B CA 1
ATOM 2772 C C . GLY B 1 148 ? 12.102 -5.016 -4.328 1 98.31 148 GLY B C 1
ATOM 2773 O O . GLY B 1 148 ? 11.219 -4.328 -4.844 1 98.31 148 GLY B O 1
ATOM 2774 N N . ILE B 1 149 ? 12.297 -5.172 -3.045 1 98.38 149 ILE B N 1
ATOM 2775 C CA . ILE B 1 149 ? 11.555 -4.379 -2.072 1 98.38 149 ILE B CA 1
ATOM 2776 C C . ILE B 1 149 ? 12.523 -3.561 -1.225 1 98.38 149 ILE B C 1
ATOM 2778 O O . ILE B 1 149 ? 13.523 -4.09 -0.734 1 98.38 149 ILE B O 1
ATOM 2782 N N . ILE B 1 150 ? 12.203 -2.297 -1.095 1 98.38 150 ILE B N 1
ATOM 2783 C CA . ILE B 1 150 ? 12.984 -1.417 -0.236 1 98.38 150 ILE B CA 1
ATOM 2784 C C . ILE B 1 150 ? 12.188 -1.086 1.025 1 98.38 150 ILE B C 1
ATOM 2786 O O . ILE B 1 150 ? 11.188 -0.37 0.965 1 98.38 150 ILE B O 1
ATOM 2790 N N . ALA B 1 151 ? 12.617 -1.592 2.096 1 96.69 151 ALA B N 1
ATOM 2791 C CA . ALA B 1 151 ? 12.023 -1.357 3.408 1 96.69 151 ALA B CA 1
ATOM 2792 C C . ALA B 1 151 ? 13.055 -0.804 4.387 1 96.69 151 ALA B C 1
ATOM 2794 O O . ALA B 1 151 ? 13.102 -1.22 5.547 1 96.69 151 ALA B O 1
ATOM 2795 N N . THR B 1 152 ? 13.906 0.096 3.928 1 96.69 152 THR B N 1
ATOM 2796 C CA . THR B 1 152 ? 14.969 0.735 4.703 1 96.69 152 THR B CA 1
ATOM 2797 C C . THR B 1 152 ? 14.531 2.117 5.18 1 96.69 152 THR B C 1
ATOM 2799 O O . THR B 1 152 ? 13.484 2.617 4.766 1 96.69 152 THR B O 1
ATOM 2802 N N . PRO B 1 153 ? 15.336 2.668 6.059 1 94.38 153 PRO B N 1
ATOM 2803 C CA . PRO B 1 153 ? 15.133 4.102 6.277 1 94.38 153 PRO B CA 1
ATOM 2804 C C . PRO B 1 153 ? 15.305 4.922 5 1 94.38 153 PRO B C 1
ATOM 2806 O O . PRO B 1 153 ? 15.984 4.488 4.07 1 94.38 153 PRO B O 1
ATOM 2809 N N . ALA B 1 154 ? 14.711 6.078 5.004 1 93.12 154 ALA B N 1
ATOM 2810 C CA . ALA B 1 154 ? 14.695 6.949 3.834 1 93.12 154 ALA B CA 1
ATOM 2811 C C . ALA B 1 154 ? 16.109 7.254 3.357 1 93.12 154 ALA B C 1
ATOM 2813 O O . ALA B 1 154 ? 16.359 7.305 2.152 1 93.12 154 ALA B O 1
ATOM 2814 N N . SER B 1 155 ? 17.031 7.445 4.289 1 95.44 155 SER B N 1
ATOM 2815 C CA . SER B 1 155 ? 18.391 7.879 3.979 1 95.44 155 SER B CA 1
ATOM 2816 C C . SER B 1 155 ? 19.125 6.836 3.145 1 95.44 155 SER B C 1
ATOM 2818 O O . SER B 1 155 ? 20.078 7.164 2.436 1 95.44 155 SER B O 1
ATOM 2820 N N . ALA B 1 156 ? 18.688 5.602 3.145 1 97.62 156 ALA B N 1
ATOM 2821 C CA . ALA B 1 156 ? 19.391 4.523 2.451 1 97.62 156 ALA B CA 1
ATOM 2822 C C . ALA B 1 156 ? 18.656 4.137 1.166 1 97.62 156 ALA B C 1
ATOM 2824 O O . ALA B 1 156 ? 19.172 3.357 0.364 1 97.62 156 ALA B O 1
ATOM 2825 N N . ALA B 1 157 ? 17.531 4.676 0.914 1 96.94 157 ALA B N 1
ATOM 2826 C CA . ALA B 1 157 ? 16.609 4.191 -0.114 1 96.94 157 ALA B CA 1
ATOM 2827 C C . ALA B 1 157 ? 17.234 4.297 -1.502 1 96.94 157 ALA B C 1
ATOM 2829 O O . ALA B 1 157 ? 17.219 3.334 -2.271 1 96.94 157 ALA B O 1
ATOM 2830 N N . GLN B 1 158 ? 17.766 5.461 -1.825 1 97 158 GLN B N 1
ATOM 2831 C CA . GLN B 1 158 ? 18.328 5.66 -3.156 1 97 158 GLN B CA 1
ATOM 2832 C C . GLN B 1 158 ? 19.516 4.746 -3.393 1 97 158 GLN B C 1
ATOM 2834 O O . GLN B 1 158 ? 19.672 4.176 -4.477 1 97 158 GLN B O 1
ATOM 2839 N N . GLN B 1 159 ? 20.359 4.672 -2.41 1 98.19 159 GLN B N 1
ATOM 2840 C CA . GLN B 1 159 ? 21.516 3.797 -2.539 1 98.19 159 GLN B CA 1
ATOM 2841 C C . GLN B 1 159 ? 21.094 2.354 -2.793 1 98.19 159 GLN B C 1
ATOM 2843 O O . GLN B 1 159 ? 21.688 1.668 -3.633 1 98.19 159 GLN B O 1
ATOM 2848 N N . VAL B 1 160 ? 20.172 1.871 -2.107 1 98.69 160 VAL B N 1
ATOM 2849 C CA . VAL B 1 160 ? 19.672 0.508 -2.268 1 98.69 160 VAL B CA 1
ATOM 2850 C C . VAL B 1 160 ? 19.062 0.341 -3.656 1 98.69 160 VAL B C 1
ATOM 2852 O O . VAL B 1 160 ? 19.266 -0.68 -4.316 1 98.69 160 VAL B O 1
ATOM 2855 N N . ALA B 1 161 ? 18.297 1.345 -4.086 1 98.25 161 ALA B N 1
ATOM 2856 C CA . ALA B 1 161 ? 17.734 1.312 -5.434 1 98.25 161 ALA B CA 1
ATOM 2857 C C . ALA B 1 161 ? 18.828 1.168 -6.48 1 98.25 161 ALA B C 1
ATOM 2859 O O . ALA B 1 161 ? 18.703 0.385 -7.426 1 98.25 161 ALA B O 1
ATOM 2860 N N . ASP B 1 162 ? 19.891 1.919 -6.246 1 98.44 162 ASP B N 1
ATOM 2861 C CA . ASP B 1 162 ? 21 1.853 -7.176 1 98.44 162 ASP B CA 1
ATOM 2862 C C . ASP B 1 162 ? 21.609 0.448 -7.215 1 98.44 162 ASP B C 1
ATOM 2864 O O . ASP B 1 162 ? 21.922 -0.069 -8.289 1 98.44 162 ASP B O 1
ATOM 2868 N N . LEU B 1 163 ? 21.766 -0.125 -6.121 1 98.62 163 LEU B N 1
ATOM 2869 C CA . LEU B 1 163 ? 22.281 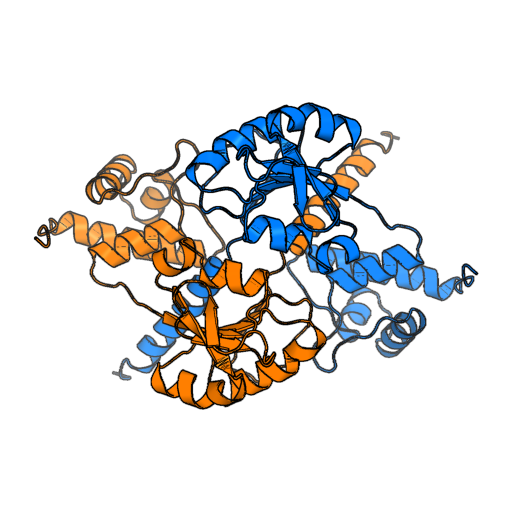-1.482 -6.035 1 98.62 163 LEU B CA 1
ATOM 2870 C C . LEU B 1 163 ? 21.359 -2.473 -6.727 1 98.62 163 LEU B C 1
ATOM 2872 O O . LEU B 1 163 ? 21.812 -3.381 -7.422 1 98.62 163 LEU B O 1
ATOM 2876 N N . MET B 1 164 ? 20.094 -2.326 -6.578 1 98.62 164 MET B N 1
ATOM 2877 C CA . MET B 1 164 ? 19.109 -3.203 -7.203 1 98.62 164 MET B CA 1
ATOM 2878 C C . MET B 1 164 ? 19.172 -3.086 -8.727 1 98.62 164 MET B C 1
ATOM 2880 O O . MET B 1 164 ? 19.109 -4.094 -9.43 1 98.62 164 MET B O 1
ATOM 2884 N N . VAL B 1 165 ? 19.25 -1.868 -9.141 1 98.19 165 VAL B N 1
ATOM 2885 C CA . VAL B 1 165 ? 19.344 -1.625 -10.57 1 98.19 165 VAL B CA 1
ATOM 2886 C C . VAL B 1 165 ? 20.594 -2.303 -11.133 1 98.19 165 VAL B C 1
ATOM 2888 O O . VAL B 1 165 ? 20.531 -2.969 -12.164 1 98.19 165 VAL B O 1
ATOM 2891 N N . GLU B 1 166 ? 21.672 -2.104 -10.422 1 97.94 166 GLU B N 1
ATOM 2892 C CA . GLU B 1 166 ? 22.922 -2.734 -10.836 1 97.94 166 GLU B CA 1
ATOM 2893 C C . GLU B 1 166 ? 22.797 -4.254 -10.875 1 97.94 166 GLU B C 1
ATOM 2895 O O . GLU B 1 166 ? 23.438 -4.918 -11.688 1 97.94 166 GLU B O 1
ATOM 2900 N N . ALA B 1 167 ? 21.969 -4.781 -10.062 1 98.06 167 ALA B N 1
ATOM 2901 C CA . ALA B 1 167 ? 21.766 -6.223 -9.977 1 98.06 167 ALA B CA 1
ATOM 2902 C C . ALA B 1 167 ? 20.719 -6.688 -10.984 1 98.06 167 ALA B C 1
ATOM 2904 O O . ALA B 1 167 ? 20.312 -7.855 -10.984 1 98.06 167 ALA B O 1
ATOM 2905 N N . ASN B 1 168 ? 20.141 -5.789 -11.781 1 96.44 168 ASN B N 1
ATOM 2906 C CA . ASN B 1 168 ? 19.219 -6.059 -12.883 1 96.44 168 ASN B CA 1
ATOM 2907 C C . ASN B 1 168 ? 17.797 -6.312 -12.383 1 96.44 168 ASN B C 1
ATOM 2909 O O . ASN B 1 168 ? 17.031 -7.027 -13.031 1 96.44 168 ASN B O 1
ATOM 2913 N N . ILE B 1 169 ? 17.547 -5.844 -11.211 1 97.38 169 ILE B N 1
ATOM 2914 C CA . ILE B 1 169 ? 16.156 -5.77 -10.773 1 97.38 169 ILE B CA 1
ATOM 2915 C C . ILE B 1 169 ? 15.375 -4.828 -11.688 1 97.38 169 ILE B C 1
ATOM 2917 O O . ILE B 1 169 ? 15.859 -3.752 -12.039 1 97.38 169 ILE B O 1
ATOM 2921 N N . ARG B 1 170 ? 14.117 -5.234 -11.984 1 95.62 170 ARG B N 1
ATOM 2922 C CA . ARG B 1 170 ? 13.359 -4.473 -12.977 1 95.62 170 ARG B CA 1
ATOM 2923 C C . ARG B 1 170 ? 12.148 -3.797 -12.336 1 95.62 170 ARG B C 1
ATOM 2925 O O . ARG B 1 170 ? 11.594 -2.85 -12.898 1 95.62 170 ARG B O 1
ATOM 2932 N N . VAL B 1 171 ? 11.68 -4.305 -11.312 1 96.81 171 VAL B N 1
ATOM 2933 C CA . VAL B 1 171 ? 10.531 -3.756 -10.594 1 96.81 171 VAL B CA 1
ATOM 2934 C C . VAL B 1 171 ? 10.883 -3.561 -9.117 1 96.81 171 VAL B C 1
ATOM 2936 O O . VAL B 1 171 ? 11.391 -4.48 -8.469 1 96.81 171 VAL B O 1
ATOM 2939 N N . ILE B 1 172 ? 10.625 -2.34 -8.609 1 97.69 172 ILE B N 1
ATOM 2940 C CA . ILE B 1 172 ? 10.953 -2.021 -7.223 1 97.69 172 ILE B CA 1
ATOM 2941 C C . ILE B 1 172 ? 9.695 -1.571 -6.48 1 97.69 172 ILE B C 1
ATOM 2943 O O . ILE B 1 172 ? 9 -0.663 -6.934 1 97.69 172 ILE B O 1
ATOM 2947 N N . LEU B 1 173 ? 9.414 -2.271 -5.418 1 96.94 173 LEU B N 1
ATOM 2948 C CA . LEU B 1 173 ? 8.445 -1.766 -4.453 1 96.94 173 LEU B CA 1
ATOM 2949 C C . LEU B 1 173 ? 9.125 -0.914 -3.389 1 96.94 173 LEU B C 1
ATOM 2951 O O . LEU B 1 173 ? 9.969 -1.411 -2.637 1 96.94 173 LEU B O 1
ATOM 2955 N N . ASN B 1 174 ? 8.766 0.302 -3.348 1 96.38 174 ASN B N 1
ATOM 2956 C CA . ASN B 1 174 ? 9.391 1.265 -2.449 1 96.38 174 ASN B CA 1
ATOM 2957 C C . ASN B 1 174 ? 8.484 1.612 -1.274 1 96.38 174 ASN B C 1
ATOM 2959 O O . ASN B 1 174 ? 7.461 2.275 -1.45 1 96.38 174 ASN B O 1
ATOM 2963 N N . TYR B 1 175 ? 8.898 1.238 -0.05 1 94.06 175 TYR B N 1
ATOM 2964 C CA . TYR B 1 175 ? 8.078 1.484 1.135 1 94.06 175 TYR B CA 1
ATOM 2965 C C . TYR B 1 175 ? 8.531 2.752 1.853 1 94.06 175 TYR B C 1
ATOM 2967 O O . TYR B 1 175 ? 8.047 3.057 2.947 1 94.06 175 TYR B O 1
ATOM 2975 N N . THR B 1 176 ? 9.445 3.475 1.218 1 92.69 176 THR B N 1
ATOM 2976 C CA . THR B 1 176 ? 9.883 4.75 1.771 1 92.69 176 THR B CA 1
ATOM 2977 C C . THR B 1 176 ? 9.148 5.91 1.107 1 92.69 176 THR B C 1
ATOM 2979 O O . THR B 1 176 ? 8.438 5.719 0.119 1 92.69 176 THR B O 1
ATOM 2982 N N . ASP B 1 177 ? 9.336 7.074 1.617 1 89.69 177 ASP B N 1
ATOM 2983 C CA . ASP B 1 177 ? 8.711 8.258 1.038 1 89.69 177 ASP B CA 1
ATOM 2984 C C . ASP B 1 177 ? 9.656 8.961 0.07 1 89.69 177 ASP B C 1
ATOM 2986 O O . ASP B 1 177 ? 9.398 10.094 -0.346 1 89.69 177 ASP B O 1
ATOM 2990 N N . VAL B 1 178 ? 10.703 8.25 -0.292 1 92.12 178 VAL B N 1
ATOM 2991 C CA . VAL B 1 178 ? 11.711 8.844 -1.167 1 92.12 178 VAL B CA 1
ATOM 2992 C C . VAL B 1 178 ? 11.289 8.664 -2.627 1 92.12 178 VAL B C 1
ATOM 2994 O O . VAL B 1 178 ? 10.867 7.582 -3.031 1 92.12 178 VAL B O 1
ATOM 2997 N N . LEU B 1 179 ? 11.312 9.797 -3.367 1 93.56 179 LEU B N 1
ATOM 2998 C CA . LEU B 1 179 ? 11.219 9.695 -4.82 1 93.56 179 LEU B CA 1
ATOM 2999 C C . LEU B 1 179 ? 12.531 9.188 -5.418 1 93.56 179 LEU B C 1
ATOM 3001 O O . LEU B 1 179 ? 13.508 9.938 -5.496 1 93.56 179 LEU B O 1
ATOM 3005 N N . LEU B 1 180 ? 12.5 7.977 -5.887 1 94.62 180 LEU B N 1
ATOM 3006 C CA . LEU B 1 180 ? 13.727 7.328 -6.348 1 94.62 180 LEU B CA 1
ATOM 3007 C C . LEU B 1 180 ? 14.055 7.738 -7.777 1 94.62 180 LEU B C 1
ATOM 3009 O O . LEU B 1 180 ? 13.156 7.879 -8.609 1 94.62 180 LEU B O 1
ATOM 3013 N N . HIS B 1 181 ? 15.242 7.941 -7.988 1 94.19 181 HIS B N 1
ATOM 3014 C CA . HIS B 1 181 ? 15.766 8.094 -9.344 1 94.19 181 HIS B CA 1
ATOM 3015 C C . HIS B 1 181 ? 16.266 6.758 -9.891 1 94.19 181 HIS B C 1
ATOM 3017 O O . HIS B 1 181 ? 17.203 6.172 -9.352 1 94.19 181 HIS B O 1
ATOM 3023 N N . VAL B 1 182 ? 15.602 6.273 -10.961 1 95.19 182 VAL B N 1
ATOM 3024 C CA . VAL B 1 182 ? 15.992 5.012 -11.578 1 95.19 182 VAL B CA 1
ATOM 3025 C C . VAL B 1 182 ? 16.062 5.18 -13.094 1 95.19 182 VAL B C 1
ATOM 3027 O O . VAL B 1 182 ? 15.438 6.078 -13.656 1 95.19 182 VAL B O 1
ATOM 3030 N N . PRO B 1 183 ? 16.859 4.383 -13.781 1 95.19 183 PRO B N 1
ATOM 3031 C CA . PRO B 1 183 ? 16.922 4.461 -15.242 1 95.19 183 PRO B CA 1
ATOM 3032 C C . PRO B 1 183 ? 15.641 3.945 -15.914 1 95.19 183 PRO B C 1
ATOM 3034 O O . PRO B 1 183 ? 14.82 3.299 -15.258 1 95.19 183 PRO B O 1
ATOM 3037 N N . PRO B 1 184 ? 15.5 4.301 -17.203 1 91.69 184 PRO B N 1
ATOM 3038 C CA . PRO B 1 184 ? 14.391 3.717 -17.953 1 91.69 184 PRO B CA 1
ATOM 3039 C C . PRO B 1 184 ? 14.391 2.189 -17.938 1 91.69 184 PRO B C 1
ATOM 3041 O O . PRO B 1 184 ? 15.461 1.573 -17.906 1 91.69 184 PRO B O 1
ATOM 3044 N N . GLY B 1 185 ? 13.273 1.606 -17.906 1 91.31 185 GLY B N 1
ATOM 3045 C CA . GLY B 1 185 ? 13.164 0.156 -17.906 1 91.31 185 GLY B CA 1
ATOM 3046 C C . GLY B 1 185 ? 12.906 -0.42 -16.531 1 91.31 185 GLY B C 1
ATOM 3047 O O . GLY B 1 185 ? 12.516 -1.583 -16.391 1 91.31 185 GLY B O 1
ATOM 3048 N N . VAL B 1 186 ? 13.242 0.414 -15.5 1 94.69 186 VAL B N 1
ATOM 3049 C CA . VAL B 1 186 ? 12.938 -0.008 -14.141 1 94.69 186 VAL B CA 1
ATOM 3050 C C . VAL B 1 186 ? 11.664 0.691 -13.656 1 94.69 186 VAL B C 1
ATOM 3052 O O . VAL B 1 186 ? 11.547 1.915 -13.75 1 94.69 186 VAL B O 1
ATOM 3055 N N . THR B 1 187 ? 10.766 -0.111 -13.211 1 94.06 187 THR B N 1
ATOM 3056 C CA . THR B 1 187 ? 9.516 0.429 -12.703 1 94.06 187 THR B CA 1
ATOM 3057 C C . THR B 1 187 ? 9.531 0.499 -11.18 1 94.06 187 THR B C 1
ATOM 3059 O O . THR B 1 187 ? 9.961 -0.447 -10.516 1 94.06 187 THR B O 1
ATOM 3062 N N . VAL B 1 188 ? 9.062 1.655 -10.617 1 93.81 188 VAL B N 1
ATOM 3063 C CA . VAL B 1 188 ? 8.992 1.823 -9.164 1 93.81 188 VAL B CA 1
ATOM 3064 C C . VAL B 1 188 ? 7.539 2.018 -8.734 1 93.81 188 VAL B C 1
ATOM 3066 O O . VAL B 1 188 ? 6.82 2.838 -9.312 1 93.81 188 VAL B O 1
ATOM 3069 N N . HIS B 1 189 ? 7.109 1.234 -7.832 1 92.31 189 HIS B N 1
ATOM 3070 C CA . HIS B 1 189 ? 5.824 1.424 -7.168 1 92.31 189 HIS B CA 1
ATOM 3071 C C . HIS B 1 189 ? 6.012 1.854 -5.715 1 92.31 189 HIS B C 1
ATOM 3073 O O . HIS B 1 189 ? 6.691 1.171 -4.945 1 92.31 189 HIS B O 1
ATOM 3079 N N . ARG B 1 190 ? 5.477 2.92 -5.391 1 90.62 190 ARG B N 1
ATOM 3080 C CA . ARG B 1 190 ? 5.52 3.377 -4.004 1 90.62 190 ARG B CA 1
ATOM 3081 C C . ARG B 1 190 ? 4.336 2.836 -3.213 1 90.62 190 ARG B C 1
ATOM 3083 O O . ARG B 1 190 ? 3.188 2.939 -3.652 1 90.62 190 ARG B O 1
ATOM 3090 N N . ILE B 1 191 ? 4.664 2.195 -2.143 1 90.44 191 ILE B N 1
ATOM 3091 C CA . ILE B 1 191 ? 3.629 1.699 -1.246 1 90.44 191 ILE B CA 1
ATOM 3092 C C . ILE B 1 191 ? 3.426 2.684 -0.096 1 90.44 191 ILE B C 1
ATOM 3094 O O . ILE B 1 191 ? 4.195 2.688 0.868 1 90.44 191 ILE B O 1
ATOM 3098 N N . ASP B 1 192 ? 2.41 3.512 -0.21 1 87.12 192 ASP B N 1
ATOM 3099 C CA . ASP B 1 192 ? 2.137 4.594 0.732 1 87.12 192 ASP B CA 1
ATOM 3100 C C . ASP B 1 192 ? 0.664 4.609 1.137 1 87.12 192 ASP B C 1
ATOM 3102 O O . ASP B 1 192 ? -0.171 5.188 0.439 1 87.12 192 ASP B O 1
ATOM 3106 N N . PRO B 1 193 ? 0.389 4.062 2.266 1 86.12 193 PRO B N 1
ATOM 3107 C CA . PRO B 1 193 ? -1.021 4.008 2.658 1 86.12 193 PRO B CA 1
ATOM 3108 C C . PRO B 1 193 ? -1.615 5.387 2.93 1 86.12 193 PRO B C 1
ATOM 3110 O O . PRO B 1 193 ? -2.838 5.547 2.941 1 86.12 193 PRO B O 1
ATOM 3113 N N . THR B 1 194 ? -0.762 6.402 3.229 1 87.94 194 THR B N 1
ATOM 3114 C CA . THR B 1 194 ? -1.28 7.719 3.574 1 87.94 194 THR B CA 1
ATOM 3115 C C . THR B 1 194 ? -1.853 8.414 2.344 1 87.94 194 THR B C 1
ATOM 3117 O O . THR B 1 194 ? -2.699 9.305 2.463 1 87.94 194 THR B O 1
ATOM 3120 N N . ALA B 1 195 ? -1.382 7.988 1.154 1 83.88 195 ALA B N 1
ATOM 3121 C CA . ALA B 1 195 ? -1.862 8.586 -0.088 1 83.88 195 ALA B CA 1
ATOM 3122 C C . ALA B 1 195 ? -3.375 8.438 -0.22 1 83.88 195 ALA B C 1
ATOM 3124 O O . ALA B 1 195 ? -4.074 9.406 -0.531 1 83.88 195 ALA B O 1
ATOM 3125 N N . GLN B 1 196 ? -3.869 7.316 0.04 1 82.38 196 GLN B N 1
ATOM 3126 C CA . GLN B 1 196 ? -5.301 7.062 -0.077 1 82.38 196 GLN B CA 1
ATOM 3127 C C . GLN B 1 196 ? -6.086 7.836 0.978 1 82.38 196 GLN B C 1
ATOM 3129 O O . GLN B 1 196 ? -7.184 8.328 0.707 1 82.38 196 GLN B O 1
ATOM 3134 N N . LEU B 1 197 ? -5.512 7.965 2.125 1 87.44 197 LEU B N 1
ATOM 3135 C CA . LEU B 1 197 ? -6.156 8.711 3.203 1 87.44 197 LEU B CA 1
ATOM 3136 C C . LEU B 1 197 ? -6.277 10.188 2.844 1 87.44 197 LEU B C 1
ATOM 3138 O O . LEU B 1 197 ? -7.352 10.781 2.99 1 87.44 197 LEU B O 1
ATOM 3142 N N . MET B 1 198 ? -5.203 10.695 2.371 1 83.25 198 MET B N 1
ATOM 3143 C CA . MET B 1 198 ? -5.164 12.109 2.016 1 83.25 198 MET B CA 1
ATOM 3144 C C . MET B 1 198 ? -6.176 12.422 0.917 1 83.25 198 MET B C 1
ATOM 3146 O O . MET B 1 198 ? -6.879 13.43 0.983 1 83.25 198 MET B O 1
ATOM 3150 N N . HIS B 1 199 ? -6.309 11.539 0.025 1 81.69 199 HIS B N 1
ATOM 3151 C CA . HIS B 1 199 ? -7.293 11.711 -1.04 1 81.69 199 HIS B CA 1
ATOM 3152 C C . HIS B 1 199 ? -8.711 11.703 -0.485 1 81.69 199 HIS B C 1
ATOM 3154 O O . HIS B 1 199 ? -9.508 12.594 -0.786 1 81.69 199 HIS B O 1
ATOM 3160 N N . THR B 1 200 ? -8.953 10.805 0.298 1 83.75 200 THR B N 1
ATOM 3161 C CA . THR B 1 200 ? -10.297 10.609 0.835 1 83.75 200 THR B CA 1
ATOM 3162 C C . THR B 1 200 ? -10.68 11.75 1.776 1 83.75 200 THR B C 1
ATOM 3164 O O . THR B 1 200 ? -11.805 12.25 1.73 1 83.75 200 THR B O 1
ATOM 3167 N N . LEU B 1 201 ? -9.766 12.188 2.607 1 82.62 201 LEU B N 1
ATOM 3168 C CA . LEU B 1 201 ? -10.055 13.211 3.607 1 82.62 201 LEU B CA 1
ATOM 3169 C C . LEU B 1 201 ? -10.289 14.562 2.945 1 82.62 201 LEU B C 1
ATOM 3171 O O . LEU B 1 201 ? -11.047 15.391 3.463 1 82.62 201 LEU B O 1
ATOM 3175 N N . TYR B 1 202 ? -9.594 14.773 1.893 1 75 202 TYR B N 1
ATOM 3176 C CA . TYR B 1 202 ? -9.828 16 1.146 1 75 202 TYR B CA 1
ATOM 3177 C C . TYR B 1 202 ? -11.289 16.109 0.714 1 75 202 TYR B C 1
ATOM 3179 O O . TYR B 1 202 ? -11.906 17.172 0.862 1 75 202 TYR B O 1
ATOM 3187 N N . TYR B 1 203 ? -11.758 15.055 0.302 1 72.44 203 TYR B N 1
ATOM 3188 C CA . TYR B 1 203 ? -13.148 15.016 -0.142 1 72.44 203 TYR B CA 1
ATOM 3189 C C . TYR B 1 203 ? -14.102 15.164 1.037 1 72.44 203 TYR B C 1
ATOM 3191 O O . TYR B 1 203 ? -15.133 15.844 0.933 1 72.44 203 TYR B O 1
ATOM 3199 N N . LEU B 1 204 ? -13.758 14.57 2.135 1 74.06 204 LEU B N 1
ATOM 3200 C CA . LEU B 1 204 ? -14.617 14.617 3.316 1 74.06 204 LEU B CA 1
ATOM 3201 C C . LEU B 1 204 ? -14.672 16.016 3.898 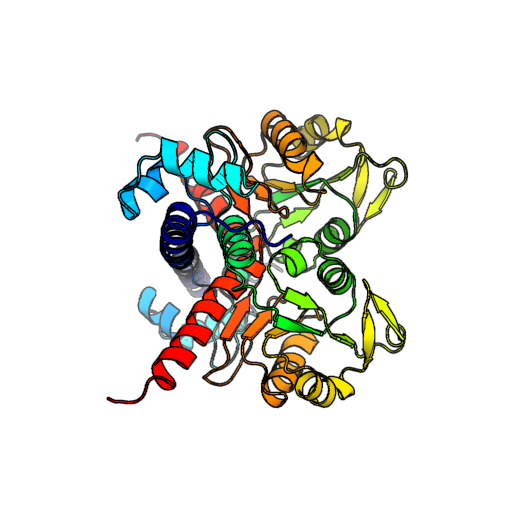1 74.06 204 LEU B C 1
ATOM 3203 O O . LEU B 1 204 ? -15.727 16.469 4.352 1 74.06 204 LEU B O 1
ATOM 3207 N N . THR B 1 205 ? -13.539 16.688 3.887 1 71.75 205 THR B N 1
ATOM 3208 C CA . THR B 1 205 ? -13.492 18.031 4.457 1 71.75 205 THR B CA 1
ATOM 3209 C C . THR B 1 205 ? -14.18 19.031 3.537 1 71.75 205 THR B C 1
ATOM 3211 O O . THR B 1 205 ? -14.844 19.953 4.008 1 71.75 205 THR B O 1
ATOM 3214 N N . GLN B 1 206 ? -14.023 18.875 2.209 1 64.94 206 GLN B N 1
ATOM 3215 C CA . GLN B 1 206 ? -14.703 19.766 1.26 1 64.94 206 GLN B CA 1
ATOM 3216 C C . GLN B 1 206 ? -16.219 19.609 1.354 1 64.94 206 GLN B C 1
ATOM 3218 O O . GLN B 1 206 ? -16.953 20.594 1.251 1 64.94 206 GLN B O 1
ATOM 3223 N N . ALA B 1 207 ? -16.594 18.422 1.52 1 62.16 207 ALA B N 1
ATOM 3224 C CA . ALA B 1 207 ? -18.031 18.156 1.632 1 62.16 207 ALA B CA 1
ATOM 3225 C C . ALA B 1 207 ? -18.609 18.797 2.891 1 62.16 207 ALA B C 1
ATOM 3227 O O . ALA B 1 207 ? -19.734 19.312 2.879 1 62.16 207 ALA B O 1
ATOM 3228 N N . GLU B 1 208 ? -17.797 18.766 3.877 1 62.16 208 GLU B N 1
ATOM 3229 C CA . GLU B 1 208 ? -18.25 19.359 5.125 1 62.16 208 GLU B CA 1
ATOM 3230 C C . GLU B 1 208 ? -18.312 20.891 5.008 1 62.16 208 GLU B C 1
ATOM 3232 O O . GLU B 1 208 ? -19.219 21.516 5.57 1 62.16 208 GLU B O 1
ATOM 3237 N N . THR B 1 209 ? -17.359 21.422 4.281 1 60.97 209 THR B N 1
ATOM 3238 C CA . THR B 1 209 ? -17.344 22.875 4.09 1 60.97 209 THR B CA 1
ATOM 3239 C C . THR B 1 209 ? -18.469 23.312 3.17 1 60.97 209 THR B C 1
ATOM 3241 O O . THR B 1 209 ? -19.109 24.344 3.396 1 60.97 209 THR B O 1
ATOM 3244 N N . GLU B 1 210 ? -18.719 22.547 2.176 1 57.31 210 GLU B N 1
ATOM 3245 C CA . GLU B 1 210 ? -19.812 22.859 1.268 1 57.31 210 GLU B CA 1
ATOM 3246 C C . GLU B 1 210 ? -21.172 22.703 1.959 1 57.31 210 GLU B C 1
ATOM 3248 O O . GLU B 1 210 ? -22.094 23.469 1.691 1 57.31 210 GLU B O 1
ATOM 3253 N N . GLU B 1 211 ? -21.25 21.703 2.678 1 52.78 211 GLU B N 1
ATOM 3254 C CA . GLU B 1 211 ? -22.5 21.531 3.414 1 52.78 211 GLU B CA 1
ATOM 3255 C C . GLU B 1 211 ? -22.672 22.609 4.469 1 52.78 211 GLU B C 1
ATOM 3257 O O . GLU B 1 211 ? -23.797 23.031 4.754 1 52.78 211 GLU B O 1
ATOM 3262 N N . ALA B 1 212 ? -21.656 23.172 5.109 1 52.06 212 ALA B N 1
ATOM 3263 C CA . ALA B 1 212 ? -21.734 24.219 6.117 1 52.06 212 ALA B CA 1
ATOM 3264 C C . ALA B 1 212 ? -21.922 25.594 5.469 1 52.06 212 ALA B C 1
ATOM 3266 O O . ALA B 1 212 ? -22.172 26.578 6.16 1 52.06 212 ALA B O 1
ATOM 3267 N N . ALA B 1 213 ? -21.625 25.875 4.238 1 53.5 213 ALA B N 1
ATOM 3268 C CA . ALA B 1 213 ? -21.891 27.172 3.627 1 53.5 213 ALA B CA 1
ATOM 3269 C C . ALA B 1 213 ? -23.391 27.391 3.455 1 53.5 213 ALA B C 1
ATOM 3271 O O . ALA B 1 213 ? -24.094 26.547 2.902 1 53.5 213 ALA B O 1
ATOM 3272 N N . PRO B 1 214 ? -23.906 28.266 4.176 1 43.5 214 PRO B N 1
ATOM 3273 C CA . PRO B 1 214 ? -25.328 28.609 4.07 1 43.5 214 PRO B CA 1
ATOM 3274 C C . PRO B 1 214 ? -25.781 28.875 2.633 1 43.5 214 PRO B C 1
ATOM 3276 O O . PRO B 1 214 ? -24.984 29.359 1.82 1 43.5 214 PRO B O 1
ATOM 3279 N N . ALA B 1 215 ? -26.844 28.156 2.215 1 50.03 215 ALA B N 1
ATOM 3280 C CA . ALA B 1 215 ? -27.594 28.609 1.055 1 50.03 215 ALA B CA 1
ATOM 3281 C C . ALA B 1 215 ? -27.859 30.109 1.124 1 50.03 215 ALA B C 1
ATOM 3283 O O . ALA B 1 215 ? -28.578 30.578 2.002 1 50.03 215 ALA B O 1
ATOM 3284 N N . THR B 1 216 ? -26.703 30.75 0.895 1 32.06 216 THR B N 1
ATOM 3285 C CA . THR B 1 216 ? -27.188 32.125 0.735 1 32.06 216 THR B CA 1
ATOM 3286 C C . THR B 1 216 ? -28.078 32.25 -0.5 1 32.06 216 THR B C 1
ATOM 3288 O O . THR B 1 216 ? -27.734 31.703 -1.563 1 32.06 216 THR B O 1
#

Radius of gyration: 23.39 Å; Cα contacts (8 Å, |Δi|>4): 701; chains: 2; bounding box: 55×75×67 Å

Sequence (432 aa):
MRTTLQPGLTNRLTKYLRVTQQLIEEGRDAVSSKELGDFTGINPVQVRRDLNAIGFSGTRGVGYQAYDLVEAVRGILGLRQTYNIALVGAGNLGSAIASSTILPKRGFVIHDVFDNDPQKIGRTVGNVVVKHIDELKKSVAEADEVIGIIATPASAAQQVADLMVEANIRVILNYTDVLLHVPPGVTVHRIDPTAQLMHTLYYLTQAETEEAAPATMRTTLQPGLTNRLTKYLRVTQQLIEEGRDAVSSKELGDFTGINPVQVRRDLNAIGFSGTRGVGYQAYDLVEAVRGILGLRQTYNIALVGAGNLGSAIASSTILPKRGFVIHDVFDNDPQKIGRTVGNVVVKHIDELKKSVAEADEVIGIIATPASAAQQVADLMVEANIRVILNYTDVLLHVPPGVTVHRIDPTAQLMHTLYYLTQAETEEAAPAT

Solvent-accessible surface area (backbone atoms only — not comparable to full-atom values): 23585 Å² total; per-residue (Å²): 126,83,71,79,68,54,67,68,56,52,55,50,46,52,50,51,40,54,52,45,51,52,40,40,67,72,68,40,63,55,43,34,46,59,54,52,14,68,77,69,73,42,55,36,69,53,47,50,52,54,37,45,74,73,72,45,78,61,41,90,98,66,23,28,51,30,68,58,49,42,42,53,46,26,49,75,71,68,60,67,62,76,44,36,26,39,34,35,24,72,49,55,56,22,32,31,59,49,51,43,72,61,44,53,70,68,26,35,37,73,65,42,36,20,30,82,50,74,90,50,42,71,40,70,40,60,92,28,57,25,34,51,53,85,47,44,47,61,51,30,59,76,60,64,26,43,34,33,36,40,43,46,61,60,91,48,43,57,62,51,50,52,50,37,48,74,36,56,32,36,36,35,41,32,57,40,89,64,81,70,86,73,61,91,84,48,47,77,44,73,57,55,75,61,59,60,49,53,49,52,48,52,53,53,52,50,51,51,51,58,67,65,50,71,88,119,126,83,71,78,66,53,67,69,55,52,55,50,47,52,50,51,41,54,52,44,51,52,40,40,69,72,68,43,63,55,43,35,45,60,56,52,14,68,76,69,72,43,54,34,70,55,46,50,50,54,37,46,74,74,72,45,80,62,40,90,98,66,24,27,52,30,69,59,48,43,42,54,46,26,50,74,71,68,59,67,61,75,44,36,25,40,34,36,24,72,48,55,56,22,30,33,60,49,53,43,71,63,45,53,69,68,26,35,36,75,66,41,35,20,30,83,52,74,89,50,42,71,39,72,41,61,92,28,57,25,34,52,52,85,47,45,47,61,51,29,60,75,62,64,25,44,36,34,36,41,42,45,60,61,91,48,43,57,62,52,50,50,51,39,47,75,38,58,33,35,36,34,41,32,57,40,89,65,82,73,88,72,61,91,82,47,47,77,43,72,57,58,76,61,58,60,49,56,49,53,48,52,54,55,52,50,50,50,51,58,67,65,48,70,88,118

pLDDT: mean 90.18, std 11.83, range [31.69, 98.75]

Foldseek 3Di:
DLPPDDPVLLVLLVLLLVVLVVVVVVVDQFDALVRSCVSRVHDSVVSQVSCVVLPADDDPPTHHGSLLSNLSSCVSNVNAEAAEEEEEDDPPVSLCVQQDPVQVSNRYHDAAYEYQDPVQAQDDRNHYGYHHLVCVLVVCVVRVHQEYEYPDEPVCQQVSQVSCVVSNRAEYEYAYPDDYDDDPRHHYDYDDPVVVVVVVVVVVVVVVVVVPPDPD/DLPPDDPVLLVLLVLLLVVLVVVVVVVDQFDALVRSCVSRVHDSVVSQVSCVVLPADADPPTHHGSLLSNLSSCVSNVNAEAAEEEEEDDPPVSLCVQQDPVQVSNRYHDAAYEYQDPVQAQDDRNHYGYHHLVCVLVVCVVRVHQEYEYPDEPVCQQVSQVSCVVSNRAEYEYAYPDDYDDDPRHHYDYDDPVVVVVVVVVVVVVVVVVVPPDPD

Nearest PDB structures (foldseek):
  3wgh-assembly1_B  TM=6.439E-01  e=7.811E-21  Thermoanaerobacter ethanolicus JW 200
  3wgi-assembly1_A  TM=6.304E-01  e=5.361E-21  Thermoanaerobacter ethanolicus JW 200
  3wg9-assembly1_A  TM=6.392E-01  e=6.471E-21  Thermoanaerobacter ethanolicus JW 200
  3wg9-assembly2_D  TM=6.297E-01  e=1.766E-20  Thermoanaerobacter ethanolicus JW 200
  3keq-assembly1_B  TM=5.817E-01  e=9.977E-18  Streptococcus agalactiae serogroup III

Secondary structure (DSSP, 8-state):
------HHHHHHHHHHHHHHHHHHHTT--EE-HHHHHHHHT--HHHHHHHHHHTT---BTTTBEEHHHHHHHHHHHHT----EEEEEE--SHHHHHHHT-SHHHHTTEEEEEEEES-TTTTT-EETTEEEEEGGGHHHHHHHHT--EEEE-S-HHHHHHHHHHHHHTT--EEEE-SS------TT-EEEE--HHHHHHHHHHHHHHHHHHHHS---/------HHHHHHHHHHHHHHHHHHHTT--EE-HHHHHHHHT--HHHHHHHHHHTT---BTTTBEEHHHHHHHHHHHHT----EEEEEE--SHHHHHHHT-SHHHHTTEEEEEEEES-TTTTT-EETTEEEEEGGGHHHHHHHHT--EEEE-S-HHHHHHHHHHHHHTT--EEEE-SS------TT-EEEE--HHHHHHHHHHHHHHHHHHHHS---

InterPro domains:
  IPR003781 CoA-binding [PF02629] (81-177)
  IPR003781 CoA-binding [SM00881] (78-179)
  IPR009718 Rex DNA-binding, C-terminal domain [PF06971] (11-52)
  IPR022876 Redox-sensing transcriptional repressor Rex [MF_01131] (1-208)
  IPR022876 Redox-sensing transcriptional repressor Rex [NF003995] (6-210)
  IPR022876 Redox-sensing transcriptional repressor Rex [PTHR35786] (10-208)
  IPR036291 NAD(P)-binding domain superfamily [SSF51735] (81-204)
  IPR036388 Winged helix-like DNA-binding domain superfamily [G3DSA:1.10.10.10] (6-74)
  IPR036390 Winged helix DNA-binding domain superfamily [SSF46785] (10-78)